Protein AF-A0A5E3WHR0-F1 (afdb_monomer)

Nearest PDB structures (foldseek):
  2hpv-assembly2_D  TM=4.476E-01  e=4.812E+00  Enterococcus faecalis
  6pzi-assembly1_G  TM=5.901E-01  e=7.542E+00  Cricetus cricetus

Solvent-accessible surface area (backbone atoms only — not comparable to full-atom values): 36529 Å² total; per-residue (Å²): 134,81,81,73,82,83,78,76,67,92,51,93,49,82,83,57,50,65,75,88,36,68,67,55,50,52,48,53,54,53,50,53,54,51,50,53,57,60,71,65,51,71,87,45,75,65,51,48,54,49,49,54,47,55,52,52,50,52,53,51,51,52,51,51,49,52,50,51,53,50,39,48,47,51,56,72,74,35,77,76,48,73,52,53,69,68,60,51,48,54,52,49,55,56,42,41,74,75,33,58,55,32,45,64,52,41,62,67,55,46,52,52,53,52,50,38,23,72,72,59,76,36,53,66,65,70,40,76,84,40,45,75,77,70,45,70,46,38,59,35,46,63,52,52,46,71,70,32,71,64,49,25,52,53,57,67,69,37,28,61,67,31,13,62,48,26,39,44,40,48,91,47,31,68,62,25,41,60,46,13,52,96,79,47,57,25,24,42,33,44,77,45,42,80,34,44,76,75,76,55,59,60,60,62,66,48,60,53,63,84,81,65,77,70,91,54,93,81,64,80,82,75,68,65,79,47,61,50,64,34,33,28,30,42,39,37,41,38,60,59,65,84,84,54,87,64,73,87,69,62,80,70,46,80,74,60,65,81,53,57,22,61,40,19,31,36,43,36,39,36,38,56,66,77,92,63,94,66,74,56,47,58,76,60,52,78,71,61,67,56,42,40,17,57,47,23,27,34,41,38,25,30,43,51,86,74,62,65,43,40,76,44,26,30,35,43,35,39,33,26,75,55,87,80,82,55,47,48,59,50,52,46,63,60,52,50,51,57,47,59,60,29,22,77,44,24,29,35,41,37,36,30,43,41,66,38,79,61,48,75,79,48,80,90,82,70,67,42,58,20,77,46,32,44,34,40,34,40,28,30,86,34,46,61,58,48,54,76,37,46,46,54,40,38,81,31,25,38,36,42,28,35,68,56,84,50,78,68,48,52,58,49,47,47,52,45,49,52,56,52,47,78,47,32,67,55,52,89,47,40,19,21,40,35,41,32,54,43,86,46,101,72,17,40,28,46,30,44,32,33,27,66,49,30,64,60,37,49,48,55,65,72,63,50,82,85,62,90,73,86,69,55,61,71,74,79,49,82,54,48,36,34,40,32,42,30,27,44,74,86,52,69,70,92,45,67,54,58,56,52,59,49,41,55,81,75,45,69,37,59,54,25,35,26,39,33,42,38,47,63,40,86,78,58,53,55,62,48,46,29,57,59,55,66,56,29,60,47,32,32,33,45,35,30,36,39,78,68,48,90,86,49,94,81,54,66,39,37,84,72,52,83,67,89,86,68,72,89,82,66,84,69,60,57,30,50,31,37,34,40,31,38,63,73,71,61,90,81,64,46,73,41,57,50,47,47,48,50,35,54,17,49,49,66,44,47,50,96,74,46,76,59,96,83,48,79,54,76,65,64,58,37,58,26,37,37,40,36,38,55,46,76,57,60,73,75,52,55,69,71,27,52,70,43,52,52,59,37,46,75,68,29,87,37,70,47,81,44,70,38,116

Mean predicted aligned error: 9.45 Å

pLDDT: mean 83.33, std 12.89, range [37.44, 98.31]

Sequence (661 aa):
MDAMDIDTHPYHTLSDVPRPNPWITLAESRITALDKLVASRFRSTSDRHRFVRDFQDEQRVLELVLLDLRSRHNAFCSDISAVPDDVLAIIFEYIARADVPRAPIDREGRDTLLARAKEGIDRELQFPEWKPVLEGGSLGWIGLSHVCRRWRQVLLGQPRLWGECVGILPLGLEEMLRRAGGFQPITLHKVCSTIHRRHTDLWETVLRSPTLPSPTPGSNQMHPLLDASRVRAIHIAELRQDEDPLPFAFPWPEGLVPFDFPALEILDVMARGAKEDIQPFEAWSRGLRSVHAPQLHTVKFVNYFIPWRSSCLVNLSIRSVSLEHTSIYMSSSLFLETLRQARHTLKTLELECCLPIDLSDAPDDEIIDFTRLRELKVSSHALHSFLTRVTFPRSTRLSLELPGFNVTILRGFSTLFRMASERIDGVSSLNALVLRDSPSMRGTTLSIDLYDSAQSIISSTLNAGATHTHTDPFASSTPRLTLGIRFPAYQYPEQPERVFHGLREYLDFARFPALSLRLCADEWTGDARRAAVAMFPRLSLLHVVNPLVSTHAAAEFPYILPVDGQQEDEERKALDTLWLVQRDAKLGTSYHSWCDALARQLRRAMPVEVRVSGTRFAPQAPKRMRVDYLPVVPSMARSKAVGIVRGIEEVVPSVEWSVAA

Secondary structure (DSSP, 8-state):
-----TT--S-SSGGGS-TT-HHHHHHHHHHHHHHHHHHT---SHHHHHHHHHHHHHHHHHHHHHHHHHHHHHHHHH-GGGTS-HHHHHHHHHHHHHHS--B----HHHHHHHHHHHHTTTTGGGGSGGGHHHHSPPB-GGGGGGGT-HHHHHHHHT-HHHHHTTBTTSGGGHHHHHHHHTTTS-EEEEEEE-TTSS----HHHHHH--TTS--S-TTS-----S--GGGEEEEEEEE---TTS-S----S--GGGTT-B-TT--EEEEEEPPP-S----HHHHHTT-PPEE-TT--EEEEES----EE-S---EEEEE---SSS------HHHHHHHHHHHTTT-SEEEEES-S-S-GGGS-TT--EE-TT--EEEEE-TTHHHHHHHEE--TT-EEEEEEES--HHHHHHHHHHHHHHHHHSTTGGG--EEEEEEEEETTEEEEEEEEES-HHHHHHHHHH-TT------TTTSSPPSEEEEEEEPTT---S-HHHHHHHHHTT--GGG-SEEEEE--TTTS-HHHHHHHHHT-TT--EEEEES-S-TT-TT---TTTSPPTT--TTS-PPPPSEEEEEE----TT--HHHHHHHHHHHHHHHS-S-EEETTEEE-----SEEEEEE-S---HHHHHHHHHHHHHHHTTSS-EEEEE--

Foldseek 3Di:
DDPDPPPCPQDPDPVSPDPVPVVNVVVVVVVVVLVVLVVVPDPDPVSVVVSVVVVVVVVVVVVVVVQVVQQVCLCPVDPVNVDDLVVLLVVLVVQCVVWPFAAAFQPVQLVVQVVCCVVVNQVVCVPPVNVRVSDGGDRGSVVQLVNHVSSVVSVLQDLQSLQARAANHQVCNLVSLVSVPDDAAHAAEEEAEPGRPDHPPSCCLQQVDLPPPDPDPPPDSDDRSDDLQRHAHYAYEADYAPVPPPPPPPPPPLSVPPDANANHAYYAYAYRAHDDPDPQCVVVVVSADAHEYQNHQYYHYENDDHHHAYQAHAEDAHEYDDPPPDANRDDLVSVVVSCLRCQARYAYAHAHARDDQPVVPPPPPAARENARYAEHAHEYPCVLSVLVRYAYALNHAYAYEYEEDDPVVLVVLLSVCVSNCVRHPQVVQFAAWEWAWDQDSQAIKTKIFTARPPVQLVCCVVVVPPDPPPDNSVNVDDGRYIYIYGYGNVCQPPPPVSSVVSVVVPDQLCRHLYYEYHYDQARDDLVNQLSVLVSNQNHQEYHYEQQDHPPPLPDARSNQADDPPDDPPDDRDQHQEYEYEYDDPPPDCAPQNVLQSVLVNLCRRQPPWDDDPNDTDRRRAHQEYEYAYEPAHDPVSVVNNVVSVVSNCVRHVYYHYHYHD

Structure (mmCIF, N/CA/C/O backbone):
data_AF-A0A5E3WHR0-F1
#
_entry.id   AF-A0A5E3WHR0-F1
#
loop_
_atom_site.group_PDB
_atom_site.id
_atom_site.type_symbol
_atom_site.label_atom_id
_atom_site.label_alt_id
_atom_site.label_comp_id
_atom_site.label_asym_id
_atom_site.label_entity_id
_atom_site.label_seq_id
_atom_site.pdbx_PDB_ins_code
_atom_site.Cartn_x
_atom_site.Cartn_y
_atom_site.Cartn_z
_atom_site.occupancy
_atom_site.B_iso_or_equiv
_atom_site.auth_seq_id
_atom_site.auth_comp_id
_atom_site.auth_asym_id
_atom_site.auth_atom_id
_atom_site.pdbx_PDB_model_num
ATOM 1 N N . MET A 1 1 ? -25.988 -11.517 -18.972 1.00 37.44 1 MET A N 1
ATOM 2 C CA . MET A 1 1 ? -26.528 -11.263 -17.624 1.00 37.44 1 MET A CA 1
ATOM 3 C C . MET A 1 1 ? -27.464 -10.092 -17.777 1.00 37.44 1 MET A C 1
ATOM 5 O O . MET A 1 1 ? -26.996 -8.964 -17.863 1.00 37.44 1 MET A O 1
ATOM 9 N N . ASP A 1 2 ? -28.745 -10.393 -17.964 1.00 38.97 2 ASP A N 1
ATOM 10 C CA . ASP A 1 2 ? -29.787 -9.382 -18.090 1.00 38.97 2 ASP A CA 1
ATOM 11 C C . ASP A 1 2 ? -29.903 -8.643 -16.760 1.00 38.97 2 ASP A C 1
ATOM 13 O O . ASP A 1 2 ? -30.017 -9.267 -15.703 1.00 38.97 2 ASP A O 1
ATOM 17 N N . ALA A 1 3 ? -29.810 -7.317 -16.808 1.00 39.91 3 ALA A N 1
ATOM 18 C CA . ALA A 1 3 ? -30.150 -6.469 -15.682 1.00 39.91 3 ALA A CA 1
ATOM 19 C C . ALA A 1 3 ? -31.631 -6.708 -15.367 1.00 39.91 3 ALA A C 1
ATOM 21 O O . ALA A 1 3 ? -32.503 -6.229 -16.089 1.00 39.91 3 ALA A O 1
ATOM 22 N N . MET A 1 4 ? -31.915 -7.505 -14.332 1.00 43.03 4 MET A N 1
ATOM 23 C CA . MET A 1 4 ? -33.253 -7.553 -13.756 1.00 43.03 4 MET A CA 1
ATOM 24 C C . MET A 1 4 ? -33.603 -6.129 -13.332 1.00 43.03 4 MET A C 1
ATOM 26 O O . MET A 1 4 ? -32.890 -5.510 -12.543 1.00 43.03 4 MET A O 1
ATOM 30 N N . ASP A 1 5 ? -34.685 -5.626 -13.909 1.00 48.06 5 ASP A N 1
ATOM 31 C CA . ASP A 1 5 ? -35.319 -4.354 -13.599 1.00 48.06 5 ASP A CA 1
ATOM 32 C C . ASP A 1 5 ? -35.904 -4.462 -12.175 1.00 48.06 5 ASP A C 1
ATOM 34 O O . ASP A 1 5 ? -37.048 -4.861 -11.973 1.00 48.06 5 ASP A O 1
ATOM 38 N N . ILE A 1 6 ? -35.055 -4.276 -11.156 1.00 51.56 6 ILE A N 1
ATOM 39 C CA . ILE A 1 6 ? -35.377 -4.546 -9.740 1.00 51.56 6 ILE A CA 1
ATOM 40 C C . ILE A 1 6 ? -36.262 -3.446 -9.117 1.00 51.56 6 ILE A C 1
ATOM 42 O O . ILE A 1 6 ? -36.803 -3.647 -8.033 1.00 51.56 6 ILE A O 1
ATOM 46 N N . ASP A 1 7 ? -36.512 -2.328 -9.804 1.00 49.78 7 ASP A N 1
ATOM 47 C CA . ASP A 1 7 ? -37.089 -1.125 -9.182 1.00 49.78 7 ASP A CA 1
ATOM 48 C C . ASP A 1 7 ? -38.494 -0.715 -9.664 1.00 49.78 7 ASP A C 1
ATOM 50 O O . ASP A 1 7 ? -38.894 0.442 -9.529 1.00 49.78 7 ASP A O 1
ATOM 54 N N . THR A 1 8 ? -39.327 -1.640 -10.149 1.00 59.19 8 THR A N 1
ATOM 55 C CA . THR A 1 8 ? -40.761 -1.333 -10.318 1.00 59.19 8 THR A CA 1
ATOM 56 C C . THR A 1 8 ? -41.524 -1.606 -9.024 1.00 59.19 8 THR A C 1
ATOM 58 O O . THR A 1 8 ? -42.232 -2.610 -8.896 1.00 59.19 8 THR A O 1
ATOM 61 N N . HIS A 1 9 ? -41.403 -0.714 -8.037 1.00 74.44 9 HIS A N 1
ATOM 62 C CA . HIS A 1 9 ? -42.396 -0.675 -6.965 1.00 74.44 9 HIS A CA 1
ATOM 63 C C . HIS A 1 9 ? -43.763 -0.330 -7.585 1.00 74.44 9 HIS A C 1
ATOM 65 O O . HIS A 1 9 ? -43.875 0.690 -8.260 1.00 74.44 9 HIS A O 1
ATOM 71 N N . PRO A 1 10 ? -44.816 -1.140 -7.367 1.00 82.81 10 PRO A N 1
ATOM 72 C CA . PRO A 1 10 ? -46.104 -0.969 -8.047 1.00 82.81 10 PRO A CA 1
ATOM 73 C C . PRO A 1 10 ? -46.873 0.298 -7.631 1.00 82.81 10 PRO A C 1
ATOM 75 O O . PRO A 1 10 ? -47.932 0.573 -8.190 1.00 82.81 10 PRO A O 1
ATOM 78 N N . TYR A 1 11 ? -46.365 1.057 -6.652 1.00 86.94 11 TYR A N 1
ATOM 79 C CA . TYR A 1 11 ? -47.013 2.235 -6.079 1.00 86.94 11 TYR A CA 1
ATOM 80 C C . TYR A 1 11 ? -46.001 3.386 -5.970 1.00 86.94 11 TYR A C 1
ATOM 82 O O . TYR A 1 11 ? -45.000 3.253 -5.266 1.00 86.94 11 TYR A O 1
ATOM 90 N N . HIS A 1 12 ? -46.263 4.519 -6.630 1.00 82.31 12 HIS A N 1
ATOM 91 C CA . HIS A 1 12 ? -45.416 5.721 -6.567 1.00 82.31 12 HIS A CA 1
ATOM 92 C C . HIS A 1 12 ? -45.942 6.755 -5.561 1.00 82.31 12 HIS A C 1
ATOM 94 O O . HIS A 1 12 ? -45.188 7.572 -5.034 1.00 82.31 12 HIS A O 1
ATOM 100 N N . THR A 1 13 ? -47.239 6.713 -5.275 1.00 86.88 13 THR A N 1
ATOM 101 C CA . THR A 1 13 ? -47.961 7.621 -4.389 1.00 86.88 13 THR A CA 1
ATOM 102 C C . THR A 1 13 ? -48.939 6.843 -3.511 1.00 86.88 13 THR A C 1
ATOM 104 O O . THR A 1 13 ? -49.337 5.724 -3.834 1.00 86.88 13 THR A O 1
ATOM 107 N N . LEU A 1 14 ? -49.376 7.443 -2.396 1.00 81.12 14 LEU A N 1
ATOM 108 C CA . LEU A 1 14 ? -50.383 6.820 -1.527 1.00 81.12 14 LEU A CA 1
ATOM 109 C C . LEU A 1 14 ? -51.707 6.550 -2.275 1.00 81.12 14 LEU A C 1
ATOM 111 O O . LEU A 1 14 ? -52.429 5.624 -1.918 1.00 81.12 14 LEU A O 1
ATOM 115 N N . SER A 1 15 ? -52.007 7.333 -3.320 1.00 86.38 15 SER A N 1
ATOM 116 C CA . SER A 1 15 ? -53.181 7.159 -4.184 1.00 86.38 15 SER A CA 1
ATOM 117 C C . SER A 1 15 ? -53.105 5.948 -5.109 1.00 86.38 15 SER A C 1
ATOM 119 O O . SER A 1 15 ? -54.152 5.487 -5.562 1.00 86.38 15 SER A O 1
ATOM 121 N N . ASP A 1 16 ? -51.908 5.419 -5.361 1.00 88.62 16 ASP A N 1
ATOM 122 C CA . ASP A 1 16 ? -51.727 4.230 -6.198 1.00 88.62 16 ASP A CA 1
ATOM 123 C C . ASP A 1 16 ? -52.022 2.940 -5.419 1.00 88.62 16 ASP A C 1
ATOM 125 O O . ASP A 1 16 ? -52.272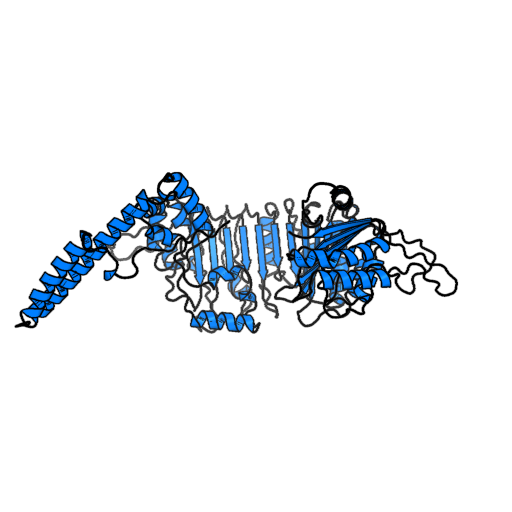 1.891 -6.014 1.00 88.62 16 ASP A O 1
ATOM 129 N N . VAL A 1 17 ? -52.018 3.001 -4.081 1.00 88.88 17 VAL A N 1
ATOM 130 C CA . VAL A 1 17 ? -52.318 1.851 -3.223 1.00 88.88 17 VAL A CA 1
ATOM 131 C C . VAL A 1 17 ? -53.819 1.532 -3.313 1.00 88.88 17 VAL A C 1
ATOM 133 O O . VAL A 1 17 ? -54.646 2.401 -3.024 1.00 88.88 17 VAL A O 1
ATOM 136 N N . PRO A 1 18 ? -54.218 0.291 -3.658 1.00 90.75 18 PRO A N 1
ATOM 137 C CA . PRO A 1 18 ? -55.623 -0.084 -3.736 1.00 90.75 18 PRO A CA 1
ATOM 138 C C . PRO A 1 18 ? -56.360 0.220 -2.427 1.00 90.75 18 PRO A C 1
ATOM 140 O O . PRO A 1 18 ? -55.956 -0.231 -1.357 1.00 90.75 18 PRO A O 1
ATOM 143 N N . ARG A 1 19 ? -57.492 0.927 -2.518 1.00 86.19 19 ARG A N 1
ATOM 144 C CA . ARG A 1 19 ? -58.334 1.318 -1.370 1.00 86.19 19 ARG A CA 1
ATOM 145 C C . ARG A 1 19 ? -58.785 0.185 -0.432 1.00 86.19 19 ARG A C 1
ATOM 147 O O . ARG A 1 19 ? -58.939 0.483 0.749 1.00 86.19 19 ARG A O 1
ATOM 154 N N . PRO A 1 20 ? -58.961 -1.089 -0.851 1.00 89.12 20 PRO A N 1
ATOM 155 C CA . PRO A 1 20 ? -59.210 -2.167 0.112 1.00 89.12 20 PRO A CA 1
ATOM 156 C C . PRO A 1 20 ? -57.997 -2.506 1.002 1.00 89.12 20 PRO A C 1
ATOM 158 O O . PRO A 1 20 ? -58.071 -3.446 1.791 1.00 89.12 20 PRO A O 1
ATOM 161 N N . ASN A 1 21 ? -56.875 -1.784 0.898 1.00 90.31 21 ASN A N 1
ATOM 162 C CA . ASN A 1 21 ? -55.733 -1.976 1.778 1.00 90.31 21 ASN A CA 1
ATOM 163 C C . ASN A 1 21 ? -56.080 -1.547 3.222 1.00 90.31 21 ASN A C 1
ATOM 165 O O . ASN A 1 21 ? -56.388 -0.375 3.458 1.00 90.31 21 ASN A O 1
ATOM 169 N N . PRO A 1 22 ? -55.964 -2.453 4.211 1.00 92.12 22 PRO A N 1
ATOM 170 C CA . PRO A 1 22 ? -56.358 -2.177 5.592 1.00 92.12 22 PRO A CA 1
ATOM 171 C C . PRO A 1 22 ? -55.565 -1.028 6.234 1.00 92.12 22 PRO A C 1
ATOM 173 O O . PRO A 1 22 ? -56.097 -0.331 7.097 1.00 92.12 22 PRO A O 1
ATOM 176 N N . TRP A 1 23 ? -54.322 -0.784 5.802 1.00 88.56 23 TRP A N 1
ATOM 177 C CA . TRP A 1 23 ? -53.515 0.341 6.282 1.00 88.56 23 TRP A CA 1
ATOM 178 C C . TRP A 1 23 ? -54.017 1.682 5.756 1.00 88.56 23 TRP A C 1
ATOM 180 O O . TRP A 1 23 ? -54.011 2.655 6.506 1.00 88.56 23 TRP A O 1
ATOM 190 N N . ILE A 1 24 ? -54.491 1.730 4.507 1.00 90.25 24 ILE A N 1
ATOM 191 C CA . ILE A 1 24 ? -55.102 2.937 3.935 1.00 90.25 24 ILE A CA 1
ATOM 192 C C . ILE A 1 24 ? -56.408 3.241 4.663 1.00 90.25 24 ILE A C 1
ATOM 194 O O . ILE A 1 24 ? -56.590 4.359 5.130 1.00 90.25 24 ILE A O 1
ATOM 198 N N . THR A 1 25 ? -57.265 2.237 4.867 1.00 92.31 25 THR A N 1
ATOM 199 C CA . THR A 1 25 ? -58.515 2.407 5.622 1.00 92.31 25 THR A CA 1
ATOM 200 C C . THR A 1 25 ? -58.260 2.897 7.053 1.00 92.31 25 THR A C 1
ATOM 202 O O . THR A 1 25 ? -58.936 3.808 7.535 1.00 92.31 25 THR A O 1
ATOM 205 N N . LEU A 1 26 ? -57.258 2.334 7.741 1.00 92.69 26 LEU A N 1
ATOM 206 C CA . LEU A 1 26 ? -56.872 2.775 9.082 1.00 92.69 26 LEU A CA 1
ATOM 207 C C . LEU A 1 26 ? -56.341 4.217 9.074 1.00 92.69 26 LEU A C 1
ATOM 209 O O . LEU A 1 26 ? -56.769 5.020 9.905 1.00 92.69 26 LEU A O 1
ATOM 213 N N . ALA A 1 27 ? -55.455 4.560 8.137 1.00 89.56 27 ALA A N 1
ATOM 214 C CA . ALA A 1 27 ? -54.896 5.904 8.009 1.00 89.56 27 ALA A CA 1
ATOM 215 C C . ALA A 1 27 ? -55.984 6.946 7.711 1.00 89.56 27 ALA A C 1
ATOM 217 O O . ALA A 1 27 ? -56.059 7.960 8.400 1.00 89.56 27 ALA A O 1
ATOM 218 N N . GLU A 1 28 ? -56.883 6.669 6.763 1.00 90.88 28 GLU A N 1
ATOM 219 C CA . GLU A 1 28 ? -58.030 7.527 6.442 1.00 90.88 28 GLU A CA 1
ATOM 220 C C . GLU A 1 28 ? -58.928 7.746 7.672 1.00 90.88 28 GLU A C 1
ATOM 222 O O . GLU A 1 28 ? -59.356 8.873 7.934 1.00 90.88 28 GLU A O 1
ATOM 227 N N . SER A 1 29 ? -59.162 6.706 8.485 1.00 93.56 29 SER A N 1
ATOM 228 C CA . SER A 1 29 ? -59.951 6.826 9.720 1.00 93.56 29 SER A CA 1
ATOM 229 C C . SER A 1 29 ? -59.299 7.748 10.760 1.00 93.56 29 SER A C 1
ATOM 231 O O . SER A 1 29 ? -59.985 8.559 11.388 1.00 93.56 29 SER A O 1
ATOM 233 N N . ARG A 1 30 ? -57.969 7.670 10.909 1.00 91.88 30 ARG A N 1
ATOM 234 C CA . ARG A 1 30 ? -57.182 8.486 11.847 1.00 91.88 30 ARG A CA 1
ATOM 235 C C . ARG A 1 30 ? -57.081 9.935 11.382 1.00 91.88 30 ARG A C 1
ATOM 237 O O . ARG A 1 30 ? -57.330 10.838 12.176 1.00 91.88 30 ARG A O 1
ATOM 244 N N . ILE A 1 31 ? -56.818 10.156 10.094 1.00 90.19 31 ILE A N 1
ATOM 245 C CA . ILE A 1 31 ? -56.806 11.491 9.479 1.00 90.19 31 ILE A CA 1
ATOM 246 C C . ILE A 1 31 ? -58.178 12.150 9.636 1.00 90.19 31 ILE A C 1
ATOM 248 O O . ILE A 1 31 ? -58.261 13.267 10.127 1.00 90.19 31 ILE A O 1
ATOM 252 N N . THR A 1 32 ? -59.267 11.425 9.363 1.00 93.44 32 THR A N 1
ATOM 253 C CA . THR A 1 32 ? -60.632 11.945 9.550 1.00 93.44 32 THR A CA 1
ATOM 254 C C . THR A 1 32 ? -60.911 12.341 11.007 1.00 93.44 32 THR A C 1
ATOM 256 O O . THR A 1 32 ? -61.621 13.315 11.267 1.00 93.44 32 THR A O 1
ATOM 259 N N . ALA A 1 33 ? -60.381 11.597 11.984 1.00 91.38 33 ALA A N 1
ATOM 260 C CA . ALA A 1 33 ? -60.507 11.951 13.398 1.00 91.38 33 ALA A CA 1
ATOM 261 C C . ALA A 1 33 ? -59.736 13.240 13.737 1.00 91.38 33 ALA A C 1
ATOM 263 O O . ALA A 1 33 ? -60.270 14.102 14.437 1.00 91.38 33 ALA A O 1
ATOM 264 N N . LEU A 1 34 ? -58.527 13.403 13.194 1.00 88.75 34 LEU A N 1
ATOM 265 C CA . LEU A 1 34 ? -57.721 14.617 13.340 1.00 88.75 34 LEU A CA 1
ATOM 266 C C . LEU A 1 34 ? -58.378 15.821 12.645 1.00 88.75 34 LEU A C 1
ATOM 268 O O . LEU A 1 34 ? -58.463 16.892 13.241 1.00 88.75 34 LEU A O 1
ATOM 272 N N . ASP A 1 35 ? -58.942 15.645 11.452 1.00 90.00 35 ASP A N 1
ATOM 273 C CA . ASP A 1 35 ? -59.648 16.700 10.717 1.00 90.00 35 ASP A CA 1
ATOM 274 C C . ASP A 1 35 ? -60.880 17.200 11.475 1.00 90.00 35 ASP A C 1
ATOM 276 O O . ASP A 1 35 ? -61.142 18.402 11.518 1.00 90.00 35 ASP A O 1
ATOM 280 N N . LYS A 1 36 ? -61.613 16.304 12.149 1.00 90.56 36 LYS A N 1
ATOM 281 C CA . LYS A 1 36 ? -62.722 16.692 13.037 1.00 90.56 36 LYS A CA 1
ATOM 282 C C . LYS A 1 36 ? -62.242 17.558 14.204 1.00 90.56 36 LYS A C 1
ATOM 284 O O . LYS A 1 36 ? -62.945 18.496 14.586 1.00 90.56 36 LYS A O 1
ATOM 289 N N . LEU A 1 37 ? -61.051 17.287 14.747 1.00 85.00 37 LEU A N 1
ATOM 290 C CA . LEU A 1 37 ? -60.442 18.120 15.788 1.00 85.00 37 LEU A CA 1
ATOM 291 C C . LEU A 1 37 ? -60.043 19.496 15.236 1.00 85.00 37 LEU A C 1
ATOM 293 O O . LEU A 1 37 ? -60.347 20.505 15.872 1.00 85.00 37 LEU A O 1
ATOM 297 N N . VAL A 1 38 ? -59.465 19.568 14.032 1.00 87.75 38 VAL A N 1
ATOM 298 C CA . VAL A 1 38 ? -59.131 20.846 13.369 1.00 87.75 38 VAL A CA 1
ATOM 299 C C . VAL A 1 38 ? -60.390 21.665 13.069 1.00 87.75 38 VAL A C 1
ATOM 301 O O . VAL A 1 38 ? -60.446 22.864 13.357 1.00 87.75 38 VAL A O 1
ATOM 304 N N . ALA A 1 39 ? -61.428 21.018 12.535 1.00 86.62 39 ALA A N 1
ATOM 305 C CA . ALA A 1 39 ? -62.691 21.652 12.166 1.00 86.62 39 ALA A CA 1
ATOM 306 C C . ALA A 1 39 ? -63.449 22.222 13.374 1.00 86.62 39 ALA A C 1
ATOM 308 O O . ALA A 1 39 ? -64.212 23.177 13.223 1.00 86.62 39 ALA A O 1
ATOM 309 N N . SER A 1 40 ? -63.204 21.701 14.582 1.00 85.75 40 SER A N 1
ATOM 310 C CA . SER A 1 40 ? -63.857 22.167 15.811 1.00 85.75 40 SER A CA 1
ATOM 311 C C . SER A 1 40 ? -63.487 23.599 16.246 1.00 85.75 40 SER A C 1
ATOM 313 O O . SER A 1 40 ? -64.067 24.088 17.216 1.00 85.75 40 SER A O 1
ATOM 315 N N . ARG A 1 41 ? -62.619 24.297 15.484 1.00 77.25 41 ARG A N 1
ATOM 316 C CA . ARG A 1 41 ? -62.018 25.621 15.750 1.00 77.25 41 ARG A CA 1
ATOM 317 C C . ARG A 1 41 ? -61.390 25.676 17.142 1.00 77.25 41 ARG A C 1
ATOM 319 O O . ARG A 1 41 ? -62.092 25.765 18.143 1.00 77.25 41 ARG A O 1
ATOM 326 N N . PHE A 1 42 ? -60.057 25.702 17.198 1.00 86.31 42 PHE A N 1
ATOM 327 C CA . PHE A 1 42 ? -59.305 25.854 18.447 1.00 86.31 42 PHE A CA 1
ATOM 328 C C . PHE A 1 42 ? -59.844 27.040 19.262 1.00 86.31 42 PHE A C 1
ATOM 330 O O . PHE A 1 42 ? -59.673 28.196 18.874 1.00 86.31 42 PHE A O 1
ATOM 337 N N . ARG A 1 43 ? -60.533 26.750 20.373 1.00 87.50 43 ARG A N 1
ATOM 338 C CA . ARG A 1 43 ? -61.126 27.776 21.245 1.00 87.50 43 ARG A CA 1
ATOM 339 C C . ARG A 1 43 ? -60.074 28.397 22.159 1.00 87.50 43 ARG A C 1
ATOM 341 O O . ARG A 1 43 ? -60.268 29.503 22.651 1.00 87.50 43 ARG A O 1
ATOM 348 N N . SER A 1 44 ? -58.959 27.695 22.362 1.00 90.25 44 SER A N 1
ATOM 349 C CA . SER A 1 44 ? -57.835 28.124 23.186 1.00 90.25 44 SER A CA 1
ATOM 350 C C . SER A 1 44 ? -56.479 27.728 22.586 1.00 90.25 44 SER A C 1
ATOM 352 O O . SER A 1 44 ? -56.365 26.810 21.770 1.00 90.25 44 SER A O 1
ATOM 354 N N . THR A 1 45 ? -55.410 28.395 23.034 1.00 88.44 45 THR A N 1
ATOM 355 C CA . THR A 1 45 ? -54.020 27.991 22.761 1.00 88.44 45 THR A CA 1
ATOM 356 C C . THR A 1 45 ? -53.715 26.590 23.293 1.00 88.44 45 THR A C 1
ATOM 358 O O . THR A 1 45 ? -52.935 25.868 22.671 1.00 88.44 45 THR A O 1
ATOM 361 N N . SER A 1 46 ? -54.345 26.172 24.392 1.00 89.56 46 SER A N 1
ATOM 362 C CA . SER A 1 46 ? -54.205 24.826 24.960 1.00 89.56 46 SER A CA 1
ATOM 363 C C . SER A 1 46 ? -54.725 23.738 24.015 1.00 89.56 46 SER A C 1
ATOM 365 O O . SER A 1 46 ? -54.055 22.720 23.842 1.00 89.56 46 SER A O 1
ATOM 367 N N . ASP A 1 47 ? -55.850 23.976 23.331 1.00 87.06 47 ASP A N 1
ATOM 368 C CA . ASP A 1 47 ? -56.411 23.030 22.352 1.00 87.06 47 ASP A CA 1
ATOM 369 C C . ASP A 1 47 ? -55.467 22.828 21.160 1.00 87.06 47 ASP A C 1
ATOM 371 O O . ASP A 1 47 ? -55.289 21.709 20.680 1.00 87.06 47 ASP A O 1
ATOM 375 N N . ARG A 1 48 ? -54.796 23.902 20.721 1.00 86.25 48 ARG A N 1
ATOM 376 C CA . ARG A 1 48 ? -53.792 23.836 19.651 1.00 86.25 48 ARG A CA 1
ATOM 377 C C . ARG A 1 48 ? -52.558 23.032 20.066 1.00 86.25 48 ARG A C 1
ATOM 379 O O . ARG A 1 48 ? -52.083 22.222 19.278 1.00 86.25 48 ARG A O 1
ATOM 386 N N . HIS A 1 49 ? -52.041 23.228 21.282 1.00 88.06 49 HIS A N 1
ATOM 387 C CA . HIS A 1 49 ? -50.896 22.450 21.778 1.00 88.06 49 HIS A CA 1
ATOM 388 C C . HIS A 1 49 ? -51.236 20.967 21.929 1.00 88.06 49 HIS A C 1
ATOM 390 O O . HIS A 1 49 ? -50.411 20.117 21.600 1.00 88.06 49 HIS A O 1
ATOM 396 N N . ARG A 1 50 ? -52.451 20.654 22.397 1.00 87.75 50 ARG A N 1
ATOM 397 C CA . ARG A 1 50 ? -52.941 19.277 22.472 1.00 87.75 50 ARG A CA 1
ATOM 398 C C . ARG A 1 50 ? -53.024 18.643 21.087 1.00 87.75 50 ARG A C 1
ATOM 400 O O . ARG A 1 50 ? -52.481 17.568 20.903 1.00 87.75 50 ARG A O 1
ATOM 407 N N . PHE A 1 51 ? -53.603 19.336 20.109 1.00 88.44 51 PHE A N 1
ATOM 408 C CA . PHE A 1 51 ? -53.671 18.844 18.734 1.00 88.44 51 PHE A CA 1
ATOM 409 C C . PHE A 1 51 ? -52.287 18.591 18.116 1.00 88.44 51 PHE A C 1
ATOM 411 O O . PHE A 1 51 ? -52.074 17.548 17.507 1.00 88.44 51 PHE A O 1
ATOM 418 N N . VAL A 1 52 ? -51.330 19.514 18.295 1.00 88.81 52 VAL A N 1
ATOM 419 C CA . VAL A 1 52 ? -49.948 19.322 17.814 1.00 88.81 52 VAL A CA 1
ATOM 420 C C . VAL A 1 52 ? -49.315 18.086 18.451 1.00 88.81 52 VAL A C 1
ATOM 422 O O . VAL A 1 52 ? -48.662 17.320 17.751 1.00 88.81 52 VAL A O 1
ATOM 425 N N . ARG A 1 53 ? -49.534 17.872 19.753 1.00 90.94 53 ARG A N 1
ATOM 426 C CA . ARG A 1 53 ? -49.058 16.678 20.457 1.00 90.94 53 ARG A CA 1
ATOM 427 C C . ARG A 1 53 ? -49.714 15.407 19.920 1.00 90.94 53 ARG A C 1
ATOM 429 O O . ARG A 1 53 ? -48.992 14.490 19.565 1.00 90.94 53 ARG A O 1
ATOM 436 N N . ASP A 1 54 ? -51.039 15.381 19.794 1.00 87.81 54 ASP A N 1
ATOM 437 C CA . ASP A 1 54 ? -51.779 14.217 19.291 1.00 87.81 54 ASP A CA 1
ATOM 438 C C . ASP A 1 54 ? -51.314 13.847 17.864 1.00 87.81 54 ASP A C 1
ATOM 440 O O . ASP A 1 54 ? -51.137 12.674 17.542 1.00 87.81 54 ASP A O 1
ATOM 444 N N . PHE A 1 55 ? -51.029 14.845 17.018 1.00 90.38 55 PHE A N 1
ATOM 445 C CA . PHE A 1 55 ? -50.463 14.628 15.683 1.00 90.38 55 PHE A CA 1
ATOM 446 C C . PHE A 1 55 ? -49.026 14.079 15.730 1.00 90.38 55 PHE A C 1
ATOM 448 O O . PHE A 1 55 ? -48.694 13.156 14.986 1.00 90.38 55 PHE A O 1
ATOM 455 N N . GLN A 1 56 ? -48.171 14.621 16.605 1.00 90.75 56 GLN A N 1
ATOM 456 C CA . GLN A 1 56 ? -46.807 14.119 16.823 1.00 90.75 56 GLN A CA 1
ATOM 457 C C . GLN A 1 56 ? -46.806 12.680 17.356 1.00 90.75 56 GLN A C 1
ATOM 459 O O . GLN A 1 56 ? -45.975 11.875 16.935 1.00 90.75 56 GLN A O 1
ATOM 464 N N . ASP A 1 57 ? -47.752 12.343 18.232 1.00 91.62 57 ASP A N 1
ATOM 465 C CA . ASP A 1 57 ? -47.916 11.002 18.785 1.00 91.62 57 ASP A CA 1
ATOM 466 C C . ASP A 1 57 ? -48.351 10.004 17.697 1.00 91.62 57 ASP A C 1
ATOM 468 O O . ASP A 1 57 ? -47.739 8.944 17.565 1.00 91.62 57 ASP A O 1
ATOM 472 N N . GLU A 1 58 ? -49.334 10.347 16.855 1.00 91.06 58 GLU A N 1
ATOM 473 C CA . GLU A 1 58 ? -49.751 9.502 15.720 1.00 91.06 58 GLU A CA 1
ATOM 474 C C . GLU A 1 58 ? -48.620 9.317 14.696 1.00 91.06 58 GLU A C 1
ATOM 476 O O . GLU A 1 58 ? -48.351 8.193 14.260 1.00 91.06 58 GLU A O 1
ATOM 481 N N . GLN A 1 59 ? -47.888 10.389 14.362 1.00 92.75 59 GLN A N 1
ATOM 482 C CA . GLN A 1 59 ? -46.693 10.296 13.519 1.00 92.75 59 GLN A CA 1
ATOM 483 C C . GLN A 1 59 ? -45.678 9.321 14.129 1.00 92.75 59 GLN A C 1
ATOM 485 O O . GLN A 1 59 ? -45.152 8.448 13.434 1.00 92.75 59 GLN A O 1
ATOM 490 N N . ARG A 1 60 ? -45.432 9.424 15.439 1.00 91.75 60 ARG A N 1
ATOM 491 C CA . ARG A 1 60 ? -44.489 8.555 16.139 1.00 91.75 60 ARG A CA 1
ATOM 492 C C . ARG A 1 60 ? -44.933 7.092 16.139 1.00 91.75 60 ARG A C 1
ATOM 494 O O . ARG A 1 60 ? -44.095 6.208 15.968 1.00 91.75 60 ARG A O 1
ATOM 501 N N . VAL A 1 61 ? -46.225 6.817 16.310 1.00 91.75 61 VAL A N 1
ATOM 502 C CA . VAL A 1 61 ? -46.779 5.454 16.240 1.00 91.75 61 VAL A CA 1
ATOM 503 C C . VAL A 1 61 ? -46.593 4.865 14.841 1.00 91.75 61 VAL A C 1
ATOM 505 O O . VAL A 1 61 ? -46.122 3.732 14.723 1.00 91.75 61 VAL A O 1
ATOM 508 N N . LEU A 1 62 ? -46.886 5.626 13.782 1.00 90.69 62 LEU A N 1
ATOM 509 C CA . LEU A 1 62 ? -46.684 5.178 12.400 1.00 90.69 62 LEU A CA 1
ATOM 510 C C . LEU A 1 62 ? -45.209 4.882 12.098 1.00 90.69 62 LEU A C 1
ATOM 512 O O . LEU A 1 62 ? -44.907 3.861 11.479 1.00 90.69 62 LEU A O 1
ATOM 516 N N . GLU A 1 63 ? -44.283 5.715 12.581 1.00 87.94 63 GLU A N 1
ATOM 517 C CA . GLU A 1 63 ? -42.843 5.449 12.486 1.00 87.94 63 GLU A CA 1
ATOM 518 C C . GLU A 1 63 ? -42.463 4.122 13.157 1.00 87.94 63 GLU A C 1
ATOM 520 O O . GLU A 1 63 ? -41.721 3.329 12.578 1.00 87.94 63 GLU A O 1
ATOM 525 N N . LEU A 1 64 ? -42.981 3.848 14.359 1.00 87.81 64 LEU A N 1
ATOM 526 C CA . LEU A 1 64 ? -42.704 2.606 15.088 1.00 87.81 64 LEU A CA 1
ATOM 527 C C . LEU A 1 64 ? -43.261 1.372 14.369 1.00 87.81 64 LEU A C 1
ATOM 529 O O . LEU A 1 64 ? -42.571 0.356 14.282 1.00 87.81 64 LEU A O 1
ATOM 533 N N . VAL A 1 65 ? -44.471 1.460 13.811 1.00 88.94 65 VAL A N 1
ATOM 534 C CA . VAL A 1 65 ? -45.068 0.383 13.006 1.00 88.94 65 VAL A CA 1
ATOM 535 C C . VAL A 1 65 ? -44.245 0.127 11.744 1.00 88.94 65 VAL A C 1
ATOM 537 O O . VAL A 1 65 ? -43.940 -1.023 11.429 1.00 88.94 65 VAL A O 1
ATOM 540 N N . LEU A 1 66 ? -43.835 1.184 11.038 1.00 88.06 66 LEU A N 1
ATOM 541 C CA . LEU A 1 66 ? -43.000 1.065 9.844 1.00 88.06 66 LEU A CA 1
ATOM 542 C C . LEU A 1 66 ? -41.644 0.426 10.170 1.00 88.06 66 LEU A C 1
ATOM 544 O O . LEU A 1 66 ? -41.153 -0.409 9.410 1.00 88.06 66 LEU A O 1
ATOM 548 N N . LEU A 1 67 ? -41.044 0.794 11.303 1.00 81.25 67 LEU A N 1
ATOM 549 C CA . LEU A 1 67 ? -39.809 0.185 11.792 1.00 81.25 67 LEU A CA 1
ATOM 550 C C . LEU A 1 67 ? -39.992 -1.307 12.108 1.00 81.25 67 LEU A C 1
ATOM 552 O O . LEU A 1 67 ? -39.118 -2.096 11.744 1.00 81.25 67 LEU A O 1
ATOM 556 N N . ASP A 1 68 ? -41.110 -1.717 12.716 1.00 85.25 68 ASP A N 1
ATOM 557 C CA . ASP A 1 68 ? -41.403 -3.137 12.974 1.00 85.25 68 ASP A CA 1
ATOM 558 C C . ASP A 1 68 ? -41.590 -3.924 11.670 1.00 85.25 68 ASP A C 1
ATOM 560 O O . ASP A 1 68 ? -40.988 -4.984 11.493 1.00 85.25 68 ASP A O 1
ATOM 564 N N . LEU A 1 69 ? -42.343 -3.378 10.709 1.00 85.62 69 LEU A N 1
ATOM 565 C CA . LEU A 1 69 ? -42.537 -4.000 9.396 1.00 85.62 69 LEU A CA 1
ATOM 566 C C . LEU A 1 69 ? -41.215 -4.164 8.643 1.00 85.62 69 LEU A C 1
ATOM 568 O O . LEU A 1 69 ? -40.942 -5.247 8.130 1.00 85.62 69 LEU A O 1
ATOM 572 N N . ARG A 1 70 ? -40.359 -3.134 8.627 1.00 83.25 70 ARG A N 1
ATOM 573 C CA . ARG A 1 70 ? -39.009 -3.217 8.041 1.00 83.25 70 ARG A CA 1
ATOM 574 C C . ARG A 1 70 ? -38.144 -4.245 8.759 1.00 83.25 70 ARG A C 1
ATOM 576 O O . ARG A 1 70 ? -37.454 -5.021 8.107 1.00 83.25 70 ARG A O 1
ATOM 583 N N . SER A 1 71 ? -38.204 -4.287 10.089 1.00 78.19 71 SER A N 1
ATOM 584 C CA . SER A 1 71 ? -37.473 -5.271 10.890 1.00 78.19 71 SER A CA 1
ATOM 585 C C . SER A 1 71 ? -37.888 -6.702 10.537 1.00 78.19 71 SER A C 1
ATOM 587 O O . SER A 1 71 ? -37.023 -7.556 10.346 1.00 78.19 71 SER A O 1
ATOM 589 N N . ARG A 1 72 ? -39.194 -6.967 10.399 1.00 82.31 72 ARG A N 1
ATOM 590 C CA . ARG A 1 72 ? -39.715 -8.275 9.974 1.00 82.31 72 ARG A CA 1
ATOM 591 C C . ARG A 1 72 ? -39.353 -8.585 8.529 1.00 82.31 72 ARG A C 1
ATOM 593 O O . ARG A 1 72 ? -38.849 -9.667 8.267 1.00 82.31 72 ARG A O 1
ATOM 600 N N . HIS A 1 73 ? -39.551 -7.645 7.609 1.00 83.50 73 HIS A N 1
ATOM 601 C CA . HIS A 1 73 ? -39.174 -7.818 6.207 1.00 83.50 73 HIS A CA 1
ATOM 602 C C . HIS A 1 73 ? -37.701 -8.207 6.081 1.00 83.50 73 HIS A C 1
ATOM 604 O O . HIS A 1 73 ? -37.376 -9.204 5.448 1.00 83.50 73 HIS A O 1
ATOM 610 N N . ASN A 1 74 ? -36.813 -7.478 6.759 1.00 75.81 74 ASN A N 1
ATOM 611 C CA . ASN A 1 74 ? -35.393 -7.793 6.754 1.00 75.81 74 ASN A CA 1
ATOM 612 C C . ASN A 1 74 ? -35.133 -9.181 7.339 1.00 75.81 74 ASN A C 1
ATOM 614 O O . ASN A 1 74 ? -34.304 -9.891 6.792 1.00 75.81 74 ASN A O 1
ATOM 618 N N . ALA A 1 75 ? -35.847 -9.597 8.389 1.00 73.25 75 ALA A N 1
ATOM 619 C CA . ALA A 1 75 ? -35.704 -10.927 8.979 1.00 73.25 75 ALA A CA 1
ATOM 620 C C . ALA A 1 75 ? -36.197 -12.076 8.075 1.00 73.25 75 ALA A C 1
ATOM 622 O O . ALA A 1 75 ? -35.626 -13.159 8.148 1.00 73.25 75 ALA A O 1
ATOM 623 N N . PHE A 1 76 ? -37.226 -11.861 7.247 1.00 79.00 76 PHE A N 1
ATOM 624 C CA . PHE A 1 76 ? -37.888 -12.935 6.489 1.00 79.00 76 PHE A CA 1
ATOM 625 C C . PHE A 1 76 ? -37.553 -12.974 4.997 1.00 79.00 76 PHE A C 1
ATOM 627 O O . PHE A 1 76 ? -37.496 -14.056 4.424 1.00 79.00 76 PHE A O 1
ATOM 634 N N . CYS A 1 77 ? -37.366 -11.822 4.357 1.00 72.38 77 CYS A N 1
ATOM 635 C CA . CYS A 1 77 ? -37.308 -11.731 2.896 1.00 72.38 77 CYS A CA 1
ATOM 636 C C . CYS A 1 77 ? -35.884 -11.689 2.338 1.00 72.38 77 CYS A C 1
ATOM 638 O O . CYS A 1 77 ? -35.707 -11.678 1.126 1.00 72.38 77 CYS A O 1
ATOM 640 N N . SER A 1 78 ? -34.869 -11.610 3.198 1.00 76.19 78 SER A N 1
ATOM 641 C CA . SER A 1 78 ? -33.485 -11.511 2.756 1.00 76.19 78 SER A CA 1
ATOM 642 C C . SER A 1 78 ? -32.760 -12.833 2.967 1.00 76.19 78 SER A C 1
ATOM 644 O O . SER A 1 78 ? -32.704 -13.316 4.096 1.00 76.19 78 SER A O 1
ATOM 646 N N . ASP A 1 79 ? -32.149 -13.384 1.917 1.00 82.56 79 ASP A N 1
ATOM 647 C CA . ASP A 1 79 ? -31.322 -14.598 2.012 1.00 82.56 79 ASP A CA 1
ATOM 648 C C . ASP A 1 79 ? -30.209 -14.443 3.059 1.00 82.56 79 ASP A C 1
ATOM 650 O O . ASP A 1 79 ? -29.868 -15.386 3.774 1.00 82.56 79 ASP A O 1
ATOM 654 N N . ILE A 1 80 ? -29.700 -13.217 3.239 1.00 83.12 80 ILE A N 1
ATOM 655 C CA . ILE A 1 80 ? -28.685 -12.928 4.256 1.00 83.12 80 ILE A CA 1
ATOM 656 C C . ILE A 1 80 ? -29.228 -13.023 5.692 1.00 83.12 80 ILE A C 1
ATOM 658 O O . ILE A 1 80 ? -28.460 -13.193 6.634 1.00 83.12 80 ILE A O 1
ATOM 662 N N . SER A 1 81 ? -30.547 -12.981 5.881 1.00 80.31 81 SER A N 1
ATOM 663 C CA . SER A 1 81 ? -31.187 -13.222 7.177 1.00 80.31 81 SER A CA 1
ATOM 664 C C . SER A 1 81 ? -31.424 -14.699 7.473 1.00 80.31 81 SER A C 1
ATOM 666 O O . SER A 1 81 ? -31.716 -15.030 8.618 1.00 80.31 81 SER A O 1
ATOM 668 N N . ALA A 1 82 ? -31.234 -15.605 6.514 1.00 86.56 82 ALA A N 1
ATOM 669 C CA . ALA A 1 82 ? -31.174 -17.041 6.797 1.00 86.56 82 ALA A CA 1
ATOM 670 C C . ALA A 1 82 ? -29.788 -17.478 7.307 1.00 86.56 82 ALA A C 1
ATOM 672 O O . ALA A 1 82 ? -29.646 -18.553 7.888 1.00 86.56 82 ALA A O 1
ATOM 673 N N . VAL A 1 83 ? -28.766 -16.637 7.120 1.00 92.50 83 VAL A N 1
ATOM 674 C CA . VAL A 1 83 ? -27.382 -16.930 7.505 1.00 92.50 83 VAL A CA 1
ATOM 675 C C . VAL A 1 83 ? -27.271 -17.046 9.032 1.00 92.50 83 VAL A C 1
ATOM 677 O O . VAL A 1 83 ? -27.773 -16.160 9.725 1.00 92.50 83 VAL A O 1
ATOM 680 N N . PRO A 1 84 ? -26.633 -18.096 9.581 1.00 95.00 84 PRO A N 1
ATOM 681 C CA . PRO A 1 84 ? -26.370 -18.234 11.016 1.00 95.00 84 PRO A CA 1
ATOM 682 C C . PRO A 1 84 ? -25.547 -17.079 11.618 1.00 95.00 84 PRO A C 1
ATOM 684 O O . PRO A 1 84 ? -24.803 -16.397 10.914 1.00 95.00 84 PRO A O 1
ATOM 687 N N . ASP A 1 85 ? -25.685 -16.839 12.926 1.00 95.69 85 ASP A N 1
ATOM 688 C CA . ASP A 1 85 ? -25.054 -15.689 13.602 1.00 95.69 85 ASP A CA 1
ATOM 689 C C . ASP A 1 85 ? -23.516 -15.722 13.555 1.00 95.69 85 ASP A C 1
ATOM 691 O O . ASP A 1 85 ? -22.884 -14.673 13.462 1.00 95.69 85 ASP A O 1
ATOM 695 N N . ASP A 1 86 ? -22.909 -16.907 13.578 1.00 97.06 86 ASP A N 1
ATOM 696 C CA . ASP A 1 86 ? -21.466 -17.128 13.449 1.00 97.06 86 ASP A CA 1
ATOM 697 C C . ASP A 1 86 ? -20.955 -16.799 12.040 1.00 97.06 86 ASP A C 1
ATOM 699 O O . ASP A 1 86 ? -19.933 -16.129 11.884 1.00 97.06 86 ASP A O 1
ATOM 703 N N . VAL A 1 87 ? -21.700 -17.182 11.003 1.00 96.88 87 VAL A N 1
ATOM 704 C CA . VAL A 1 87 ? -21.363 -16.823 9.619 1.00 96.88 87 VAL A CA 1
ATOM 705 C C . VAL A 1 87 ? -21.550 -15.319 9.393 1.00 96.88 87 VAL A C 1
ATOM 707 O O . VAL A 1 87 ? -20.682 -14.679 8.797 1.00 96.88 87 VAL A O 1
ATOM 710 N N . LEU A 1 88 ? -22.622 -14.721 9.928 1.00 95.69 88 LEU A N 1
ATOM 711 C CA . LEU A 1 88 ? -22.794 -13.262 9.941 1.00 95.69 88 LEU A CA 1
ATOM 712 C C . LEU A 1 88 ? -21.638 -12.571 10.667 1.00 95.69 88 LEU A C 1
ATOM 714 O O . LEU A 1 88 ? -21.157 -11.541 10.201 1.00 95.69 88 LEU A O 1
ATOM 718 N N . ALA A 1 89 ? -21.159 -13.140 11.774 1.00 97.38 89 ALA A N 1
ATOM 719 C CA . ALA A 1 89 ? -20.034 -12.587 12.506 1.00 97.38 89 ALA A CA 1
ATOM 720 C C . ALA A 1 89 ? -18.752 -12.560 11.669 1.00 97.38 89 ALA A C 1
ATOM 722 O O . ALA A 1 89 ? -18.089 -11.527 11.612 1.00 97.38 89 ALA A O 1
ATOM 723 N N . ILE A 1 90 ? -18.454 -13.642 10.947 1.00 97.38 90 ILE A N 1
ATOM 724 C CA . ILE A 1 90 ? -17.319 -13.702 10.016 1.00 97.38 90 ILE A CA 1
ATOM 725 C C . ILE A 1 90 ? -17.471 -12.648 8.911 1.00 97.38 90 ILE A C 1
ATOM 727 O O . ILE A 1 90 ? -16.520 -11.921 8.622 1.00 97.38 90 ILE A O 1
ATOM 731 N N . ILE A 1 91 ? -18.665 -12.517 8.321 1.00 96.44 91 ILE A N 1
ATOM 732 C CA . ILE A 1 91 ? -18.952 -11.487 7.308 1.00 96.44 91 ILE A CA 1
ATOM 733 C C . ILE A 1 91 ? -18.684 -10.090 7.879 1.00 96.44 91 ILE A C 1
ATOM 735 O O . ILE A 1 91 ? -18.016 -9.280 7.236 1.00 96.44 91 ILE A O 1
ATOM 739 N N . PHE A 1 92 ? -19.148 -9.811 9.098 1.00 96.88 92 PHE A N 1
ATOM 740 C CA . PHE A 1 92 ? -18.907 -8.534 9.761 1.00 96.88 92 PHE A CA 1
ATOM 741 C C . PHE A 1 92 ? -17.429 -8.286 10.047 1.00 96.88 92 PHE A C 1
ATOM 743 O O . PHE A 1 92 ? -16.988 -7.157 9.860 1.00 96.88 92 PHE A O 1
ATOM 750 N N . GLU A 1 93 ? -16.641 -9.302 10.407 1.00 96.81 93 GLU A N 1
ATOM 751 C CA . GLU A 1 93 ? -15.187 -9.146 10.518 1.00 96.81 93 GLU A CA 1
ATOM 752 C C . GLU A 1 93 ? -14.541 -8.759 9.179 1.00 96.81 93 GLU A C 1
ATOM 754 O O . GLU A 1 93 ? -13.656 -7.902 9.146 1.00 96.81 93 GLU A O 1
ATOM 759 N N . TYR A 1 94 ? -14.963 -9.364 8.063 1.00 97.31 94 TYR A N 1
ATOM 760 C CA . TYR A 1 94 ? -14.454 -8.990 6.739 1.00 97.31 94 TYR A CA 1
ATOM 761 C C . TYR A 1 94 ? -14.845 -7.560 6.362 1.00 97.31 94 TYR A C 1
ATOM 763 O O . TYR A 1 94 ? -13.991 -6.799 5.904 1.00 97.31 94 TYR A O 1
ATOM 771 N N . ILE A 1 95 ? -16.101 -7.169 6.598 1.00 97.06 95 ILE A N 1
ATOM 772 C CA . ILE A 1 95 ? -16.562 -5.805 6.315 1.00 97.06 95 ILE A CA 1
ATOM 773 C C . ILE A 1 95 ? -15.860 -4.799 7.229 1.00 97.06 95 ILE A C 1
ATOM 775 O O . ILE A 1 95 ? -15.450 -3.750 6.751 1.00 97.06 95 ILE A O 1
ATOM 779 N N . ALA A 1 96 ? -15.641 -5.115 8.506 1.00 96.44 96 ALA A N 1
ATOM 780 C CA . ALA A 1 96 ? -14.963 -4.217 9.435 1.00 96.44 96 ALA A CA 1
ATOM 781 C C . ALA A 1 96 ? -13.522 -3.893 9.015 1.00 96.44 96 ALA A C 1
ATOM 783 O O . ALA A 1 96 ? -13.057 -2.783 9.264 1.00 96.44 96 ALA A O 1
ATOM 784 N N . ARG A 1 97 ? -12.837 -4.823 8.332 1.00 94.88 97 ARG A N 1
ATOM 785 C CA . ARG A 1 97 ? -11.511 -4.589 7.730 1.00 94.88 97 ARG A CA 1
ATOM 786 C C . ARG A 1 97 ? -11.578 -3.772 6.439 1.00 94.88 97 ARG A C 1
ATOM 788 O O . ARG A 1 97 ? -10.635 -3.047 6.139 1.00 94.88 97 ARG A O 1
ATOM 795 N N . ALA A 1 98 ? -12.657 -3.912 5.670 1.00 95.19 98 ALA A N 1
ATOM 796 C CA . ALA A 1 98 ? -12.832 -3.230 4.389 1.00 95.19 98 ALA A CA 1
ATOM 797 C C . ALA A 1 98 ? -13.405 -1.806 4.527 1.00 95.19 98 ALA A C 1
ATOM 799 O O . ALA A 1 98 ? -13.057 -0.933 3.737 1.00 95.19 98 ALA A O 1
ATOM 800 N N . ASP A 1 99 ? -14.264 -1.567 5.520 1.00 96.19 99 ASP A N 1
ATOM 801 C CA . ASP A 1 99 ? -14.992 -0.313 5.737 1.00 96.19 99 ASP A CA 1
ATOM 802 C C . ASP A 1 99 ? -14.888 0.134 7.204 1.00 96.19 99 ASP A C 1
ATOM 804 O O . ASP A 1 99 ? -15.815 0.026 8.016 1.00 96.19 99 ASP A O 1
ATOM 808 N N . VAL A 1 100 ? -13.693 0.604 7.558 1.00 95.38 100 VAL A N 1
ATOM 809 C CA . VAL A 1 100 ? -13.369 1.135 8.886 1.00 95.38 100 VAL A CA 1
ATOM 810 C C . VAL A 1 100 ? -14.124 2.460 9.118 1.00 95.38 100 VAL A C 1
ATOM 812 O O . VAL A 1 100 ? -14.232 3.265 8.187 1.00 95.38 100 VAL A O 1
ATOM 815 N N . PRO A 1 101 ? -14.639 2.738 10.337 1.00 96.38 101 PRO A N 1
ATOM 816 C CA . PRO A 1 101 ? -15.249 4.027 10.648 1.00 96.38 101 PRO A CA 1
ATOM 817 C C . PRO A 1 101 ? -14.264 5.184 10.417 1.00 96.38 101 PRO A C 1
ATOM 819 O O . PRO A 1 101 ? -13.051 5.010 10.469 1.00 96.38 101 PRO A O 1
ATOM 822 N N . ARG A 1 102 ? -14.779 6.388 10.179 1.00 94.19 102 ARG A N 1
ATOM 823 C CA . ARG A 1 102 ? -13.996 7.615 9.998 1.00 94.19 102 ARG A CA 1
ATOM 824 C C . ARG A 1 102 ? -14.681 8.767 10.715 1.00 94.19 102 ARG A C 1
ATOM 826 O O . ARG A 1 102 ? -15.884 8.982 10.545 1.00 94.19 102 ARG A O 1
ATOM 833 N N . ALA A 1 103 ? -13.925 9.515 11.510 1.00 92.50 103 ALA A N 1
ATOM 834 C CA . ALA A 1 103 ? -14.454 10.689 12.189 1.00 92.50 103 ALA A CA 1
ATOM 835 C C . ALA A 1 103 ? -14.926 11.756 11.177 1.00 92.50 103 ALA A C 1
ATOM 837 O O . ALA A 1 103 ? -14.380 11.859 10.079 1.00 92.50 103 ALA A O 1
ATOM 838 N N . PRO A 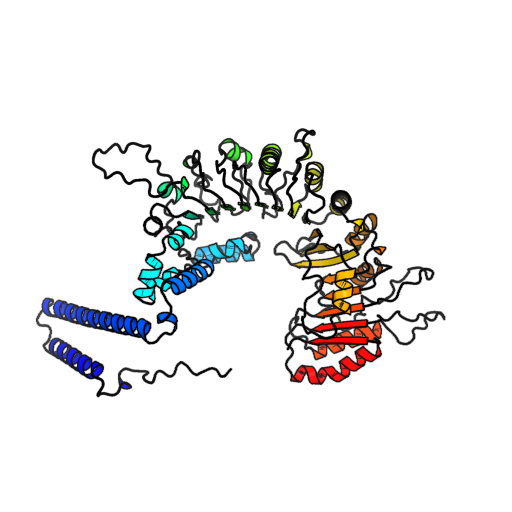1 104 ? -15.950 12.561 11.513 1.00 92.12 104 PRO A N 1
ATOM 839 C CA . PRO A 1 104 ? -16.344 13.698 10.691 1.00 92.12 104 PRO A CA 1
ATOM 840 C C . PRO A 1 104 ? -15.182 14.672 10.486 1.00 92.12 104 PRO A C 1
ATOM 842 O O . PRO A 1 104 ? -14.499 15.047 11.439 1.00 92.12 104 PRO A O 1
ATOM 845 N N . ILE A 1 105 ? -15.020 15.115 9.242 1.00 92.06 105 ILE A N 1
ATOM 846 C CA . ILE A 1 105 ? -13.985 16.059 8.826 1.00 92.06 105 ILE A CA 1
ATOM 847 C C . ILE A 1 105 ? -14.635 17.381 8.423 1.00 92.06 105 ILE A C 1
ATOM 849 O O . ILE A 1 105 ? -15.664 17.400 7.740 1.00 92.06 105 ILE A O 1
ATOM 853 N N . ASP A 1 106 ? -14.011 18.482 8.824 1.00 92.69 106 ASP A N 1
ATOM 854 C CA . ASP A 1 106 ? -14.281 19.812 8.306 1.00 92.69 106 ASP A CA 1
ATOM 855 C C . ASP A 1 106 ? -13.923 19.876 6.816 1.00 92.69 106 ASP A C 1
ATOM 857 O O . ASP A 1 106 ? -12.757 19.790 6.426 1.00 92.69 106 ASP A O 1
ATOM 861 N N . ARG A 1 107 ? -14.955 19.960 5.968 1.00 93.19 107 ARG A N 1
ATOM 862 C CA . ARG A 1 107 ? -14.799 19.859 4.510 1.00 93.19 107 ARG A CA 1
ATOM 863 C C . ARG A 1 107 ? -13.930 20.980 3.948 1.00 93.19 107 ARG A C 1
ATOM 865 O O . ARG A 1 107 ? -13.097 20.704 3.097 1.00 93.19 107 ARG A O 1
ATOM 872 N N . GLU A 1 108 ? -14.089 22.200 4.452 1.00 92.81 108 GLU A N 1
ATOM 873 C CA . GLU A 1 108 ? -13.337 23.371 3.995 1.00 92.81 108 GLU A CA 1
ATOM 874 C C . GLU A 1 108 ? -11.846 23.251 4.331 1.00 92.81 108 GLU A C 1
ATOM 876 O O . GLU A 1 108 ? -10.998 23.367 3.440 1.00 92.81 108 GLU A O 1
ATOM 881 N N . GLY A 1 109 ? -11.515 22.907 5.582 1.00 91.12 109 GLY A N 1
ATOM 882 C CA . GLY A 1 109 ? -10.137 22.638 5.985 1.00 91.12 109 GLY A CA 1
ATOM 883 C C . GLY A 1 109 ? -9.499 21.502 5.179 1.00 91.12 109 GLY A C 1
ATOM 884 O O . GLY A 1 109 ? -8.353 21.614 4.740 1.00 91.12 109 GLY A O 1
ATOM 885 N N . ARG A 1 110 ? -10.246 20.425 4.905 1.00 92.56 110 ARG A N 1
ATOM 886 C CA . ARG A 1 110 ? -9.770 19.326 4.050 1.00 92.56 110 ARG A CA 1
ATOM 887 C C . ARG A 1 110 ? -9.505 19.787 2.622 1.00 92.56 110 ARG A C 1
ATOM 889 O O . ARG A 1 110 ? -8.456 19.471 2.070 1.00 92.56 110 ARG A O 1
ATOM 896 N N . ASP A 1 111 ? -10.450 20.490 2.012 1.00 92.38 111 ASP A N 1
ATOM 897 C CA . ASP A 1 111 ? -10.337 20.913 0.618 1.00 92.38 111 ASP A CA 1
ATOM 898 C C . ASP A 1 111 ? -9.163 21.894 0.448 1.00 92.38 111 ASP A C 1
ATOM 900 O O . ASP A 1 111 ? -8.422 21.800 -0.530 1.00 92.38 111 ASP A O 1
ATOM 904 N N . THR A 1 112 ? -8.903 22.724 1.463 1.00 91.38 112 THR A N 1
ATOM 905 C CA . THR A 1 112 ? -7.712 23.583 1.551 1.00 91.38 112 THR A CA 1
ATOM 906 C C . THR A 1 112 ? -6.416 22.769 1.607 1.00 91.38 112 THR A C 1
ATOM 908 O O . THR A 1 112 ? -5.482 23.037 0.851 1.00 91.38 112 THR A O 1
ATOM 911 N N . LEU A 1 113 ? -6.347 21.735 2.454 1.00 89.19 113 LEU A N 1
ATOM 912 C CA . LEU A 1 113 ? -5.185 20.838 2.519 1.00 89.19 113 LEU A CA 1
ATOM 913 C C . LEU A 1 113 ? -4.948 20.102 1.192 1.00 89.19 113 LEU A C 1
ATOM 915 O O . LEU A 1 113 ? -3.811 19.996 0.736 1.00 89.19 113 LEU A O 1
ATOM 919 N N . LEU A 1 114 ? -6.012 19.624 0.543 1.00 90.25 114 LEU A N 1
ATOM 920 C CA . LEU A 1 114 ? -5.918 18.945 -0.751 1.00 90.25 114 LEU A CA 1
ATOM 921 C C . LEU A 1 114 ? -5.501 19.896 -1.879 1.00 90.25 114 LEU A C 1
ATOM 923 O O . LEU A 1 114 ? -4.765 19.478 -2.773 1.00 90.25 114 LEU A O 1
ATOM 927 N N . ALA A 1 115 ? -5.943 21.156 -1.852 1.00 90.19 115 ALA A N 1
ATOM 928 C CA . ALA A 1 115 ? -5.495 22.178 -2.795 1.00 90.19 115 ALA A CA 1
ATOM 929 C C . ALA A 1 115 ? -3.981 22.416 -2.666 1.00 90.19 115 ALA A C 1
ATOM 931 O O . ALA A 1 115 ? -3.259 22.277 -3.652 1.00 90.19 115 ALA A O 1
ATOM 932 N N . ARG A 1 116 ? -3.477 22.603 -1.439 1.00 87.12 116 ARG A N 1
ATOM 933 C CA . ARG A 1 116 ? -2.034 22.739 -1.162 1.00 87.12 116 ARG A CA 1
ATOM 934 C C . ARG A 1 116 ? -1.241 21.502 -1.583 1.00 87.12 116 ARG A C 1
ATOM 936 O O . ARG A 1 116 ? -0.151 21.610 -2.144 1.00 87.12 116 ARG A O 1
ATOM 943 N N . ALA A 1 117 ? -1.785 20.307 -1.356 1.00 86.62 117 ALA A N 1
ATOM 944 C CA . ALA A 1 117 ? -1.161 19.072 -1.817 1.00 86.62 117 ALA A CA 1
ATOM 945 C C . ALA A 1 117 ? -1.022 19.050 -3.346 1.00 86.62 117 ALA A C 1
ATOM 947 O O . ALA A 1 117 ? 0.038 18.686 -3.850 1.00 86.62 117 ALA A O 1
ATOM 948 N N . LYS A 1 118 ? -2.055 19.463 -4.094 1.00 86.50 118 LYS A N 1
ATOM 949 C CA . LYS A 1 118 ? -2.029 19.545 -5.568 1.00 86.50 118 LYS A CA 1
ATOM 950 C C . LYS A 1 118 ? -1.050 20.592 -6.092 1.00 86.50 118 LYS A C 1
ATOM 952 O O . LYS A 1 118 ? -0.406 20.349 -7.105 1.00 86.50 118 LYS A O 1
ATOM 957 N N . GLU A 1 119 ? -0.899 21.704 -5.384 1.00 85.69 119 GLU A N 1
ATOM 958 C CA . GLU A 1 119 ? 0.102 22.741 -5.676 1.00 85.69 119 GLU A CA 1
ATOM 959 C C . GLU A 1 119 ? 1.540 22.275 -5.387 1.00 85.69 119 GLU A C 1
ATOM 961 O O . GLU A 1 119 ? 2.503 22.987 -5.656 1.00 85.69 119 GLU A O 1
ATOM 966 N N . GLY A 1 120 ? 1.711 21.064 -4.848 1.00 79.94 120 GLY A N 1
ATOM 967 C CA . GLY A 1 120 ? 3.013 20.499 -4.526 1.00 79.94 120 GLY A CA 1
ATOM 968 C C . GLY A 1 120 ? 3.621 21.059 -3.242 1.00 79.94 120 GLY A C 1
ATOM 969 O O . GLY A 1 120 ? 4.775 20.749 -2.958 1.00 79.94 120 GLY A O 1
ATOM 970 N N . ILE A 1 121 ? 2.849 21.831 -2.474 1.00 79.06 121 ILE A N 1
ATOM 971 C CA . ILE A 1 121 ? 3.231 22.394 -1.178 1.00 79.06 121 ILE A CA 1
ATOM 972 C C . ILE A 1 121 ? 3.233 21.298 -0.101 1.00 79.06 121 ILE A C 1
ATOM 974 O O . ILE A 1 121 ? 4.106 21.275 0.760 1.00 79.06 121 ILE A O 1
ATOM 978 N N . ASP A 1 122 ? 2.265 20.379 -0.170 1.00 78.94 122 ASP A N 1
ATOM 979 C CA . ASP A 1 122 ? 2.082 19.273 0.780 1.00 78.94 122 ASP A CA 1
ATOM 980 C C . ASP A 1 122 ? 2.039 17.929 0.047 1.00 78.94 122 ASP A C 1
ATOM 982 O O . ASP A 1 122 ? 1.080 17.163 0.161 1.00 78.94 122 ASP A O 1
ATOM 986 N N . ARG A 1 123 ? 3.067 17.642 -0.762 1.00 76.50 123 ARG A N 1
ATOM 987 C CA . ARG A 1 123 ? 3.128 16.410 -1.580 1.00 76.50 123 ARG A CA 1
ATOM 988 C C . ARG A 1 123 ? 2.967 15.143 -0.756 1.00 76.50 123 ARG A C 1
ATOM 990 O O . ARG A 1 123 ? 2.527 14.122 -1.273 1.00 76.50 123 ARG A O 1
ATOM 997 N N . GLU A 1 124 ? 3.307 15.206 0.525 1.00 80.56 124 GLU A N 1
ATOM 998 C CA . GLU A 1 124 ? 3.142 14.075 1.417 1.00 80.56 124 GLU A CA 1
ATOM 999 C C . GLU A 1 124 ? 1.688 13.636 1.589 1.00 80.56 124 GLU A C 1
ATOM 1001 O O . GLU A 1 124 ? 1.418 12.448 1.691 1.00 80.56 124 GLU A O 1
ATOM 1006 N N . LEU A 1 125 ? 0.721 14.547 1.504 1.00 84.19 125 LEU A N 1
ATOM 1007 C CA . LEU A 1 125 ? -0.698 14.200 1.619 1.00 84.19 125 LEU A CA 1
ATOM 1008 C C . LEU A 1 125 ? -1.207 13.368 0.439 1.00 84.19 125 LEU A C 1
ATOM 1010 O O . LEU A 1 125 ? -2.314 12.837 0.483 1.00 84.19 125 LEU A O 1
ATOM 1014 N N . GLN A 1 126 ? -0.408 13.252 -0.619 1.00 82.50 126 GLN A N 1
ATOM 1015 C CA . GLN A 1 126 ? -0.729 12.419 -1.761 1.00 82.50 126 GLN A CA 1
ATOM 1016 C C . GLN A 1 126 ? -0.359 10.939 -1.507 1.00 82.50 126 GLN A C 1
ATOM 1018 O O . GLN A 1 126 ? -0.839 10.063 -2.227 1.00 82.50 126 GLN A O 1
ATOM 1023 N N . PHE A 1 127 ? 0.460 10.622 -0.490 1.00 83.12 127 PHE A N 1
ATOM 1024 C CA . PHE A 1 127 ? 0.805 9.229 -0.179 1.00 83.12 127 PHE A CA 1
ATOM 1025 C C . PHE A 1 127 ? -0.454 8.417 0.189 1.00 83.12 127 PHE A C 1
ATOM 1027 O O . PHE A 1 127 ? -1.295 8.910 0.949 1.00 83.12 127 PHE A O 1
ATOM 1034 N N . PRO A 1 128 ? -0.606 7.178 -0.329 1.00 85.56 128 PRO A N 1
ATOM 1035 C CA . PRO A 1 128 ? -1.772 6.327 -0.066 1.00 85.56 128 PRO A CA 1
ATOM 1036 C C . PRO A 1 128 ? -2.105 6.155 1.418 1.00 85.56 128 PRO A C 1
ATOM 1038 O O . PRO A 1 128 ? -3.267 5.992 1.776 1.00 85.56 128 PRO A O 1
ATOM 1041 N N . GLU A 1 129 ? -1.095 6.220 2.277 1.00 85.44 129 GLU A N 1
ATOM 1042 C CA . GLU A 1 129 ? -1.194 6.081 3.722 1.00 85.44 129 GLU A CA 1
ATOM 1043 C C . GLU A 1 129 ? -1.985 7.231 4.379 1.00 85.44 129 GLU A C 1
ATOM 1045 O O . GLU A 1 129 ? -2.626 7.015 5.403 1.00 85.44 129 GLU A O 1
ATOM 1050 N N . TRP A 1 130 ? -2.029 8.427 3.774 1.00 88.75 130 TRP A N 1
ATOM 1051 C CA . TRP A 1 130 ? -2.846 9.549 4.267 1.00 88.75 130 TRP A CA 1
ATOM 1052 C C . TRP A 1 130 ? -4.293 9.507 3.789 1.00 88.75 130 TRP A C 1
ATOM 1054 O O . TRP A 1 130 ? -5.149 10.186 4.361 1.00 88.75 130 TRP A O 1
ATOM 1064 N N . LYS A 1 131 ? -4.595 8.708 2.760 1.00 90.25 131 LYS A N 1
ATOM 1065 C CA . LYS A 1 131 ? -5.939 8.624 2.179 1.00 90.25 131 LYS A CA 1
ATOM 1066 C C . LYS A 1 131 ? -7.022 8.345 3.236 1.00 90.25 131 LYS A C 1
ATOM 1068 O O . LYS A 1 131 ? -7.988 9.105 3.256 1.00 90.25 131 LYS A O 1
ATOM 1073 N N . PRO A 1 132 ? -6.869 7.379 4.167 1.00 89.44 132 PRO A N 1
ATOM 1074 C CA . PRO A 1 132 ? -7.883 7.121 5.193 1.00 89.44 132 PRO A CA 1
ATOM 1075 C C . PRO A 1 132 ? -8.136 8.312 6.126 1.00 89.44 132 PRO A C 1
ATOM 1077 O O . PRO A 1 132 ? -9.241 8.464 6.637 1.00 89.44 132 PRO A O 1
ATOM 1080 N N . VAL A 1 133 ? -7.123 9.159 6.339 1.00 89.62 133 VAL A N 1
ATOM 1081 C CA . VAL A 1 133 ? -7.187 10.325 7.233 1.00 89.62 133 VAL A CA 1
ATOM 1082 C C . VAL A 1 133 ? -7.861 11.523 6.557 1.00 89.62 133 VAL A C 1
ATOM 1084 O O . VAL A 1 133 ? -8.447 12.368 7.229 1.00 89.62 133 VAL A O 1
ATOM 1087 N N . LEU A 1 134 ? -7.780 11.607 5.227 1.00 91.31 134 LEU A N 1
ATOM 1088 C CA . LEU A 1 134 ? -8.347 12.697 4.426 1.00 91.31 134 LEU A CA 1
ATOM 1089 C C . LEU A 1 134 ? -9.749 12.370 3.884 1.00 91.31 134 LEU A C 1
ATOM 1091 O O . LEU A 1 134 ? -10.463 13.261 3.418 1.00 91.31 134 LEU A O 1
ATOM 1095 N N . GLU A 1 135 ? -10.167 11.107 3.922 1.00 90.75 135 GLU A N 1
ATOM 1096 C CA . GLU A 1 135 ? -11.507 10.692 3.517 1.00 90.75 135 GLU A CA 1
ATOM 1097 C C . GLU A 1 135 ? -12.587 11.220 4.468 1.00 90.75 135 GLU A C 1
ATOM 1099 O O . GLU A 1 135 ? -12.424 11.248 5.681 1.00 90.75 135 GLU A O 1
ATOM 1104 N N . GLY A 1 136 ? -13.734 11.623 3.913 1.00 88.81 136 GLY A N 1
ATOM 1105 C CA . GLY A 1 136 ? -14.841 12.147 4.714 1.00 88.81 136 GLY A CA 1
ATOM 1106 C C . GLY A 1 136 ? -15.350 11.154 5.768 1.00 88.81 136 GLY A C 1
ATOM 1107 O O . GLY A 1 136 ? -15.230 9.933 5.615 1.00 88.81 136 GLY A O 1
ATOM 1108 N N . GLY A 1 137 ? -15.970 11.704 6.817 1.00 91.81 137 GLY A N 1
ATOM 1109 C CA . GLY A 1 137 ? -16.520 10.915 7.916 1.00 91.81 137 GLY A CA 1
ATOM 1110 C C . GLY A 1 137 ? -17.511 9.851 7.449 1.00 91.81 137 GLY A C 1
ATOM 1111 O O . GLY A 1 137 ? -18.352 10.097 6.582 1.00 91.81 137 GLY A O 1
ATOM 1112 N N . SER A 1 138 ? -17.406 8.670 8.046 1.00 95.06 138 SER A N 1
ATOM 1113 C CA . SER A 1 138 ? -18.220 7.494 7.756 1.00 95.06 138 SER A CA 1
ATOM 1114 C C . SER A 1 138 ? -18.428 6.703 9.041 1.00 95.06 138 SER A C 1
ATOM 1116 O O . SER A 1 138 ? -17.521 6.581 9.858 1.00 95.06 138 SER A O 1
ATOM 1118 N N . LEU A 1 139 ? -19.608 6.115 9.225 1.00 95.12 139 LEU A N 1
ATOM 1119 C CA . LEU A 1 139 ? -19.798 5.137 10.301 1.00 95.12 139 LEU A CA 1
ATOM 1120 C C . LEU A 1 139 ? -19.120 3.795 9.983 1.00 95.12 139 LEU A C 1
ATOM 1122 O O . LEU A 1 139 ? -18.941 2.981 10.887 1.00 95.12 139 LEU A O 1
ATOM 1126 N N . GLY A 1 140 ? -18.743 3.566 8.724 1.00 96.56 140 GLY A N 1
ATOM 1127 C CA . GLY A 1 140 ? -18.194 2.300 8.256 1.00 96.56 140 GLY A CA 1
ATOM 1128 C C . GLY A 1 140 ? -19.118 1.127 8.590 1.00 96.56 140 GLY A C 1
ATOM 1129 O O . GLY A 1 140 ? -20.350 1.251 8.589 1.00 96.56 140 GLY A O 1
ATOM 1130 N N . TRP A 1 141 ? -18.521 0.020 9.030 1.00 97.25 141 TRP A N 1
ATOM 1131 C CA . TRP A 1 141 ? -19.236 -1.172 9.491 1.00 97.25 141 TRP A CA 1
ATOM 1132 C C . TRP A 1 141 ? -20.234 -0.916 10.634 1.00 97.25 141 TRP A C 1
ATOM 1134 O O . TRP A 1 141 ? -21.186 -1.682 10.785 1.00 97.25 141 TRP A O 1
ATOM 1144 N N . ILE A 1 142 ? -20.104 0.165 11.421 1.00 97.12 142 ILE A N 1
ATOM 1145 C CA . ILE A 1 142 ? -21.077 0.492 12.484 1.00 97.12 142 ILE A CA 1
ATOM 1146 C C . ILE A 1 142 ? -22.464 0.754 11.878 1.00 97.12 142 ILE A C 1
ATOM 1148 O O . ILE A 1 142 ? -23.482 0.453 12.511 1.00 97.12 142 ILE A O 1
ATOM 1152 N N . GLY A 1 143 ? -22.522 1.226 10.627 1.00 96.50 143 GLY A N 1
ATOM 1153 C CA . GLY A 1 143 ? -23.764 1.374 9.869 1.00 96.50 143 GLY A CA 1
ATOM 1154 C C . GLY A 1 143 ? -24.551 0.065 9.732 1.00 96.50 143 GLY A C 1
ATOM 1155 O O . GLY A 1 143 ? -25.781 0.094 9.749 1.00 96.50 143 GLY A O 1
ATOM 1156 N N . LEU A 1 144 ? -23.882 -1.095 9.722 1.00 94.69 144 LEU A N 1
ATOM 1157 C CA . LEU A 1 144 ? -24.538 -2.410 9.669 1.00 94.69 144 LEU A CA 1
ATOM 1158 C C . LEU A 1 144 ? -25.411 -2.677 10.902 1.00 94.69 144 LEU A C 1
ATOM 1160 O O . LEU A 1 144 ? -26.408 -3.395 10.822 1.00 94.69 144 LEU A O 1
ATOM 1164 N N . SER A 1 145 ? -25.111 -2.038 12.036 1.00 94.25 145 SER A N 1
ATOM 1165 C CA . SER A 1 145 ? -25.946 -2.135 13.236 1.00 94.25 145 SER A CA 1
ATOM 1166 C C . SER A 1 145 ? -27.318 -1.467 13.070 1.00 94.25 145 SER A C 1
ATOM 1168 O O . SER A 1 145 ? -28.174 -1.595 13.944 1.00 94.25 145 SER A O 1
ATOM 1170 N N . HIS A 1 146 ? -27.550 -0.735 11.976 1.00 90.56 146 HIS A N 1
ATOM 1171 C CA . HIS A 1 146 ? -28.814 -0.055 11.690 1.00 90.56 146 HIS A CA 1
ATOM 1172 C C . HIS A 1 146 ? -29.728 -0.855 10.748 1.00 90.56 146 HIS A C 1
ATOM 1174 O O . HIS A 1 146 ? -30.869 -0.451 10.547 1.00 90.56 146 HIS A O 1
ATOM 1180 N N . VAL A 1 147 ? -29.268 -1.992 10.208 1.00 88.19 147 VAL A N 1
ATOM 1181 C CA . VAL A 1 147 ? -30.032 -2.801 9.240 1.00 88.19 147 VAL A CA 1
ATOM 1182 C C . VAL A 1 147 ? -31.224 -3.501 9.897 1.00 88.19 147 VAL A C 1
ATOM 1184 O O . VAL A 1 147 ? -32.365 -3.356 9.456 1.00 88.19 147 VAL A O 1
ATOM 1187 N N . CYS A 1 148 ? -30.985 -4.265 10.964 1.00 87.62 148 CYS A N 1
ATOM 1188 C CA . CYS A 1 148 ? -32.038 -4.906 11.749 1.00 87.62 148 CYS A CA 1
ATOM 1189 C C . CYS A 1 148 ? -31.569 -5.189 13.186 1.00 87.62 148 CYS A C 1
ATOM 1191 O O . CYS A 1 148 ? -30.380 -5.109 13.508 1.00 87.62 148 CYS A O 1
ATOM 1193 N N . ARG A 1 149 ? -32.509 -5.544 14.074 1.00 88.88 149 ARG A N 1
ATOM 1194 C CA . ARG A 1 149 ? -32.210 -5.840 15.487 1.00 88.88 149 ARG A CA 1
ATOM 1195 C C . ARG A 1 149 ? -31.227 -7.002 15.653 1.00 88.88 149 ARG A C 1
ATOM 1197 O O . ARG A 1 149 ? -30.351 -6.913 16.507 1.00 88.88 149 ARG A O 1
ATOM 1204 N N . ARG A 1 150 ? -31.358 -8.054 14.839 1.00 91.06 150 ARG A N 1
ATOM 1205 C CA . ARG A 1 150 ? -30.490 -9.238 14.893 1.00 91.06 150 ARG A CA 1
ATOM 1206 C C . ARG A 1 150 ? -29.042 -8.889 14.550 1.00 91.06 150 ARG A C 1
ATOM 1208 O O . ARG A 1 150 ? -28.150 -9.190 15.330 1.00 91.06 150 ARG A O 1
ATOM 1215 N N . TRP A 1 151 ? -28.816 -8.171 13.450 1.00 93.31 151 TRP A N 1
ATOM 1216 C CA . TRP A 1 151 ? -27.475 -7.728 13.049 1.00 93.31 151 TRP A CA 1
ATOM 1217 C C . TRP A 1 151 ? -26.829 -6.855 14.114 1.00 93.31 151 TRP A C 1
ATOM 1219 O O . TRP A 1 151 ? -25.672 -7.060 14.470 1.00 93.31 151 TRP A O 1
ATOM 1229 N N . ARG A 1 152 ? -27.607 -5.931 14.692 1.00 95.50 152 ARG A N 1
ATOM 1230 C CA . ARG A 1 152 ? -27.157 -5.149 15.841 1.00 95.50 152 ARG A CA 1
ATOM 1231 C C . ARG A 1 152 ? -26.736 -6.060 16.992 1.00 95.50 152 ARG A C 1
ATOM 1233 O O . ARG A 1 152 ? -25.643 -5.877 17.500 1.00 95.50 152 ARG A O 1
ATOM 1240 N N . GLN A 1 153 ? -27.553 -7.028 17.401 1.00 96.19 153 GLN A N 1
ATOM 1241 C CA . GLN A 1 153 ? -27.206 -7.939 18.499 1.00 96.19 153 GLN A CA 1
ATOM 1242 C C . GLN A 1 153 ? -25.907 -8.707 18.230 1.00 96.19 153 GLN A C 1
ATOM 1244 O O . GLN A 1 153 ? -25.042 -8.731 19.103 1.00 96.19 153 GLN A O 1
ATOM 1249 N N . VAL A 1 154 ? -25.734 -9.244 17.020 1.00 96.44 154 VAL A N 1
ATOM 1250 C CA . VAL A 1 154 ? -24.515 -9.962 16.618 1.00 96.44 154 VAL A CA 1
ATOM 1251 C C . VAL A 1 154 ? -23.287 -9.040 16.639 1.00 96.44 154 VAL A C 1
ATOM 1253 O O . VAL A 1 154 ? -22.275 -9.397 17.232 1.00 96.44 154 VAL A O 1
ATOM 1256 N N . LEU A 1 155 ? -23.372 -7.829 16.074 1.00 96.56 155 LEU A N 1
ATOM 1257 C CA . LEU A 1 155 ? -22.272 -6.845 16.064 1.00 96.56 155 LEU A CA 1
ATOM 1258 C C . LEU A 1 155 ? -21.915 -6.327 17.462 1.00 96.56 155 LEU A C 1
ATOM 1260 O O . LEU A 1 155 ? -20.744 -6.142 17.795 1.00 96.56 155 LEU A O 1
ATOM 1264 N N . LEU A 1 156 ? -22.925 -6.060 18.292 1.00 96.56 156 LEU A N 1
ATOM 1265 C CA . LEU A 1 156 ? -22.725 -5.637 19.679 1.00 96.56 156 LEU A CA 1
ATOM 1266 C C . LEU A 1 156 ? -22.112 -6.755 20.528 1.00 96.56 156 LEU A C 1
ATOM 1268 O O . LEU A 1 156 ? -21.388 -6.459 21.473 1.00 96.56 156 LEU A O 1
ATOM 1272 N N . GLY A 1 157 ? -22.378 -8.014 20.177 1.00 97.00 157 GLY A N 1
ATOM 1273 C CA . GLY A 1 157 ? -21.810 -9.203 20.807 1.00 97.00 157 GLY A CA 1
ATOM 1274 C C . GLY A 1 157 ? -20.376 -9.534 20.384 1.00 97.00 157 GLY A C 1
ATOM 1275 O O . GLY A 1 157 ? -19.865 -10.563 20.815 1.00 97.00 157 GLY A O 1
ATOM 1276 N N . GLN A 1 158 ? -19.716 -8.696 19.574 1.00 97.81 158 GLN A N 1
ATOM 1277 C CA . GLN A 1 158 ? -18.338 -8.911 19.116 1.00 97.81 158 GLN A CA 1
ATOM 1278 C C . GLN A 1 158 ? -17.359 -7.873 19.684 1.00 97.81 158 GLN A C 1
ATOM 1280 O O . GLN A 1 158 ? -17.007 -6.914 18.991 1.00 97.81 158 GLN A O 1
ATOM 1285 N N . PRO A 1 159 ? -16.844 -8.067 20.915 1.00 97.44 159 PRO A N 1
ATOM 1286 C CA . PRO A 1 159 ? -15.890 -7.151 21.544 1.00 97.44 159 PRO A CA 1
ATOM 1287 C C . PRO A 1 159 ? -14.656 -6.849 20.690 1.00 97.44 159 PRO A C 1
ATOM 1289 O O . PRO A 1 159 ? -14.144 -5.731 20.706 1.00 97.44 159 PRO A O 1
ATOM 1292 N N . ARG A 1 160 ? -14.200 -7.831 19.902 1.00 97.38 160 ARG A N 1
ATOM 1293 C CA . ARG A 1 160 ? -13.062 -7.693 18.989 1.00 97.38 160 ARG A CA 1
ATOM 1294 C C . ARG A 1 160 ? -13.206 -6.523 18.021 1.00 97.38 160 ARG A C 1
ATOM 1296 O O . ARG A 1 160 ? -12.262 -5.750 17.900 1.00 97.38 160 ARG A O 1
ATOM 1303 N N . LEU A 1 161 ? -14.369 -6.369 17.386 1.00 97.56 161 LEU A N 1
ATOM 1304 C CA . LEU A 1 161 ? -14.595 -5.294 16.414 1.00 97.56 161 LEU A CA 1
ATOM 1305 C C . LEU A 1 161 ? -14.435 -3.912 17.055 1.00 97.56 161 LEU A C 1
ATOM 1307 O O . LEU A 1 161 ? -13.837 -3.017 16.468 1.00 97.56 161 LEU A O 1
ATOM 1311 N N . TRP A 1 162 ? -14.924 -3.759 18.287 1.00 97.38 162 TRP A N 1
ATOM 1312 C CA . TRP A 1 162 ? -14.824 -2.516 19.053 1.00 97.38 162 TRP A CA 1
ATOM 1313 C C . TRP A 1 162 ? -13.396 -2.244 19.534 1.00 97.38 162 TRP A C 1
ATOM 1315 O O . TRP A 1 162 ? -12.963 -1.094 19.536 1.00 97.38 162 TRP A O 1
ATOM 1325 N N . GLY A 1 163 ? -12.655 -3.294 19.904 1.00 96.62 163 GLY A N 1
ATOM 1326 C CA . GLY A 1 163 ? -11.252 -3.203 20.309 1.00 96.62 163 GLY A CA 1
ATOM 1327 C C . GLY A 1 163 ? -10.308 -2.803 19.171 1.00 96.62 163 GLY A C 1
ATOM 1328 O O . GLY A 1 163 ? -9.321 -2.121 19.421 1.00 96.62 163 GLY A O 1
ATOM 1329 N N . GLU A 1 164 ? -10.609 -3.172 17.923 1.00 97.12 164 GLU A N 1
ATOM 1330 C CA . GLU A 1 164 ? -9.757 -2.887 16.754 1.00 97.12 164 GLU A CA 1
ATOM 1331 C C . GLU A 1 164 ? -9.872 -1.436 16.228 1.00 97.12 164 GLU A C 1
ATOM 1333 O O . GLU A 1 164 ? -9.028 -0.997 15.444 1.00 97.12 164 GLU A O 1
ATOM 1338 N N . CYS A 1 165 ? -10.875 -0.668 16.675 1.00 95.69 165 CYS A N 1
ATOM 1339 C CA . CYS A 1 165 ? -11.153 0.693 16.196 1.00 95.69 165 CYS A CA 1
ATOM 1340 C C . CYS A 1 165 ? -11.156 1.770 17.297 1.00 95.69 165 CYS A C 1
ATOM 1342 O O . CYS A 1 165 ? -11.744 2.840 17.111 1.00 95.69 165 CYS A O 1
ATOM 1344 N N . VAL A 1 166 ? -10.541 1.511 18.454 1.00 95.31 166 VAL A N 1
ATOM 1345 C CA . VAL A 1 166 ? -10.544 2.448 19.590 1.00 95.31 166 VAL A CA 1
ATOM 1346 C C . VAL A 1 166 ? -9.842 3.751 19.202 1.00 95.31 166 VAL A C 1
ATOM 1348 O O . VAL A 1 166 ? -8.711 3.746 18.729 1.00 95.31 166 VAL A O 1
ATOM 1351 N N . GLY A 1 167 ? -10.516 4.885 19.405 1.00 93.19 167 GLY A N 1
ATOM 1352 C CA . GLY A 1 167 ? -9.980 6.220 19.107 1.00 93.19 167 GLY A CA 1
ATOM 1353 C C . GLY A 1 167 ? -10.277 6.752 17.701 1.00 93.19 167 GLY A C 1
ATOM 1354 O O . GLY A 1 167 ? -10.205 7.962 17.491 1.00 93.19 167 GLY A O 1
ATOM 1355 N N . ILE A 1 168 ? -10.734 5.899 16.774 1.00 93.88 168 ILE A N 1
ATOM 1356 C CA . ILE A 1 168 ? -11.146 6.315 15.420 1.00 93.88 168 ILE A CA 1
ATOM 1357 C C . ILE A 1 168 ? -12.311 7.311 15.460 1.00 93.88 168 ILE A C 1
ATOM 1359 O O . ILE A 1 168 ? -12.362 8.247 14.666 1.00 93.88 168 ILE A O 1
ATOM 1363 N N . LEU A 1 169 ? -13.253 7.114 16.388 1.00 93.50 169 LEU A N 1
ATOM 1364 C CA . LEU A 1 169 ? -14.347 8.043 16.666 1.00 93.50 169 LEU A CA 1
ATOM 1365 C C . LEU A 1 169 ? -14.136 8.643 18.067 1.00 93.50 169 LEU A C 1
ATOM 1367 O O . LEU A 1 169 ? -14.590 8.046 19.044 1.00 93.50 169 LEU A O 1
ATOM 1371 N N . PRO A 1 170 ? -13.478 9.812 18.204 1.00 89.50 170 PRO A N 1
ATOM 1372 C CA . PRO A 1 170 ? -13.068 10.350 19.508 1.00 89.50 170 PRO A CA 1
ATOM 1373 C C . PRO A 1 170 ? -14.209 10.537 20.517 1.00 89.50 170 PRO A C 1
ATOM 1375 O O . PRO A 1 170 ? -14.019 10.340 21.715 1.00 89.50 170 PRO A O 1
ATOM 1378 N N . LEU A 1 171 ? -15.411 10.877 20.041 1.00 89.69 171 LEU A N 1
ATOM 1379 C CA . LEU A 1 171 ? -16.604 11.029 20.886 1.00 89.69 171 LEU A CA 1
ATOM 1380 C C . LEU A 1 171 ? -17.214 9.688 21.329 1.00 89.69 171 LEU A C 1
ATOM 1382 O O . LEU A 1 171 ? -17.997 9.653 22.269 1.00 89.69 171 LEU A O 1
ATOM 1386 N N . GLY A 1 172 ? -16.880 8.591 20.645 1.00 91.31 172 GLY A N 1
ATOM 1387 C CA . GLY A 1 172 ? -17.329 7.235 20.961 1.00 91.31 172 GLY A CA 1
ATOM 1388 C C . GLY A 1 172 ? -16.308 6.415 21.750 1.00 91.31 172 GLY A C 1
ATOM 1389 O O . GLY A 1 172 ? -16.527 5.220 21.928 1.00 91.31 172 GLY A O 1
ATOM 1390 N N . LEU A 1 173 ? -15.201 7.024 22.196 1.00 91.81 173 LEU A N 1
ATOM 1391 C CA . LEU A 1 173 ? -14.066 6.332 22.815 1.00 91.81 173 LEU A CA 1
ATOM 1392 C C . LEU A 1 173 ? -14.484 5.455 24.006 1.00 91.81 173 LEU A C 1
ATOM 1394 O O . LEU A 1 173 ? -14.163 4.269 24.037 1.00 91.81 173 LEU A O 1
ATOM 1398 N N . GLU A 1 174 ? -15.233 6.020 24.954 1.00 91.25 174 GLU A N 1
ATOM 1399 C CA . GLU A 1 174 ? -15.694 5.300 26.146 1.00 91.25 174 GLU A CA 1
ATOM 1400 C C . GLU A 1 174 ? -16.600 4.115 25.782 1.00 91.25 174 GLU A C 1
ATOM 1402 O O . GLU A 1 174 ? -16.414 3.008 26.283 1.00 91.25 174 GLU A O 1
ATOM 1407 N N . GLU A 1 175 ? -17.532 4.311 24.848 1.00 93.75 175 GLU A N 1
ATOM 1408 C CA . GLU A 1 175 ? -18.441 3.253 24.404 1.00 93.75 175 GLU A CA 1
ATOM 1409 C C . GLU A 1 175 ? -17.700 2.135 23.653 1.00 93.75 175 GLU A C 1
ATOM 1411 O O . GLU A 1 175 ? -18.027 0.959 23.825 1.00 93.75 175 GLU A O 1
ATOM 1416 N N . MET A 1 176 ? -16.679 2.471 22.856 1.00 95.25 176 MET A N 1
ATOM 1417 C CA . MET A 1 176 ? -15.813 1.490 22.193 1.00 95.25 176 MET A CA 1
ATOM 1418 C C . MET A 1 176 ? -15.027 0.663 23.212 1.00 95.25 176 MET A C 1
ATOM 1420 O O . MET A 1 176 ? -15.039 -0.564 23.128 1.00 95.25 176 MET A O 1
ATOM 1424 N N . LEU A 1 177 ? -14.408 1.307 24.206 1.00 93.81 177 LEU A N 1
ATOM 1425 C CA . LEU A 1 177 ? -13.687 0.621 25.284 1.00 93.81 177 LEU A CA 1
ATOM 1426 C C . LEU A 1 177 ? -14.620 -0.282 26.097 1.00 93.81 177 LEU A C 1
ATOM 1428 O O . LEU A 1 177 ? -14.315 -1.454 26.323 1.00 93.81 177 LEU A O 1
ATOM 1432 N N . ARG A 1 178 ? -15.801 0.225 26.462 1.00 94.06 178 ARG A N 1
ATOM 1433 C CA . ARG A 1 178 ? -16.823 -0.535 27.189 1.00 94.06 178 ARG A CA 1
ATOM 1434 C C . ARG A 1 178 ? -17.261 -1.777 26.414 1.00 94.06 178 ARG A C 1
ATOM 1436 O O . ARG A 1 178 ? -17.398 -2.846 27.006 1.00 94.06 178 ARG A O 1
ATOM 1443 N N . ARG A 1 179 ? -17.469 -1.661 25.098 1.00 95.62 179 ARG A N 1
ATOM 1444 C CA . ARG A 1 179 ? -17.866 -2.787 24.232 1.00 95.62 179 ARG A CA 1
ATOM 1445 C C . ARG A 1 179 ? -16.727 -3.753 23.930 1.00 95.62 179 ARG A C 1
ATOM 1447 O O . ARG A 1 179 ? -16.988 -4.942 23.790 1.00 95.62 179 ARG A O 1
ATOM 1454 N N . ALA A 1 180 ? -15.484 -3.278 23.893 1.00 96.25 180 ALA A N 1
ATOM 1455 C CA . ALA A 1 180 ? -14.303 -4.135 23.817 1.00 96.25 180 ALA A CA 1
ATOM 1456 C C . ALA A 1 180 ? -14.129 -5.005 25.079 1.00 96.25 180 ALA A C 1
ATOM 1458 O O . ALA A 1 180 ? -13.407 -6.003 25.059 1.00 96.25 180 ALA A O 1
ATOM 1459 N N . GLY A 1 181 ? -14.803 -4.661 26.180 1.00 94.50 181 GLY A N 1
ATOM 1460 C CA . GLY A 1 181 ? -14.748 -5.403 27.434 1.00 94.50 181 GLY A CA 1
ATOM 1461 C C . GLY A 1 181 ? -13.390 -5.276 28.123 1.00 94.50 181 GLY A C 1
ATOM 1462 O O . GLY A 1 181 ? -12.605 -4.383 27.811 1.00 94.50 181 GLY A O 1
ATOM 1463 N N . GLY A 1 182 ? -13.115 -6.166 29.081 1.00 92.69 182 GLY A N 1
ATOM 1464 C CA . GLY A 1 182 ? -11.898 -6.135 29.907 1.00 92.69 182 GLY A CA 1
ATOM 1465 C C . GLY A 1 182 ? -10.712 -6.950 29.380 1.00 92.69 182 GLY A C 1
ATOM 1466 O O . GLY A 1 182 ? -9.605 -6.762 29.863 1.00 92.69 182 GLY A O 1
ATOM 1467 N N . PHE A 1 183 ? -10.921 -7.837 28.403 1.00 93.75 183 PHE A N 1
ATOM 1468 C CA . PHE A 1 183 ? -9.928 -8.861 28.029 1.00 93.75 183 PHE A CA 1
ATOM 1469 C C . PHE A 1 183 ? -9.435 -8.764 26.584 1.00 93.75 183 PHE A C 1
ATOM 1471 O O . PHE A 1 183 ? -8.398 -9.324 26.243 1.00 93.75 183 PHE A O 1
ATOM 1478 N N . GLN A 1 184 ? -10.173 -8.071 25.719 1.00 96.19 184 GLN A N 1
ATOM 1479 C CA . GLN A 1 184 ? -9.851 -8.030 24.298 1.00 96.19 184 GLN A CA 1
ATOM 1480 C C . GLN A 1 184 ? -8.610 -7.159 24.037 1.00 96.19 184 GLN A C 1
ATOM 1482 O O . GLN A 1 184 ? -8.547 -6.059 24.602 1.00 96.19 184 GLN A O 1
ATOM 1487 N N . PRO A 1 185 ? -7.670 -7.586 23.167 1.00 97.25 185 PRO A N 1
ATOM 1488 C CA . PRO A 1 185 ? -6.611 -6.724 22.655 1.00 97.25 185 PRO A CA 1
ATOM 1489 C C . PRO A 1 185 ? -7.166 -5.475 21.965 1.00 97.25 185 PRO A C 1
ATOM 1491 O O . PRO A 1 185 ? -8.156 -5.548 21.235 1.00 97.25 185 PRO A O 1
ATOM 1494 N N . ILE A 1 186 ? -6.516 -4.339 22.188 1.00 96.88 186 ILE A N 1
ATOM 1495 C CA . ILE A 1 186 ? -6.955 -3.023 21.727 1.00 96.88 186 ILE A CA 1
ATOM 1496 C C . ILE A 1 186 ? -5.970 -2.462 20.707 1.00 96.88 186 ILE A C 1
ATOM 1498 O O . ILE A 1 186 ? -4.755 -2.493 20.901 1.00 96.88 186 ILE A O 1
ATOM 1502 N N . THR A 1 187 ? -6.517 -1.922 19.626 1.00 96.94 187 THR A N 1
ATOM 1503 C CA . THR A 1 187 ? -5.805 -1.117 18.642 1.00 96.94 187 THR A CA 1
ATOM 1504 C C . THR A 1 187 ? -6.221 0.337 18.832 1.00 96.94 187 THR A C 1
ATOM 1506 O O . THR A 1 187 ? -7.391 0.680 18.658 1.00 96.94 187 THR A O 1
ATOM 1509 N N . LEU A 1 188 ? -5.263 1.183 19.203 1.00 94.88 188 LEU A N 1
ATOM 1510 C CA . LEU A 1 188 ? -5.455 2.615 19.383 1.00 94.88 188 LEU A CA 1
ATOM 1511 C C . LEU A 1 188 ? -5.195 3.352 18.076 1.00 94.88 188 LEU A C 1
ATOM 1513 O O . LEU A 1 188 ? -4.158 3.163 17.446 1.00 94.88 188 LEU A O 1
ATOM 1517 N N . HIS A 1 189 ? -6.113 4.238 17.716 1.00 94.19 189 HIS A N 1
ATOM 1518 C CA . HIS A 1 189 ? -5.990 5.144 16.584 1.00 94.19 189 HIS A CA 1
ATOM 1519 C C . HIS A 1 189 ? -6.081 6.579 17.078 1.00 94.19 189 HIS A C 1
ATOM 1521 O O . HIS A 1 189 ? -7.042 6.948 17.756 1.00 94.19 189 HIS A O 1
ATOM 1527 N N . LYS A 1 190 ? -5.109 7.409 16.716 1.00 91.62 190 LYS A N 1
ATOM 1528 C CA . LYS A 1 190 ? -5.131 8.841 17.004 1.00 91.62 190 LYS A CA 1
ATOM 1529 C C . LYS A 1 190 ? -4.824 9.621 15.740 1.00 91.62 190 LYS A C 1
ATOM 1531 O O . LYS A 1 190 ? -3.709 9.606 15.237 1.00 91.62 190 LYS A O 1
ATOM 1536 N N . VAL A 1 191 ? -5.823 10.351 15.264 1.00 90.88 191 VAL A N 1
ATOM 1537 C CA . VAL A 1 191 ? -5.627 11.378 14.245 1.00 90.88 191 VAL A CA 1
ATOM 1538 C C . VAL A 1 191 ? -5.529 12.722 14.953 1.00 90.88 191 VAL A C 1
ATOM 1540 O O . VAL A 1 191 ? -6.464 13.134 15.638 1.00 90.88 191 VAL A O 1
ATOM 1543 N N . CYS A 1 192 ? -4.405 13.405 14.801 1.00 87.12 192 CYS A N 1
ATOM 1544 C CA . CYS A 1 192 ? -4.213 14.780 15.232 1.00 87.12 192 CYS A CA 1
ATOM 1545 C C . CYS A 1 192 ? -4.324 15.668 13.994 1.00 87.12 192 CYS A C 1
ATOM 1547 O O . CYS A 1 192 ? -3.562 15.522 13.049 1.00 87.12 192 CYS A O 1
ATOM 1549 N N . SER A 1 193 ? -5.320 16.548 13.934 1.00 87.62 193 SER A N 1
ATOM 1550 C CA . SER A 1 193 ? -5.517 17.409 12.765 1.00 87.62 193 SER A CA 1
ATOM 1551 C C . SER A 1 193 ? -6.434 18.577 13.089 1.00 87.62 193 SER A C 1
ATOM 1553 O O . SER A 1 193 ? -7.378 18.416 13.865 1.00 87.62 193 SER A O 1
ATOM 1555 N N . THR A 1 194 ? -6.213 19.717 12.437 1.00 85.19 194 THR A N 1
ATOM 1556 C CA . THR A 1 194 ? -7.079 20.903 12.526 1.00 85.19 194 THR A CA 1
ATOM 1557 C C . THR A 1 194 ? -8.451 20.683 11.882 1.00 85.19 194 THR A C 1
ATOM 1559 O O . THR A 1 194 ? -9.425 21.311 12.286 1.00 85.19 194 THR A O 1
ATOM 1562 N N . ILE A 1 195 ? -8.572 19.742 10.936 1.00 87.81 195 ILE A N 1
ATOM 1563 C CA . ILE A 1 195 ? -9.836 19.464 10.228 1.00 87.81 195 ILE A CA 1
ATOM 1564 C C . ILE A 1 195 ? -10.789 18.565 11.027 1.00 87.81 195 ILE A C 1
ATOM 1566 O O . ILE A 1 195 ? -11.960 18.430 10.683 1.00 87.81 195 ILE A O 1
ATOM 1570 N N . HIS A 1 196 ? -10.315 17.925 12.094 1.00 84.69 196 HIS A N 1
ATOM 1571 C CA . HIS A 1 196 ? -11.141 17.068 12.940 1.00 84.69 196 HIS A CA 1
ATOM 1572 C C . HIS A 1 196 ? -11.658 17.893 14.125 1.00 84.69 196 HIS A C 1
ATOM 1574 O O . HIS A 1 196 ? -10.900 18.266 15.020 1.00 84.69 196 HIS A O 1
ATOM 1580 N N . ARG A 1 197 ? -12.957 18.221 14.123 1.00 71.12 197 ARG A N 1
ATOM 1581 C CA . ARG A 1 197 ? -13.574 19.053 15.171 1.00 71.12 197 ARG A CA 1
ATOM 1582 C C . ARG A 1 197 ? -13.646 18.277 16.491 1.00 71.12 197 ARG A C 1
ATOM 1584 O O . ARG A 1 197 ? -14.200 17.184 16.517 1.00 71.12 197 ARG A O 1
ATOM 1591 N N . ARG A 1 198 ? -13.194 18.903 17.588 1.00 67.12 198 ARG A N 1
ATOM 1592 C CA . ARG A 1 198 ? -13.233 18.385 18.974 1.00 67.12 198 ARG A CA 1
ATOM 1593 C C . ARG A 1 198 ? -12.442 17.088 19.161 1.00 67.12 198 ARG A C 1
ATOM 1595 O O . ARG A 1 198 ? -12.988 15.988 19.131 1.00 67.12 198 ARG A O 1
ATOM 1602 N N . HIS A 1 199 ? -11.155 17.238 19.444 1.00 64.31 199 HIS A N 1
ATOM 1603 C CA . HIS A 1 199 ? -10.348 16.129 19.932 1.00 64.31 199 HIS A CA 1
ATOM 1604 C C . HIS A 1 199 ? -10.648 15.909 21.408 1.00 64.31 199 HIS A C 1
ATOM 1606 O O . HIS A 1 199 ? -10.272 16.726 22.242 1.00 64.31 199 HIS A O 1
ATOM 1612 N N . THR A 1 200 ? -11.294 14.792 21.738 1.00 63.84 200 THR A N 1
ATOM 1613 C CA . THR A 1 200 ? -11.047 14.187 23.046 1.00 63.84 200 THR A CA 1
ATOM 1614 C C . THR A 1 200 ? -9.550 13.902 23.090 1.00 63.84 200 THR A C 1
ATOM 1616 O O . THR A 1 200 ? -9.009 13.299 22.148 1.00 63.84 200 THR A O 1
ATOM 1619 N N . ASP A 1 201 ? -8.860 14.373 24.126 1.00 74.62 201 ASP A N 1
ATOM 1620 C CA . ASP A 1 201 ? -7.485 13.958 24.336 1.00 74.62 201 ASP A CA 1
ATOM 1621 C C . ASP A 1 201 ? -7.514 12.470 24.710 1.00 74.62 201 ASP A C 1
ATOM 1623 O O . ASP A 1 201 ? -7.830 12.066 25.833 1.00 74.62 201 ASP A O 1
ATOM 1627 N N . LEU A 1 202 ? -7.302 11.644 23.681 1.00 78.19 202 LEU A N 1
ATOM 1628 C CA . LEU A 1 202 ? -7.258 10.195 23.786 1.00 78.19 202 LEU A CA 1
ATOM 1629 C C . LEU A 1 202 ? -6.229 9.804 24.835 1.00 78.19 202 LEU A C 1
ATOM 1631 O O . LEU A 1 202 ? -6.501 8.917 25.632 1.00 78.19 202 LEU A O 1
ATOM 1635 N N . TRP A 1 203 ? -5.097 10.501 24.877 1.00 78.00 203 TRP A N 1
ATOM 1636 C CA . TRP A 1 203 ? -4.027 10.220 25.811 1.00 78.00 203 TRP A CA 1
ATOM 1637 C C . TRP A 1 203 ? -4.403 10.623 27.223 1.00 78.00 203 TRP A C 1
ATOM 1639 O O . TRP A 1 203 ? -4.200 9.824 28.124 1.00 78.00 203 TRP A O 1
ATOM 1649 N N . GLU A 1 204 ? -5.046 11.768 27.447 1.00 74.75 204 GLU A N 1
ATOM 1650 C CA . GLU A 1 204 ? -5.578 12.058 28.786 1.00 74.75 204 GLU A CA 1
ATOM 1651 C C . GLU A 1 204 ? -6.613 11.021 29.231 1.00 74.75 204 GLU A C 1
ATOM 1653 O O . GLU A 1 204 ? -6.641 10.628 30.393 1.00 74.75 204 GLU A O 1
ATOM 1658 N N . THR A 1 205 ? -7.481 10.569 28.328 1.00 72.56 205 THR A N 1
ATOM 1659 C CA . THR A 1 205 ? -8.548 9.621 28.683 1.00 72.56 205 THR A CA 1
ATOM 1660 C C . THR A 1 205 ? -7.989 8.226 28.963 1.00 72.56 205 THR A C 1
ATOM 1662 O O . THR A 1 205 ? -8.456 7.531 29.862 1.00 72.56 205 THR A O 1
ATOM 1665 N N . VAL A 1 206 ? -6.974 7.822 28.201 1.00 70.56 206 VAL A N 1
ATOM 1666 C CA . VAL A 1 206 ? -6.330 6.507 28.275 1.00 70.56 206 VAL A CA 1
ATOM 1667 C C . VAL A 1 206 ? -5.281 6.440 29.385 1.00 70.56 206 VAL A C 1
ATOM 1669 O O . VAL A 1 206 ? -5.162 5.419 30.053 1.00 70.56 206 VAL A O 1
ATOM 1672 N N . LEU A 1 207 ? -4.520 7.515 29.581 1.00 65.88 207 LEU A N 1
ATOM 1673 C CA . LEU A 1 207 ? -3.309 7.547 30.404 1.00 65.88 207 LEU A CA 1
ATOM 1674 C C . LEU A 1 207 ? -3.474 8.331 31.698 1.00 65.88 207 LEU A C 1
ATOM 1676 O O . LEU A 1 207 ? -2.474 8.577 32.374 1.00 65.88 207 LEU A O 1
ATOM 1680 N N . ARG A 1 208 ? -4.694 8.744 32.067 1.00 65.81 208 ARG A N 1
ATOM 1681 C CA . ARG A 1 208 ? -4.964 9.212 33.431 1.00 65.81 208 ARG A CA 1
ATOM 1682 C C . ARG A 1 208 ? -4.555 8.104 34.394 1.00 65.81 208 ARG A C 1
ATOM 1684 O O . ARG A 1 208 ? -5.287 7.145 34.624 1.00 65.81 208 ARG A O 1
ATOM 1691 N N . SER A 1 209 ? -3.337 8.241 34.909 1.00 51.44 209 SER A N 1
ATOM 1692 C CA . SER A 1 209 ? -2.756 7.298 35.840 1.00 51.44 209 SER A CA 1
ATOM 1693 C C . SER A 1 209 ? -3.644 7.255 37.083 1.00 51.44 209 SER A C 1
ATOM 1695 O O . SER A 1 209 ? -3.935 8.314 37.649 1.00 51.44 209 SER A O 1
ATOM 1697 N N . PRO A 1 210 ? -4.043 6.066 37.565 1.00 55.50 210 PRO A N 1
ATOM 1698 C CA . PRO A 1 210 ? -4.785 5.934 38.817 1.00 55.50 210 PRO A CA 1
ATOM 1699 C C . PRO A 1 210 ? -3.984 6.407 40.047 1.00 55.50 210 PRO A C 1
ATOM 1701 O O . PRO A 1 210 ? -4.507 6.412 41.157 1.00 55.50 210 PRO A O 1
ATOM 1704 N N . THR A 1 211 ? -2.715 6.799 39.881 1.00 54.69 211 THR A N 1
ATOM 1705 C CA . THR A 1 211 ? -1.793 7.126 40.977 1.00 54.69 211 THR A CA 1
ATOM 1706 C C . THR A 1 211 ? -1.962 8.515 41.580 1.00 54.69 211 THR A C 1
ATOM 1708 O O . THR A 1 211 ? -1.309 8.793 42.581 1.00 54.69 211 THR A O 1
ATOM 1711 N N . LEU A 1 212 ? -2.795 9.396 41.021 1.00 55.28 212 LEU A N 1
ATOM 1712 C CA . LEU A 1 212 ? -3.145 10.642 41.703 1.00 55.28 212 LEU A CA 1
ATOM 1713 C C . LEU A 1 212 ? -4.377 10.379 42.580 1.00 55.28 212 LEU A C 1
ATOM 1715 O O . LEU A 1 212 ? -5.481 10.287 42.040 1.00 55.28 212 LEU A O 1
ATOM 1719 N N . PRO A 1 213 ? -4.224 10.224 43.913 1.00 56.41 213 PRO A N 1
ATOM 1720 C CA . PRO A 1 213 ? -5.367 10.094 44.803 1.00 56.41 213 PRO A CA 1
ATOM 1721 C C . PRO A 1 213 ? -6.251 11.326 44.622 1.00 56.41 213 PRO A C 1
ATOM 1723 O O . PRO A 1 213 ? -5.843 12.444 44.935 1.00 56.41 213 PRO A O 1
ATOM 1726 N N . SER A 1 214 ? -7.454 11.124 44.079 1.00 53.47 214 SER A N 1
ATOM 1727 C CA . SER A 1 214 ? -8.457 12.183 44.009 1.00 53.47 214 SER A CA 1
ATOM 1728 C C . SER A 1 214 ? -8.672 12.710 45.432 1.00 53.47 214 SER A C 1
ATOM 1730 O O . SER A 1 214 ? -9.033 11.926 46.314 1.00 53.47 214 SER A O 1
ATOM 1732 N N . PRO A 1 215 ? -8.465 14.011 45.697 1.00 59.12 215 PRO A N 1
ATOM 1733 C CA . PRO A 1 215 ? -8.577 14.574 47.042 1.00 59.12 215 PRO A CA 1
ATOM 1734 C C . PRO A 1 215 ? -10.025 14.627 47.559 1.00 59.12 215 PRO A C 1
ATOM 1736 O O . PRO A 1 215 ? -10.266 15.137 48.649 1.00 59.12 215 PRO A O 1
ATOM 1739 N N . THR A 1 216 ? -11.000 14.106 46.804 1.00 69.44 216 THR A N 1
ATOM 1740 C CA . THR A 1 216 ? -12.403 14.026 47.222 1.00 69.44 216 THR A CA 1
ATOM 1741 C C . THR A 1 216 ? -12.773 12.597 47.635 1.00 69.44 216 THR A C 1
ATOM 1743 O O . THR A 1 216 ? -13.118 11.776 46.775 1.00 69.44 216 THR A O 1
ATOM 1746 N N . PRO A 1 217 ? -12.731 12.275 48.945 1.00 62.00 217 PRO A N 1
ATOM 1747 C CA . PRO A 1 217 ? -13.288 11.030 49.462 1.00 62.00 217 PRO A CA 1
ATOM 1748 C C . PRO A 1 217 ? -14.798 11.014 49.182 1.00 62.00 217 PRO A C 1
ATOM 1750 O O . PRO A 1 217 ? -15.555 11.777 49.773 1.00 62.00 217 PRO A O 1
ATOM 1753 N N . GLY A 1 218 ? -15.222 10.187 48.222 1.00 71.00 218 GLY A N 1
ATOM 1754 C CA . GLY A 1 218 ? -16.622 10.049 47.799 1.00 71.00 218 GLY A CA 1
ATOM 1755 C C . GLY A 1 218 ? -16.859 10.135 46.288 1.00 71.00 218 GLY A C 1
ATOM 1756 O O . GLY A 1 218 ? -17.945 9.782 45.834 1.00 71.00 218 GLY A O 1
ATOM 1757 N N . SER A 1 219 ? -15.868 10.549 45.488 1.00 61.31 219 SER A N 1
ATOM 1758 C CA . SER A 1 219 ? -15.957 10.386 44.031 1.00 61.31 219 SER A CA 1
ATOM 1759 C C . SER A 1 219 ? -15.766 8.906 43.679 1.00 61.31 219 SER A C 1
ATOM 1761 O O . SER A 1 219 ? -14.744 8.314 44.023 1.00 61.31 219 SER A O 1
ATOM 1763 N N . ASN A 1 220 ? -16.776 8.285 43.056 1.00 59.31 220 ASN A N 1
ATOM 1764 C CA . ASN A 1 220 ? -16.701 6.909 42.554 1.00 59.31 220 ASN A CA 1
ATOM 1765 C C . ASN A 1 220 ? -15.398 6.741 41.761 1.00 59.31 220 ASN A C 1
ATOM 1767 O O . ASN A 1 220 ? -15.234 7.384 40.725 1.00 59.31 220 ASN A O 1
ATOM 1771 N N . GLN A 1 221 ? -14.476 5.914 42.267 1.00 56.84 221 GLN A N 1
ATOM 1772 C CA . GLN A 1 221 ? -13.208 5.617 41.606 1.00 56.84 221 GLN A CA 1
ATOM 1773 C C . GLN A 1 221 ? -13.505 5.065 40.209 1.00 56.84 221 GLN A C 1
ATOM 1775 O O . GLN A 1 221 ? -13.901 3.911 40.050 1.00 56.84 221 GLN A O 1
ATOM 1780 N N . MET A 1 222 ? -13.346 5.906 39.187 1.00 57.84 222 MET A N 1
ATOM 1781 C CA . MET A 1 222 ? -13.322 5.452 37.806 1.00 57.84 222 MET A CA 1
ATOM 1782 C C . MET A 1 222 ? -12.040 4.641 37.647 1.00 57.84 222 MET A C 1
ATOM 1784 O O . MET A 1 222 ? -10.943 5.198 37.638 1.00 57.84 222 MET A O 1
ATOM 1788 N N . HIS A 1 223 ? -12.174 3.318 37.582 1.00 62.88 223 HIS A N 1
ATOM 1789 C CA . HIS A 1 223 ? -11.078 2.459 37.158 1.00 62.88 223 HIS A CA 1
ATOM 1790 C C . HIS A 1 223 ? -10.560 2.947 35.795 1.00 62.88 223 HIS A C 1
ATOM 1792 O O . HIS A 1 223 ? -11.376 3.363 34.964 1.00 62.88 223 HIS A O 1
ATOM 1798 N N . PRO A 1 224 ? -9.236 2.911 35.551 1.00 68.00 224 PRO A N 1
ATOM 1799 C CA . PRO A 1 224 ? -8.690 3.253 34.247 1.00 68.00 224 PRO A CA 1
ATOM 1800 C C . PRO A 1 224 ? -9.396 2.406 33.186 1.00 68.00 224 PRO A C 1
ATOM 1802 O O . PRO A 1 224 ? -9.405 1.178 33.255 1.00 68.00 224 PRO A O 1
ATOM 1805 N N . LEU A 1 225 ? -10.049 3.079 32.235 1.00 74.00 225 LEU A N 1
ATOM 1806 C CA . LEU A 1 225 ? -10.853 2.423 31.199 1.00 74.00 225 LEU A CA 1
ATOM 1807 C C . LEU A 1 225 ? -9.988 1.590 30.243 1.00 74.00 225 LEU A C 1
ATOM 1809 O O . LEU A 1 225 ? -10.509 0.705 29.561 1.00 74.00 225 LEU A O 1
ATOM 1813 N N . LEU A 1 226 ? -8.680 1.864 30.195 1.00 83.94 226 LEU A N 1
ATOM 1814 C CA . LEU A 1 226 ? -7.719 1.130 29.390 1.00 83.94 226 LEU A CA 1
ATOM 1815 C C . LEU A 1 226 ? -6.558 0.606 30.238 1.00 83.94 226 LEU A C 1
ATOM 1817 O O . LEU A 1 226 ? -5.896 1.357 30.944 1.00 83.94 226 LEU A O 1
ATOM 1821 N N . ASP A 1 227 ? -6.282 -0.686 30.091 1.00 88.69 227 ASP A N 1
ATOM 1822 C CA . ASP A 1 227 ? -5.057 -1.318 30.569 1.00 88.69 227 ASP A CA 1
ATOM 1823 C C . ASP A 1 227 ? -4.033 -1.348 29.422 1.00 88.69 227 ASP A C 1
ATOM 1825 O O . ASP A 1 227 ? -4.304 -1.913 28.357 1.00 88.69 227 ASP A O 1
ATOM 1829 N N . ALA A 1 228 ? -2.858 -0.744 29.634 1.00 89.44 228 ALA A N 1
ATOM 1830 C CA . ALA A 1 228 ? -1.758 -0.730 28.667 1.00 89.44 228 ALA A CA 1
ATOM 1831 C C . ALA A 1 228 ? -1.318 -2.148 28.260 1.00 89.44 228 ALA A C 1
ATOM 1833 O O . ALA A 1 228 ? -0.867 -2.351 27.131 1.00 89.44 228 ALA A O 1
ATOM 1834 N N . SER A 1 229 ? -1.530 -3.148 29.125 1.00 93.06 229 SER A N 1
ATOM 1835 C CA . SER A 1 229 ? -1.246 -4.554 28.832 1.00 93.06 229 SER A CA 1
ATOM 1836 C C . SER A 1 229 ? -2.109 -5.146 27.718 1.00 93.06 229 SER A C 1
ATOM 1838 O O . SER A 1 229 ? -1.775 -6.191 27.171 1.00 93.06 229 SER A O 1
ATOM 1840 N N . ARG A 1 230 ? -3.203 -4.475 27.347 1.00 94.75 230 ARG A N 1
ATOM 1841 C CA . ARG A 1 230 ? -4.100 -4.894 26.264 1.00 94.75 230 ARG A CA 1
ATOM 1842 C C . ARG A 1 230 ? -3.808 -4.192 24.950 1.00 94.75 230 ARG A C 1
ATOM 1844 O O . ARG A 1 230 ? -4.352 -4.598 23.925 1.00 94.75 230 ARG A O 1
ATOM 1851 N N . VAL A 1 231 ? -3.020 -3.118 24.961 1.00 95.62 231 VAL A N 1
ATOM 1852 C CA . VAL A 1 231 ? -2.745 -2.331 23.758 1.00 95.62 231 VAL A CA 1
ATOM 1853 C C . VAL A 1 231 ? -1.803 -3.126 22.866 1.00 95.62 231 VAL A C 1
ATOM 1855 O O . VAL A 1 231 ? -0.619 -3.262 23.154 1.00 95.62 231 VAL A O 1
ATOM 1858 N N . ARG A 1 232 ? -2.359 -3.653 21.777 1.00 97.38 232 ARG A N 1
ATOM 1859 C CA . ARG A 1 232 ? -1.663 -4.475 20.787 1.00 97.38 232 ARG A CA 1
ATOM 1860 C C . ARG A 1 232 ? -1.112 -3.648 19.638 1.00 97.38 232 ARG A C 1
ATOM 1862 O O . ARG A 1 232 ? -0.074 -3.977 19.081 1.00 97.38 232 ARG A O 1
ATOM 1869 N N . ALA A 1 233 ? -1.796 -2.580 19.253 1.00 97.38 233 ALA A N 1
ATOM 1870 C CA . ALA A 1 233 ? -1.360 -1.749 18.141 1.00 97.38 233 ALA A CA 1
ATOM 1871 C C . ALA A 1 233 ? -1.663 -0.276 18.406 1.00 97.38 233 ALA A C 1
ATOM 1873 O O . ALA A 1 233 ? -2.689 0.049 19.003 1.00 97.38 233 ALA A O 1
ATOM 1874 N N . ILE A 1 234 ? -0.770 0.603 17.961 1.00 95.31 234 ILE A N 1
ATOM 1875 C CA . ILE A 1 234 ? -0.914 2.056 18.041 1.00 95.31 234 ILE A CA 1
ATOM 1876 C C . ILE A 1 234 ? -0.687 2.628 16.643 1.00 95.31 234 ILE A C 1
ATOM 1878 O O . ILE A 1 234 ? 0.380 2.431 16.063 1.00 95.31 234 ILE A O 1
ATOM 1882 N N . HIS A 1 235 ? -1.684 3.347 16.132 1.00 95.00 235 HIS A N 1
ATOM 1883 C CA . HIS A 1 235 ? -1.640 4.079 14.871 1.00 95.00 235 HIS A CA 1
ATOM 1884 C C . HIS A 1 235 ? -1.852 5.566 15.142 1.00 95.00 235 HIS A C 1
ATOM 1886 O O . HIS A 1 235 ? -2.871 5.963 15.714 1.00 95.00 235 HIS A O 1
ATOM 1892 N N . ILE A 1 236 ? -0.896 6.397 14.744 1.00 92.38 236 ILE A N 1
ATOM 1893 C CA . ILE A 1 236 ? -0.935 7.843 14.960 1.00 92.38 236 ILE A CA 1
ATOM 1894 C C . ILE A 1 236 ? -0.715 8.546 13.627 1.00 92.38 236 ILE A C 1
ATOM 1896 O O . ILE A 1 236 ? 0.246 8.254 12.925 1.00 92.38 236 ILE A O 1
ATOM 1900 N N . ALA A 1 237 ? -1.593 9.490 13.301 1.00 92.38 237 ALA A N 1
ATOM 1901 C CA . ALA A 1 237 ? -1.490 10.336 12.120 1.00 92.38 237 ALA A CA 1
ATOM 1902 C C . ALA A 1 237 ? -1.586 11.812 12.531 1.00 92.38 237 ALA A C 1
ATOM 1904 O O . ALA A 1 237 ? -2.647 12.270 12.953 1.00 92.38 237 ALA A O 1
ATOM 1905 N N . GLU A 1 238 ? -0.489 12.555 12.416 1.00 89.19 238 GLU A N 1
ATOM 1906 C CA . GLU A 1 238 ? -0.391 13.975 12.760 1.00 89.19 238 GLU A CA 1
ATOM 1907 C C . GLU A 1 238 ? -0.381 14.845 11.501 1.00 89.19 238 GLU A C 1
ATOM 1909 O O . GLU A 1 238 ? 0.531 14.768 10.685 1.00 89.19 238 GLU A O 1
ATOM 1914 N N . LEU A 1 239 ? -1.399 15.689 11.363 1.00 88.31 239 LEU A N 1
ATOM 1915 C CA . LEU A 1 239 ? -1.654 16.577 10.229 1.00 88.31 239 LEU A CA 1
ATOM 1916 C C . LEU A 1 239 ? -1.625 18.068 10.595 1.00 88.31 239 LEU A C 1
ATOM 1918 O O . LEU A 1 239 ? -1.798 18.898 9.693 1.00 88.31 239 LEU A O 1
ATOM 1922 N N . ARG A 1 240 ? -1.503 18.430 11.882 1.00 84.12 240 ARG A N 1
ATOM 1923 C CA . ARG A 1 240 ? -1.499 19.841 12.302 1.00 84.12 240 ARG A CA 1
ATOM 1924 C C . ARG A 1 240 ? -0.328 20.596 11.663 1.00 84.12 240 ARG A C 1
ATOM 1926 O O . ARG A 1 240 ? 0.695 20.006 11.331 1.00 84.12 240 ARG A O 1
ATOM 1933 N N . GLN A 1 241 ? -0.537 21.890 11.433 1.00 71.25 241 GLN A N 1
ATOM 1934 C CA . GLN A 1 241 ? 0.497 22.812 10.961 1.00 71.25 241 GLN A CA 1
ATOM 1935 C C . GLN A 1 241 ? 1.080 23.584 12.137 1.00 71.25 241 GLN A C 1
ATOM 1937 O O . GLN A 1 241 ? 0.365 23.863 13.096 1.00 71.25 241 GLN A O 1
ATOM 1942 N N . ASP A 1 242 ? 2.340 23.983 11.990 1.00 60.00 242 ASP A N 1
ATOM 1943 C CA . ASP A 1 242 ? 3.116 24.762 12.962 1.00 60.00 242 ASP A CA 1
ATOM 1944 C C . ASP A 1 242 ? 2.577 26.187 13.202 1.00 60.00 242 ASP A C 1
ATOM 1946 O O . ASP A 1 242 ? 3.056 26.890 14.085 1.00 60.00 242 ASP A O 1
ATOM 1950 N N . GLU A 1 243 ? 1.572 26.631 12.436 1.00 62.00 243 GLU A N 1
ATOM 1951 C CA . GLU A 1 243 ? 0.982 27.970 12.578 1.00 62.00 243 GLU A CA 1
ATOM 1952 C C . GLU A 1 243 ? 0.129 28.142 13.844 1.00 62.00 243 GLU A C 1
ATOM 1954 O O . GLU A 1 243 ? -0.253 29.266 14.165 1.00 62.00 243 GLU A O 1
ATOM 1959 N N . ASP A 1 244 ? -0.167 27.065 14.580 1.00 58.62 244 ASP A N 1
ATOM 1960 C CA . ASP A 1 244 ? -0.771 27.185 15.905 1.00 58.62 244 ASP A CA 1
ATOM 1961 C C . ASP A 1 244 ? 0.361 27.501 16.907 1.00 58.62 244 ASP A C 1
ATOM 1963 O O . ASP A 1 244 ? 1.175 26.624 17.191 1.00 58.62 244 ASP A O 1
ATOM 1967 N N . PRO A 1 245 ? 0.458 28.728 17.463 1.00 50.59 245 PRO A N 1
ATOM 1968 C CA . PRO A 1 245 ? 1.581 29.168 18.303 1.00 50.59 245 PRO A CA 1
ATOM 1969 C C . PRO A 1 245 ? 1.651 28.455 19.664 1.00 50.59 245 PRO A C 1
ATOM 1971 O O . PRO A 1 245 ? 2.443 28.830 20.533 1.00 50.59 245 PRO A O 1
ATOM 1974 N N . LEU A 1 246 ? 0.807 27.445 19.885 1.00 54.19 246 LEU A N 1
ATOM 1975 C CA . LEU A 1 246 ? 0.954 26.547 21.012 1.00 54.19 246 LEU A CA 1
ATOM 1976 C C . LEU A 1 246 ? 2.258 25.765 20.817 1.00 54.19 246 LEU A C 1
ATOM 1978 O O . LEU A 1 246 ? 2.475 25.204 19.745 1.00 54.19 246 LEU A O 1
ATOM 1982 N N . PRO A 1 247 ? 3.142 25.742 21.829 1.00 49.16 247 PRO A N 1
ATOM 1983 C CA . PRO A 1 247 ? 4.451 25.127 21.702 1.00 49.16 247 PRO A CA 1
ATOM 1984 C C . PRO A 1 247 ? 4.308 23.711 21.148 1.00 49.16 247 PRO A C 1
ATOM 1986 O O . PRO A 1 247 ? 3.429 22.969 21.585 1.00 49.16 247 PRO A O 1
ATOM 1989 N N . PHE A 1 248 ? 5.197 23.393 20.205 1.00 48.06 248 PHE A N 1
ATOM 1990 C CA . PHE A 1 248 ? 5.455 22.159 19.450 1.00 48.06 248 PHE A CA 1
ATOM 1991 C C . PHE A 1 248 ? 5.504 20.841 20.253 1.00 48.06 248 PHE A C 1
ATOM 1993 O O . PHE A 1 248 ? 6.083 19.851 19.805 1.00 48.06 248 PHE A O 1
ATOM 2000 N N . ALA A 1 249 ? 4.904 20.777 21.438 1.00 52.47 249 ALA A N 1
ATOM 2001 C CA . ALA A 1 249 ? 4.535 19.552 22.107 1.00 52.47 249 ALA A CA 1
ATOM 2002 C C . ALA A 1 249 ? 3.510 18.819 21.232 1.00 52.47 249 ALA A C 1
ATOM 2004 O O . ALA A 1 249 ? 2.297 18.833 21.456 1.00 52.47 249 ALA A O 1
ATOM 2005 N N . PHE A 1 250 ? 4.016 18.134 20.207 1.00 55.44 250 PHE A N 1
ATOM 2006 C CA . PHE A 1 250 ? 3.418 16.893 19.770 1.00 55.44 250 PHE A CA 1
ATOM 2007 C C . PHE A 1 250 ? 3.029 16.144 21.052 1.00 55.44 250 PHE A C 1
ATOM 2009 O O . PHE A 1 250 ? 3.896 15.941 21.905 1.00 55.44 250 PHE A O 1
ATOM 2016 N N . PRO A 1 251 ? 1.753 15.784 21.254 1.00 53.25 251 PRO A N 1
ATOM 2017 C CA . PRO A 1 251 ? 1.292 15.118 22.453 1.00 53.25 251 PRO A CA 1
ATOM 2018 C C . PRO A 1 251 ? 1.683 13.647 22.326 1.00 53.25 251 PRO A C 1
ATOM 2020 O O . PRO A 1 251 ? 0.836 12.762 22.323 1.00 53.25 251 PRO A O 1
ATOM 2023 N N . TRP A 1 252 ? 2.979 13.379 22.180 1.00 59.31 252 TRP A N 1
ATOM 2024 C CA . TRP A 1 252 ? 3.584 12.335 22.965 1.00 59.31 252 TRP A CA 1
ATOM 2025 C C . TRP A 1 252 ? 3.603 12.992 24.331 1.00 59.31 252 TRP A C 1
ATOM 2027 O O . TRP A 1 252 ? 4.473 13.832 24.569 1.00 59.31 252 TRP A O 1
ATOM 2037 N N . PRO A 1 253 ? 2.559 12.795 25.157 1.00 54.50 253 PRO A N 1
ATOM 2038 C CA . PRO A 1 253 ? 2.516 13.472 26.430 1.00 54.50 253 PRO A CA 1
ATOM 2039 C C . PRO A 1 253 ? 3.833 13.124 27.107 1.00 54.50 253 PRO A C 1
ATOM 2041 O O . PRO A 1 253 ? 4.235 11.958 27.104 1.00 54.50 253 PRO A O 1
ATOM 2044 N N . GLU A 1 254 ? 4.494 14.093 27.721 1.00 55.88 254 GLU A N 1
ATOM 2045 C CA . GLU A 1 254 ? 5.587 13.790 28.647 1.00 55.88 254 GLU A CA 1
ATOM 2046 C C . GLU A 1 254 ? 5.128 12.736 29.690 1.00 55.88 254 GLU A C 1
ATOM 2048 O O . GLU A 1 254 ? 5.936 11.990 30.233 1.00 55.88 254 GLU A O 1
ATOM 2053 N N . GLY A 1 255 ? 3.805 12.586 29.878 1.00 55.34 255 GLY A N 1
ATOM 2054 C CA . GLY A 1 255 ? 3.144 11.515 30.618 1.00 55.34 255 GLY A CA 1
ATOM 2055 C C . GLY A 1 255 ? 3.101 10.111 29.986 1.00 55.34 255 GLY A C 1
ATOM 2056 O O . GLY A 1 255 ? 2.971 9.171 30.756 1.00 55.34 255 GLY A O 1
ATOM 2057 N N . LEU A 1 256 ? 3.259 9.891 28.666 1.00 58.41 256 LEU A N 1
ATOM 2058 C CA . LEU A 1 256 ? 3.358 8.528 28.078 1.00 58.41 256 LEU A CA 1
ATOM 2059 C C . LEU A 1 256 ? 4.622 7.776 28.535 1.00 58.41 256 LEU A C 1
ATOM 2061 O O . LEU A 1 256 ? 4.797 6.581 28.301 1.00 58.41 256 LEU A O 1
ATOM 2065 N N . VAL A 1 257 ? 5.523 8.501 29.171 1.00 56.34 257 VAL A N 1
ATOM 2066 C CA . VAL A 1 257 ? 6.854 8.077 29.532 1.00 56.34 257 VAL A CA 1
ATOM 2067 C C . VAL A 1 257 ? 6.867 7.866 31.050 1.00 56.34 257 VAL A C 1
ATOM 2069 O O . VAL A 1 257 ? 7.419 8.661 31.811 1.00 56.34 257 VAL A O 1
ATOM 2072 N N . PRO A 1 258 ? 6.177 6.807 31.512 1.00 58.62 258 PRO A N 1
ATOM 2073 C CA . PRO A 1 258 ? 6.842 5.507 31.561 1.00 58.62 258 PRO A CA 1
ATOM 2074 C C . PRO A 1 258 ? 5.888 4.329 31.277 1.00 58.62 258 PRO A C 1
ATOM 2076 O O . PRO A 1 258 ? 5.862 3.372 32.047 1.00 58.62 258 PRO A O 1
ATOM 2079 N N . PHE A 1 259 ? 5.055 4.391 30.237 1.00 70.94 259 PHE A N 1
ATOM 2080 C CA . PHE A 1 259 ? 4.148 3.275 29.972 1.00 70.94 259 PHE A CA 1
ATOM 2081 C C . PHE A 1 259 ? 4.883 2.112 29.304 1.00 70.94 259 PHE A C 1
ATOM 2083 O O . PHE A 1 259 ? 5.372 2.207 28.176 1.00 70.94 259 PHE A O 1
ATOM 2090 N N . ASP A 1 260 ? 4.927 0.998 30.028 1.00 88.88 260 ASP A N 1
ATOM 2091 C CA . ASP A 1 260 ? 5.220 -0.311 29.472 1.00 88.88 260 ASP A CA 1
ATOM 2092 C C . ASP A 1 260 ? 3.992 -0.780 28.688 1.00 88.88 260 ASP A C 1
ATOM 2094 O O . ASP A 1 260 ? 2.880 -0.844 29.220 1.00 88.88 260 ASP A O 1
ATOM 2098 N N . PHE A 1 261 ? 4.192 -1.143 27.426 1.00 93.62 261 PHE A N 1
ATOM 2099 C CA . PHE A 1 261 ? 3.159 -1.762 26.605 1.00 93.62 261 PHE A CA 1
ATOM 2100 C C . PHE A 1 261 ? 3.542 -3.220 26.332 1.00 93.62 261 PHE A C 1
ATOM 2102 O O . PHE A 1 261 ? 4.054 -3.544 25.256 1.00 93.62 261 PHE A O 1
ATOM 2109 N N . PRO A 1 262 ? 3.333 -4.131 27.302 1.00 95.88 262 PRO A N 1
ATOM 2110 C CA . PRO A 1 262 ? 3.847 -5.494 27.214 1.00 95.88 262 PRO A CA 1
ATOM 2111 C C . PRO A 1 262 ? 3.235 -6.304 26.065 1.00 95.88 262 PRO A C 1
ATOM 2113 O O . PRO A 1 262 ? 3.877 -7.242 25.604 1.00 95.88 262 PRO A O 1
ATOM 2116 N N . ALA A 1 263 ? 2.043 -5.937 25.580 1.00 96.69 263 ALA A N 1
ATOM 2117 C CA . ALA A 1 263 ? 1.378 -6.591 24.451 1.00 96.69 263 ALA A CA 1
ATOM 2118 C C . ALA A 1 263 ? 1.475 -5.823 23.123 1.00 96.69 263 ALA A C 1
ATOM 2120 O O . ALA A 1 263 ? 0.883 -6.264 22.142 1.00 96.69 263 ALA A O 1
ATOM 2121 N N . LEU A 1 264 ? 2.185 -4.689 23.067 1.00 97.38 264 LEU A N 1
ATOM 2122 C CA . LEU A 1 264 ? 2.267 -3.897 21.840 1.00 97.38 264 LEU A CA 1
ATOM 2123 C C . LEU A 1 264 ? 3.079 -4.644 20.785 1.00 97.38 264 LEU A C 1
ATOM 2125 O O . LEU A 1 264 ? 4.258 -4.914 20.975 1.00 97.38 264 LEU A O 1
ATOM 2129 N N . GLU A 1 265 ? 2.428 -4.932 19.667 1.00 98.12 265 GLU A N 1
ATOM 2130 C CA . GLU A 1 265 ? 2.917 -5.664 18.501 1.00 98.12 265 GLU A CA 1
ATOM 2131 C C . GLU A 1 265 ? 3.236 -4.725 17.325 1.00 98.12 265 GLU A C 1
ATOM 2133 O O . GLU A 1 265 ? 4.190 -4.963 16.574 1.00 98.12 265 GLU A O 1
ATOM 2138 N N . ILE A 1 266 ? 2.452 -3.646 17.168 1.00 97.94 266 ILE A N 1
ATOM 2139 C CA . ILE A 1 266 ? 2.531 -2.708 16.037 1.00 97.94 266 ILE A CA 1
ATOM 2140 C C . ILE A 1 266 ? 2.574 -1.260 16.535 1.00 97.94 266 ILE A C 1
ATOM 2142 O O . ILE A 1 266 ? 1.671 -0.815 17.241 1.00 97.94 266 ILE A O 1
ATOM 2146 N N . LEU A 1 267 ? 3.577 -0.504 16.096 1.00 96.19 267 LEU A N 1
ATOM 2147 C CA . LEU A 1 267 ? 3.671 0.942 16.284 1.00 96.19 267 LEU A CA 1
ATOM 2148 C C . LEU A 1 267 ? 3.800 1.619 14.917 1.00 96.19 267 LEU A C 1
ATOM 2150 O O . LEU A 1 267 ? 4.795 1.427 14.222 1.00 96.19 267 LEU A O 1
ATOM 2154 N N . ASP A 1 268 ? 2.792 2.392 14.529 1.00 96.00 268 ASP A N 1
ATOM 2155 C CA . ASP A 1 268 ? 2.717 3.082 13.242 1.00 96.00 268 ASP A CA 1
ATOM 2156 C C . ASP A 1 268 ? 2.466 4.572 13.481 1.00 96.00 268 ASP A C 1
ATOM 2158 O O . ASP A 1 268 ? 1.411 4.955 13.988 1.00 96.00 268 ASP A O 1
ATOM 2162 N N . VAL A 1 269 ? 3.456 5.414 13.192 1.00 93.00 269 VAL A N 1
ATOM 2163 C CA . VAL A 1 269 ? 3.378 6.856 13.442 1.00 93.00 269 VAL A CA 1
ATOM 2164 C C . VAL A 1 269 ? 3.731 7.616 12.183 1.00 93.00 269 VAL A C 1
ATOM 2166 O O . VAL A 1 269 ? 4.842 7.539 11.661 1.00 93.00 269 VAL A O 1
ATOM 2169 N N . MET A 1 270 ? 2.773 8.398 11.723 1.00 91.75 270 MET A N 1
ATOM 2170 C CA . MET A 1 270 ? 2.901 9.264 10.575 1.00 91.75 270 MET A CA 1
ATOM 2171 C C . MET A 1 270 ? 2.743 10.701 11.030 1.00 91.75 270 MET A C 1
ATOM 2173 O O . MET A 1 270 ? 1.748 11.056 11.658 1.00 91.75 270 MET A O 1
ATOM 2177 N N . ALA A 1 271 ? 3.712 11.532 10.689 1.00 89.06 271 ALA A N 1
ATOM 2178 C CA . ALA A 1 271 ? 3.639 12.960 10.891 1.00 89.06 271 ALA A CA 1
ATOM 2179 C C . ALA A 1 271 ? 3.758 13.679 9.556 1.00 89.06 271 ALA A C 1
ATOM 2181 O O . ALA A 1 271 ? 4.402 13.221 8.608 1.00 89.06 271 ALA A O 1
ATOM 2182 N N . ARG A 1 272 ? 3.108 14.826 9.493 1.00 85.88 272 ARG A N 1
ATOM 2183 C CA . ARG A 1 272 ? 3.334 15.826 8.473 1.00 85.88 272 ARG A CA 1
ATOM 2184 C C . ARG A 1 272 ? 4.755 16.382 8.620 1.00 85.88 272 ARG A C 1
ATOM 2186 O O . ARG A 1 272 ? 5.170 16.700 9.731 1.00 85.88 272 ARG A O 1
ATOM 2193 N N . GLY A 1 273 ? 5.508 16.463 7.529 1.00 77.75 273 GLY A N 1
ATOM 2194 C CA . GLY A 1 273 ? 6.833 17.069 7.518 1.00 77.75 273 GLY A CA 1
ATOM 2195 C C . GLY A 1 273 ? 6.734 18.574 7.753 1.00 77.75 273 GLY A C 1
ATOM 2196 O O . GLY A 1 273 ? 5.912 19.260 7.142 1.00 77.75 273 GLY A O 1
ATOM 2197 N N . ALA A 1 274 ? 7.571 19.090 8.643 1.00 69.94 274 ALA A N 1
ATOM 2198 C CA . ALA A 1 274 ? 7.662 20.521 8.871 1.00 69.94 274 ALA A CA 1
ATOM 2199 C C . ALA A 1 274 ? 8.402 21.226 7.734 1.00 69.94 274 ALA A C 1
ATOM 2201 O O . ALA A 1 274 ? 9.303 20.651 7.121 1.00 69.94 274 ALA A O 1
ATOM 2202 N N . LYS A 1 275 ? 7.999 22.464 7.440 1.00 68.19 275 LYS A N 1
ATOM 2203 C CA . LYS A 1 275 ? 8.501 23.220 6.280 1.00 68.19 275 LYS A CA 1
ATOM 2204 C C . LYS A 1 275 ? 9.694 24.112 6.570 1.00 68.19 275 LYS A C 1
ATOM 2206 O O . LYS A 1 275 ? 10.398 24.473 5.638 1.00 68.19 275 LYS A O 1
ATOM 2211 N N . GLU A 1 276 ? 9.903 24.481 7.823 1.00 64.12 276 GLU A N 1
ATOM 2212 C CA . GLU A 1 276 ? 10.886 25.488 8.216 1.00 64.12 276 GLU A CA 1
ATOM 2213 C C . GLU A 1 276 ? 11.670 24.990 9.425 1.00 64.12 276 GLU A C 1
ATOM 2215 O O . GLU A 1 276 ? 11.151 24.138 10.139 1.00 64.12 276 GLU A O 1
ATOM 2220 N N . ASP A 1 277 ? 12.900 25.500 9.590 1.00 55.25 277 ASP A N 1
ATOM 2221 C CA . ASP A 1 277 ? 13.917 25.290 10.641 1.00 55.25 277 ASP A CA 1
ATOM 2222 C C . ASP A 1 277 ? 13.403 24.800 12.012 1.00 55.25 277 ASP A C 1
ATOM 2224 O O . ASP A 1 277 ? 13.560 25.461 13.045 1.00 55.25 277 ASP A O 1
ATOM 2228 N N . ILE A 1 278 ? 12.810 23.607 12.066 1.00 54.59 278 ILE A N 1
ATOM 2229 C CA . ILE A 1 278 ? 12.477 22.983 13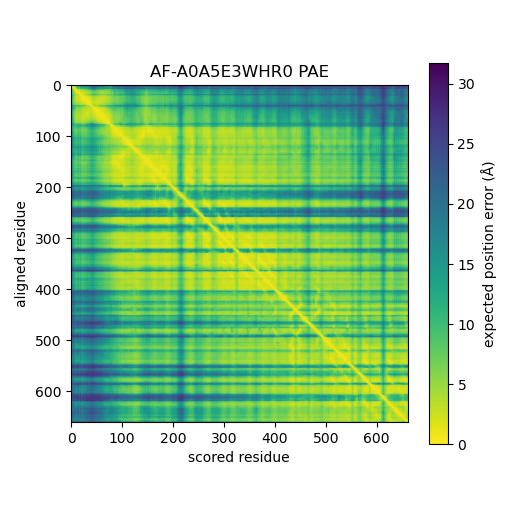.333 1.00 54.59 278 ILE A CA 1
ATOM 2230 C C . ILE A 1 278 ? 13.807 22.701 14.006 1.00 54.59 278 ILE A C 1
ATOM 2232 O O . ILE A 1 278 ? 14.677 22.026 13.448 1.00 54.59 278 ILE A O 1
ATOM 2236 N N . GLN A 1 279 ? 13.931 23.256 15.215 1.00 56.38 279 GLN A N 1
ATOM 2237 C CA . GLN A 1 279 ? 14.966 22.939 16.190 1.00 56.38 279 GLN A CA 1
ATOM 2238 C C . GLN A 1 279 ? 15.371 21.469 16.030 1.00 56.38 279 GLN A C 1
ATOM 2240 O O . GLN A 1 279 ? 14.481 20.614 16.057 1.00 56.38 279 GLN A O 1
ATOM 2245 N N . PRO A 1 280 ? 16.669 21.163 15.846 1.00 55.78 280 PRO A N 1
ATOM 2246 C CA . PRO A 1 280 ? 17.128 19.820 15.531 1.00 55.78 280 PRO A CA 1
ATOM 2247 C C . PRO A 1 280 ? 16.413 18.805 16.414 1.00 55.78 280 PRO A C 1
ATOM 2249 O O . PRO A 1 280 ? 16.339 19.002 17.629 1.00 55.78 280 PRO A O 1
ATOM 2252 N N . PHE A 1 281 ? 15.901 17.727 15.818 1.00 61.50 281 PHE A N 1
ATOM 2253 C CA . PHE A 1 281 ? 15.274 16.605 16.529 1.00 61.50 281 PHE A CA 1
ATOM 2254 C C . PHE A 1 281 ? 16.069 16.189 17.781 1.00 61.50 281 PHE A C 1
ATOM 2256 O O . PHE A 1 281 ? 15.486 15.726 18.754 1.00 61.50 281 PHE A O 1
ATOM 2263 N N . GLU A 1 282 ? 17.383 16.433 17.809 1.00 60.72 282 GLU A N 1
ATOM 2264 C CA . GLU A 1 282 ? 18.222 16.358 19.003 1.00 60.72 282 GLU A CA 1
ATOM 2265 C C . GLU A 1 282 ? 17.617 16.998 20.262 1.00 60.72 282 GLU A C 1
ATOM 2267 O O . GLU A 1 282 ? 17.586 16.343 21.303 1.00 60.72 282 GLU A O 1
ATOM 2272 N N . ALA A 1 283 ? 17.119 18.237 20.195 1.00 64.12 283 ALA A N 1
ATOM 2273 C CA . ALA A 1 283 ? 16.536 18.934 21.342 1.00 64.12 283 ALA A CA 1
ATOM 2274 C C . ALA A 1 283 ? 15.323 18.178 21.902 1.00 64.12 283 ALA A C 1
ATOM 2276 O O . ALA A 1 283 ? 15.162 18.072 23.117 1.00 64.12 283 ALA A O 1
ATOM 2277 N N . TRP A 1 284 ? 14.524 17.586 21.015 1.00 65.62 284 TRP A N 1
ATOM 2278 C CA . TRP A 1 284 ? 13.348 16.803 21.371 1.00 65.62 284 TRP A CA 1
ATOM 2279 C C . TRP A 1 284 ? 13.728 15.397 21.875 1.00 65.62 284 TRP A C 1
ATOM 2281 O O . TRP A 1 284 ? 13.227 14.924 22.893 1.00 65.62 284 TRP A O 1
ATOM 2291 N N . SER A 1 285 ? 14.716 14.761 21.242 1.00 65.56 285 SER A N 1
ATOM 2292 C CA . SER A 1 285 ? 15.190 13.413 21.576 1.00 65.56 285 SER A CA 1
ATOM 2293 C C . SER A 1 285 ? 15.828 13.300 22.963 1.00 65.56 285 SER A C 1
ATOM 2295 O O . SER A 1 285 ? 15.716 12.250 23.590 1.00 65.56 285 SER A O 1
ATOM 2297 N N . ARG A 1 286 ? 16.442 14.374 23.487 1.00 68.69 286 ARG A N 1
ATOM 2298 C CA . ARG A 1 286 ? 17.081 14.365 24.818 1.00 68.69 286 ARG A CA 1
ATOM 2299 C C . ARG A 1 286 ? 16.091 14.105 25.961 1.00 68.69 286 ARG A C 1
ATOM 2301 O O . ARG A 1 286 ? 16.522 13.679 27.029 1.00 68.69 286 ARG A O 1
ATOM 2308 N N . GLY A 1 287 ? 14.793 14.343 25.751 1.00 70.75 287 GLY A N 1
ATOM 2309 C CA . GLY A 1 287 ? 13.743 14.100 26.747 1.00 70.75 287 GLY A CA 1
ATOM 2310 C C . GLY A 1 287 ? 12.933 12.817 26.539 1.00 70.75 287 GLY A C 1
ATOM 2311 O O . GLY A 1 287 ? 12.292 12.340 27.478 1.00 70.75 287 GLY A O 1
ATOM 2312 N N . LEU A 1 288 ? 12.950 12.232 25.338 1.00 73.62 288 LEU A N 1
ATOM 2313 C CA . LEU A 1 288 ? 12.109 11.079 25.016 1.00 73.62 288 LEU A CA 1
ATOM 2314 C C . LEU A 1 288 ? 12.715 9.798 25.583 1.00 73.62 288 LEU A C 1
ATOM 2316 O O . LEU A 1 288 ? 13.748 9.321 25.112 1.00 73.62 288 LEU A O 1
ATOM 2320 N N . ARG A 1 289 ? 12.050 9.182 26.565 1.00 81.81 289 ARG A N 1
ATOM 2321 C CA . ARG A 1 289 ? 12.405 7.806 26.935 1.00 81.81 289 ARG A CA 1
ATOM 2322 C C . ARG A 1 289 ? 11.846 6.832 25.908 1.00 81.81 289 ARG A C 1
ATOM 2324 O O . ARG A 1 289 ? 10.796 7.059 25.311 1.00 81.81 289 ARG A O 1
ATOM 2331 N N . SER A 1 290 ? 12.540 5.712 25.761 1.00 88.50 290 SER A N 1
ATOM 2332 C CA . SER A 1 290 ? 12.123 4.645 24.864 1.00 88.50 290 SER A CA 1
ATOM 2333 C C . SER A 1 290 ? 10.830 3.974 25.329 1.00 88.50 290 SER A C 1
ATOM 2335 O O . SER A 1 290 ? 10.702 3.621 26.501 1.00 88.50 290 SER A O 1
ATOM 2337 N N . VAL A 1 291 ? 9.916 3.716 24.395 1.00 91.25 291 VAL A N 1
ATOM 2338 C CA . VAL A 1 291 ? 8.722 2.888 24.624 1.00 91.25 291 VAL A CA 1
ATOM 2339 C C . VAL A 1 291 ? 9.156 1.449 24.902 1.00 91.25 291 VAL A C 1
ATOM 2341 O O . VAL A 1 291 ? 9.764 0.819 24.036 1.00 91.25 291 VAL A O 1
ATOM 2344 N N . HIS A 1 292 ? 8.865 0.904 26.084 1.00 93.56 292 HIS A N 1
ATOM 2345 C CA . HIS A 1 292 ? 9.159 -0.498 26.382 1.00 93.56 292 HIS A CA 1
ATOM 2346 C C . HIS A 1 292 ? 8.022 -1.395 25.885 1.00 93.56 292 HIS A C 1
ATOM 2348 O O . HIS A 1 292 ? 6.910 -1.365 26.409 1.00 93.56 292 HIS A O 1
ATOM 2354 N N . ALA A 1 293 ? 8.303 -2.182 24.849 1.00 96.44 293 ALA A N 1
ATOM 2355 C CA . ALA A 1 293 ? 7.323 -3.028 24.183 1.00 96.44 293 ALA A CA 1
ATOM 2356 C C . ALA A 1 293 ? 7.987 -4.349 23.749 1.00 96.44 293 ALA A C 1
ATOM 2358 O O . ALA A 1 293 ? 8.438 -4.479 22.608 1.00 96.44 293 ALA A O 1
ATOM 2359 N N . PRO A 1 294 ? 8.108 -5.340 24.653 1.00 97.12 294 PRO A N 1
ATOM 2360 C CA . PRO A 1 294 ? 8.842 -6.581 24.391 1.00 97.12 294 PRO A CA 1
ATOM 2361 C C . PRO A 1 294 ? 8.278 -7.419 23.230 1.00 97.12 294 PRO A C 1
ATOM 2363 O O . PRO A 1 294 ? 9.038 -8.161 22.608 1.00 97.12 294 PRO A O 1
ATOM 2366 N N . GLN A 1 295 ? 6.982 -7.291 22.923 1.00 97.88 295 GLN A N 1
ATOM 2367 C CA . GLN A 1 295 ? 6.303 -8.007 21.830 1.00 97.88 295 GLN A CA 1
ATOM 2368 C C . GLN A 1 295 ? 6.278 -7.225 20.503 1.00 97.88 295 GLN A C 1
ATOM 2370 O O . GLN A 1 295 ? 5.728 -7.707 19.512 1.00 97.88 295 GLN A O 1
ATOM 2375 N N . LEU A 1 296 ? 6.891 -6.036 20.447 1.00 98.06 296 LEU A N 1
ATOM 2376 C CA . LEU A 1 296 ? 6.796 -5.148 19.289 1.00 98.06 296 LEU A CA 1
ATOM 2377 C C . LEU A 1 296 ? 7.560 -5.741 18.111 1.00 98.06 296 LEU A C 1
ATOM 2379 O O . LEU A 1 296 ? 8.792 -5.776 18.111 1.00 98.06 296 LEU A O 1
ATOM 2383 N N . HIS A 1 297 ? 6.828 -6.183 17.094 1.00 98.06 297 HIS A N 1
ATOM 2384 C CA . HIS A 1 297 ? 7.393 -6.819 15.911 1.00 98.06 297 HIS A CA 1
ATOM 2385 C C . HIS A 1 297 ? 7.306 -5.945 14.660 1.00 98.06 297 HIS A C 1
ATOM 2387 O O . HIS A 1 297 ? 7.923 -6.268 13.643 1.00 98.06 297 HIS A O 1
ATOM 2393 N N . THR A 1 298 ? 6.539 -4.855 14.670 1.00 98.00 298 THR A N 1
ATOM 2394 C CA . THR A 1 298 ? 6.416 -3.958 13.515 1.00 98.00 298 THR A CA 1
ATOM 2395 C C . THR A 1 298 ? 6.432 -2.501 13.939 1.00 98.00 298 THR A C 1
ATOM 2397 O O . THR A 1 298 ? 5.585 -2.067 14.711 1.00 98.00 298 THR A O 1
ATOM 2400 N N . VAL A 1 299 ? 7.390 -1.755 13.395 1.00 97.50 299 VAL A N 1
ATOM 2401 C CA . VAL A 1 299 ? 7.524 -0.309 13.570 1.00 97.50 299 VAL A CA 1
ATOM 2402 C C . VAL A 1 299 ? 7.495 0.350 12.201 1.00 97.50 299 VAL A C 1
ATOM 2404 O O . VAL A 1 299 ? 8.233 -0.052 11.297 1.00 97.50 299 VAL A O 1
ATOM 2407 N N . LYS A 1 300 ? 6.638 1.353 12.048 1.00 96.56 300 LYS A N 1
ATOM 2408 C CA . LYS A 1 300 ? 6.531 2.178 10.850 1.00 96.56 300 LYS A CA 1
ATOM 2409 C C . LYS A 1 300 ? 6.524 3.636 11.255 1.00 96.56 300 LYS A C 1
ATOM 2411 O O . LYS A 1 300 ? 5.687 4.049 12.049 1.00 96.56 300 LYS A O 1
ATOM 2416 N N . PHE A 1 301 ? 7.448 4.401 10.700 1.00 94.50 301 PHE A N 1
ATOM 2417 C CA . PHE A 1 301 ? 7.553 5.821 10.951 1.00 94.50 301 PHE A CA 1
ATOM 2418 C C . PHE A 1 301 ? 7.633 6.609 9.650 1.00 94.50 301 PHE A C 1
ATOM 2420 O O . PHE A 1 301 ? 8.440 6.289 8.777 1.00 94.50 301 PHE A O 1
ATOM 2427 N N . VAL A 1 302 ? 6.817 7.657 9.537 1.00 91.69 302 VAL A N 1
ATOM 2428 C CA . VAL A 1 302 ? 6.817 8.593 8.407 1.00 91.69 302 VAL A CA 1
ATOM 2429 C C . VAL A 1 302 ? 6.995 10.012 8.940 1.00 91.69 302 VAL A C 1
ATOM 2431 O O . VAL A 1 302 ? 6.161 10.483 9.706 1.00 91.69 302 VAL A O 1
ATOM 2434 N N . ASN A 1 303 ? 8.094 10.670 8.563 1.00 88.31 303 ASN A N 1
ATOM 2435 C CA . ASN A 1 303 ? 8.556 11.978 9.059 1.00 88.31 303 ASN A CA 1
ATOM 2436 C C . ASN A 1 303 ? 8.649 12.091 10.589 1.00 88.31 303 ASN A C 1
ATOM 2438 O O . ASN A 1 303 ? 8.591 13.186 11.143 1.00 88.31 303 ASN A O 1
ATOM 2442 N N . TYR A 1 304 ? 8.772 10.968 11.288 1.00 87.44 304 TYR A N 1
ATOM 2443 C CA . TYR A 1 304 ? 8.769 10.941 12.741 1.00 87.44 304 TYR A CA 1
ATOM 2444 C C . TYR A 1 304 ? 9.699 9.854 13.263 1.00 87.44 304 TYR A C 1
ATOM 2446 O O . TYR A 1 304 ? 10.107 8.968 12.514 1.00 87.44 304 TYR A O 1
ATOM 2454 N N . PHE A 1 305 ? 10.051 9.911 14.542 1.00 89.50 305 PHE A N 1
ATOM 2455 C CA . PHE A 1 305 ? 10.779 8.831 15.191 1.00 89.50 305 PHE A CA 1
ATOM 2456 C C . PHE A 1 305 ? 10.520 8.836 16.688 1.00 89.50 305 PHE A C 1
ATOM 2458 O O . PHE A 1 305 ? 10.538 9.883 17.332 1.00 89.50 305 PHE A O 1
ATOM 2465 N N . ILE A 1 306 ? 10.329 7.646 17.243 1.00 89.31 306 ILE A N 1
ATOM 2466 C CA . ILE A 1 306 ? 10.116 7.439 18.671 1.00 89.31 306 ILE A CA 1
ATOM 2467 C C . ILE A 1 306 ? 11.052 6.328 19.086 1.00 89.31 306 ILE A C 1
ATOM 2469 O O . ILE A 1 306 ? 10.911 5.242 18.537 1.00 89.31 306 ILE A O 1
ATOM 2473 N N . PRO A 1 307 ? 11.980 6.538 20.029 1.00 91.25 307 PRO A N 1
ATOM 2474 C CA . PRO A 1 307 ? 12.805 5.449 20.522 1.00 91.25 307 PRO A CA 1
ATOM 2475 C C . PRO A 1 307 ? 11.925 4.341 21.117 1.00 91.25 307 PRO A C 1
ATOM 2477 O O . PRO A 1 307 ? 10.970 4.608 21.847 1.00 91.25 307 PRO A O 1
ATOM 2480 N N . TRP A 1 308 ? 12.256 3.083 20.852 1.00 94.12 308 TRP A N 1
ATOM 2481 C CA . TRP A 1 308 ? 11.554 1.930 21.418 1.00 94.12 308 TRP A CA 1
ATOM 2482 C C . TRP A 1 308 ? 12.549 0.934 21.998 1.00 94.12 308 TRP A C 1
ATOM 2484 O O . TRP A 1 308 ? 13.749 1.013 21.752 1.00 94.12 308 TRP A O 1
ATOM 2494 N N . ARG A 1 309 ? 12.044 -0.021 22.779 1.00 94.94 309 ARG A N 1
ATOM 2495 C CA . ARG A 1 309 ? 12.788 -1.194 23.220 1.00 94.94 309 ARG A CA 1
ATOM 2496 C C . ARG A 1 309 ? 11.973 -2.448 22.971 1.00 94.94 309 ARG A C 1
ATOM 2498 O O . ARG A 1 309 ? 10.968 -2.673 23.640 1.00 94.94 309 ARG A O 1
ATOM 2505 N N . SER A 1 310 ? 12.454 -3.269 22.046 1.00 96.31 310 SER A N 1
ATOM 2506 C CA . SER A 1 310 ? 11.882 -4.569 21.707 1.00 96.31 310 SER A CA 1
ATOM 2507 C C . SER A 1 310 ? 12.985 -5.580 21.435 1.00 96.31 310 SER A C 1
ATOM 2509 O O . SER A 1 310 ? 14.017 -5.235 20.862 1.00 96.31 310 SER A O 1
ATOM 2511 N N . SER A 1 311 ? 12.756 -6.829 21.827 1.00 95.88 311 SER A N 1
ATOM 2512 C CA . SER A 1 311 ? 13.595 -7.971 21.458 1.00 95.88 311 SER A CA 1
ATOM 2513 C C . SER A 1 311 ? 13.038 -8.748 20.263 1.00 95.88 311 SER A C 1
ATOM 2515 O O . SER A 1 311 ? 13.718 -9.637 19.761 1.00 95.88 311 SER A O 1
ATOM 2517 N N . CYS A 1 312 ? 11.834 -8.417 19.782 1.00 97.69 312 CYS A N 1
ATOM 2518 C CA . CYS A 1 312 ? 11.093 -9.203 18.792 1.00 97.69 312 CYS A CA 1
ATOM 2519 C C . CYS A 1 312 ? 10.846 -8.462 17.467 1.00 97.69 312 CYS A C 1
ATOM 2521 O O . CYS A 1 312 ? 10.018 -8.905 16.675 1.00 97.69 312 CYS A O 1
ATOM 2523 N N . LEU A 1 313 ? 11.546 -7.351 17.201 1.00 98.19 313 LEU A N 1
ATOM 2524 C CA . LEU A 1 313 ? 11.294 -6.527 16.014 1.00 98.19 313 LEU A CA 1
ATOM 2525 C C . LEU A 1 313 ? 11.555 -7.288 14.701 1.00 98.19 313 LEU A C 1
ATOM 2527 O O . LEU A 1 313 ? 12.679 -7.688 14.419 1.00 98.19 313 LEU A O 1
ATOM 2531 N N . VAL A 1 314 ? 10.520 -7.460 13.875 1.00 98.31 314 VAL A N 1
ATOM 2532 C CA . VAL A 1 314 ? 10.593 -8.183 12.593 1.00 98.31 314 VAL A CA 1
ATOM 2533 C C . VAL A 1 314 ? 10.616 -7.227 11.403 1.00 98.31 314 VAL A C 1
ATOM 2535 O O . VAL A 1 314 ? 11.360 -7.462 10.450 1.00 98.31 314 VAL A O 1
ATOM 2538 N N . ASN A 1 315 ? 9.818 -6.160 11.452 1.00 98.31 315 ASN A N 1
ATOM 2539 C CA . ASN A 1 315 ? 9.673 -5.188 10.374 1.00 98.31 315 ASN A CA 1
ATOM 2540 C C . ASN A 1 315 ? 9.958 -3.782 10.904 1.00 98.31 315 ASN A C 1
ATOM 2542 O O . ASN A 1 315 ? 9.292 -3.336 11.841 1.00 98.31 315 ASN A O 1
ATOM 2546 N N . LEU A 1 316 ? 10.904 -3.085 10.281 1.00 97.88 316 LEU A N 1
ATOM 2547 C CA . LEU A 1 316 ? 11.199 -1.683 10.551 1.00 97.88 316 LEU A CA 1
ATOM 2548 C C . LEU A 1 316 ? 11.095 -0.891 9.249 1.00 97.88 316 LEU A C 1
ATOM 2550 O O . LEU A 1 316 ? 11.804 -1.197 8.295 1.00 97.88 316 LEU A O 1
ATOM 2554 N N . SER A 1 317 ? 10.232 0.121 9.221 1.00 97.06 317 SER A N 1
ATOM 2555 C CA . SER A 1 317 ? 10.135 1.090 8.129 1.00 97.06 317 SER A CA 1
ATOM 2556 C C . SER A 1 317 ? 10.286 2.497 8.697 1.00 97.06 317 SER A C 1
ATOM 2558 O O . SER A 1 317 ? 9.508 2.897 9.558 1.00 97.06 317 SER A O 1
ATOM 2560 N N . ILE A 1 318 ? 11.301 3.236 8.256 1.00 95.25 318 ILE A N 1
ATOM 2561 C CA . ILE A 1 318 ? 11.517 4.643 8.606 1.00 95.25 318 ILE A CA 1
ATOM 2562 C C . ILE A 1 318 ? 11.593 5.417 7.298 1.00 95.25 318 ILE A C 1
ATOM 2564 O O . ILE A 1 318 ? 12.427 5.134 6.439 1.00 95.25 318 ILE A O 1
ATOM 2568 N N . ARG A 1 319 ? 10.696 6.380 7.118 1.00 92.88 319 ARG A N 1
ATOM 2569 C CA . ARG A 1 319 ? 10.550 7.121 5.869 1.00 92.88 319 ARG A CA 1
ATOM 2570 C C . ARG A 1 319 ? 10.514 8.610 6.159 1.00 92.88 319 ARG A C 1
ATOM 2572 O O . ARG A 1 319 ? 9.731 9.065 6.978 1.00 92.88 319 ARG A O 1
ATOM 2579 N N . SER A 1 320 ? 11.330 9.372 5.453 1.00 89.44 320 SER A N 1
ATOM 2580 C CA . SER A 1 320 ? 11.246 10.819 5.357 1.00 89.44 320 SER A CA 1
ATOM 2581 C C . SER A 1 320 ? 10.712 11.184 3.980 1.00 89.44 320 SER A C 1
ATOM 2583 O O . SER A 1 320 ? 11.151 10.681 2.937 1.00 89.44 320 SER A O 1
ATOM 2585 N N . VAL A 1 321 ? 9.707 12.039 3.975 1.00 80.12 321 VAL A N 1
ATOM 2586 C CA . VAL A 1 321 ? 8.978 12.443 2.783 1.00 80.12 321 VAL A CA 1
ATOM 2587 C C . VAL A 1 321 ? 9.390 13.823 2.292 1.00 80.12 321 VAL A C 1
ATOM 2589 O O . VAL A 1 321 ? 9.201 14.116 1.109 1.00 80.12 321 VAL A O 1
ATOM 2592 N N . SER A 1 322 ? 10.017 14.630 3.146 1.00 73.38 322 SER A N 1
ATOM 2593 C CA . SER A 1 322 ? 10.458 15.966 2.766 1.00 73.38 322 SER A CA 1
ATOM 2594 C C . SER A 1 322 ? 11.513 15.931 1.658 1.00 73.38 322 SER A C 1
ATOM 2596 O O . SER A 1 322 ? 12.475 15.160 1.703 1.00 73.38 322 SER A O 1
ATOM 2598 N N . LEU A 1 323 ? 11.285 16.751 0.632 1.00 60.88 323 LEU A N 1
ATOM 2599 C CA . LEU A 1 323 ? 12.114 16.852 -0.570 1.00 60.88 323 LEU A CA 1
ATOM 2600 C C . LEU A 1 323 ? 13.221 17.905 -0.442 1.00 60.88 323 LEU A C 1
ATOM 2602 O O . LEU A 1 323 ? 14.161 17.880 -1.231 1.00 60.88 323 LEU A O 1
ATOM 2606 N N . GLU A 1 324 ? 13.118 18.810 0.531 1.00 63.41 324 GLU A N 1
ATOM 2607 C CA . GLU A 1 324 ? 13.881 20.062 0.554 1.00 63.41 324 GLU A CA 1
ATOM 2608 C C . GLU A 1 324 ? 14.644 20.226 1.875 1.00 63.41 324 GLU A C 1
ATOM 2610 O O . GLU A 1 324 ? 14.475 21.195 2.590 1.00 63.41 324 GLU A O 1
ATOM 2615 N N . HIS A 1 325 ? 15.545 19.289 2.183 1.00 57.94 325 HIS A N 1
ATOM 2616 C CA . HIS A 1 325 ? 16.547 19.390 3.266 1.00 57.94 325 HIS A CA 1
ATOM 2617 C C . HIS A 1 325 ? 16.133 18.980 4.687 1.00 57.94 325 HIS A C 1
ATOM 2619 O O . HIS A 1 325 ? 17.022 18.790 5.514 1.00 57.94 325 HIS A O 1
ATOM 2625 N N . THR A 1 326 ? 14.859 18.713 4.981 1.00 54.44 326 THR A N 1
ATOM 2626 C CA . THR A 1 326 ? 14.463 18.240 6.323 1.00 54.44 326 THR A CA 1
ATOM 2627 C C . THR A 1 326 ? 14.423 16.706 6.379 1.00 54.44 326 THR A C 1
ATOM 2629 O O . THR A 1 326 ? 13.359 16.079 6.412 1.00 54.44 326 THR A O 1
ATOM 2632 N N . SER A 1 327 ? 15.587 16.050 6.346 1.00 62.47 327 SER A N 1
ATOM 2633 C CA . SER A 1 327 ? 15.659 14.641 6.766 1.00 62.47 327 SER A CA 1
ATOM 2634 C C . SER A 1 327 ? 15.169 14.526 8.211 1.00 62.47 327 SER A C 1
ATOM 2636 O O . SER A 1 327 ? 15.408 15.440 8.996 1.00 62.47 327 SER A O 1
ATOM 2638 N N . ILE A 1 328 ? 14.537 13.410 8.592 1.00 65.38 328 ILE A N 1
ATOM 2639 C CA . ILE A 1 328 ? 14.377 13.074 10.016 1.00 65.38 328 ILE A CA 1
ATOM 2640 C C . ILE A 1 328 ? 15.777 13.168 10.636 1.00 65.38 328 ILE A C 1
ATOM 2642 O O . ILE A 1 328 ? 16.639 12.356 10.301 1.00 65.38 328 ILE A O 1
ATOM 2646 N N . TYR A 1 329 ? 16.024 14.185 11.466 1.00 73.31 329 TYR A N 1
ATOM 2647 C CA . TYR A 1 329 ? 17.343 14.464 12.040 1.00 73.31 329 TYR A CA 1
ATOM 2648 C C . TYR A 1 329 ? 17.656 13.468 13.159 1.00 73.31 329 TYR A C 1
ATOM 2650 O O . TYR A 1 329 ? 17.756 13.812 14.330 1.00 73.31 329 TYR A O 1
ATOM 2658 N N . MET A 1 330 ? 17.780 12.193 12.818 1.00 84.94 330 MET A N 1
ATOM 2659 C CA . MET A 1 330 ? 18.271 11.203 13.759 1.00 84.94 330 MET A CA 1
ATOM 2660 C C . MET A 1 330 ? 19.788 11.325 13.846 1.00 84.94 330 MET A C 1
ATOM 2662 O O . MET A 1 330 ? 20.467 11.312 12.819 1.00 84.94 330 MET A O 1
ATOM 2666 N N . SER A 1 331 ? 20.330 11.418 15.059 1.00 87.50 331 SER A N 1
ATOM 2667 C CA . SER A 1 331 ? 21.777 11.330 15.231 1.00 87.50 331 SER A CA 1
ATOM 2668 C C . SER A 1 331 ? 22.276 9.959 14.761 1.00 87.50 331 SER A C 1
ATOM 2670 O O . SER A 1 331 ? 21.595 8.940 14.927 1.00 87.50 331 SER A O 1
ATOM 2672 N N . SER A 1 332 ? 23.489 9.909 14.201 1.00 89.56 332 SER A N 1
ATOM 2673 C CA . SER A 1 332 ? 24.118 8.651 13.774 1.00 89.56 332 SER A CA 1
ATOM 2674 C C . SER A 1 332 ? 24.186 7.627 14.911 1.00 89.56 332 SER A C 1
ATOM 2676 O O . SER A 1 332 ? 23.991 6.434 14.681 1.00 89.56 332 SER A O 1
ATOM 2678 N N . SER A 1 333 ? 24.393 8.079 16.153 1.00 89.62 333 SER A N 1
ATOM 2679 C CA . SER A 1 333 ? 24.421 7.214 17.337 1.00 89.62 333 SER A CA 1
ATOM 2680 C C . SER A 1 333 ? 23.068 6.561 17.620 1.00 89.62 333 SER A C 1
ATOM 2682 O O . SER A 1 333 ? 23.010 5.335 17.710 1.00 89.62 333 SER A O 1
ATOM 2684 N N . LEU A 1 334 ? 21.988 7.348 17.691 1.00 89.50 334 LEU A N 1
ATOM 2685 C CA . LEU A 1 334 ? 20.636 6.846 17.955 1.00 89.50 334 LEU A CA 1
ATOM 2686 C C . LEU A 1 334 ? 20.165 5.906 16.840 1.00 89.50 334 LEU A C 1
ATOM 2688 O O . LEU A 1 334 ? 19.587 4.853 17.113 1.00 89.50 334 LEU A O 1
ATOM 2692 N N . PHE A 1 335 ? 20.460 6.251 15.586 1.00 93.00 335 PHE A N 1
ATOM 2693 C CA . PHE A 1 335 ? 20.136 5.417 14.432 1.00 93.00 335 PHE A CA 1
ATOM 2694 C C . PHE A 1 335 ? 20.826 4.052 14.501 1.00 93.00 335 PHE A C 1
ATOM 2696 O O . PHE A 1 335 ? 20.173 3.012 14.393 1.00 93.00 335 PHE A O 1
ATOM 2703 N N . LEU A 1 336 ? 22.140 4.034 14.735 1.00 93.31 336 LEU A N 1
ATOM 2704 C CA . LEU A 1 336 ? 22.892 2.785 14.824 1.00 93.31 336 LEU A CA 1
ATOM 2705 C C . LEU A 1 336 ? 22.509 1.972 16.067 1.00 93.31 336 LEU A C 1
ATOM 2707 O O . LEU A 1 336 ? 22.411 0.753 15.972 1.00 93.31 336 LEU A O 1
ATOM 2711 N N . GLU A 1 337 ? 22.255 2.604 17.216 1.00 93.06 337 GLU A N 1
ATOM 2712 C CA . GLU A 1 337 ? 21.740 1.927 18.419 1.00 93.06 337 GLU A CA 1
ATOM 2713 C C . GLU A 1 337 ? 20.405 1.223 18.143 1.00 93.06 337 GLU A C 1
ATOM 2715 O O . GLU A 1 337 ? 20.243 0.040 18.452 1.00 93.06 337 GLU A O 1
ATOM 2720 N N . THR A 1 338 ? 19.493 1.916 17.462 1.00 93.81 338 THR A N 1
ATOM 2721 C CA . THR A 1 338 ? 18.189 1.380 17.060 1.00 93.81 338 THR A CA 1
ATOM 2722 C C . THR A 1 338 ? 18.333 0.137 16.178 1.00 93.81 338 THR A C 1
ATOM 2724 O O . THR A 1 338 ? 17.676 -0.883 16.401 1.00 93.81 338 THR A O 1
ATOM 2727 N N . LEU A 1 339 ? 19.231 0.183 15.191 1.00 96.12 339 LEU A N 1
ATOM 2728 C CA . LEU A 1 339 ? 19.494 -0.959 14.315 1.00 96.12 339 LEU A CA 1
ATOM 2729 C C . LEU A 1 339 ? 20.188 -2.115 15.045 1.00 96.12 339 LEU A C 1
ATOM 2731 O O . LEU A 1 339 ? 19.821 -3.273 14.833 1.00 96.12 339 LEU A O 1
ATOM 2735 N N . ARG A 1 340 ? 21.150 -1.825 15.931 1.00 95.62 340 ARG A N 1
ATOM 2736 C CA . ARG A 1 340 ? 21.836 -2.838 16.753 1.00 95.62 340 ARG A CA 1
ATOM 2737 C C . ARG A 1 340 ? 20.850 -3.629 17.595 1.00 95.62 340 ARG A C 1
ATOM 2739 O O . ARG A 1 340 ? 20.958 -4.851 17.658 1.00 95.62 340 ARG A O 1
ATOM 2746 N N . GLN A 1 341 ? 19.874 -2.953 18.193 1.00 95.69 341 GLN A N 1
ATOM 2747 C CA . GLN A 1 341 ? 18.864 -3.603 19.016 1.00 95.69 341 GLN A CA 1
ATOM 2748 C C . GLN A 1 341 ? 18.049 -4.649 18.238 1.00 95.69 341 GLN A C 1
ATOM 2750 O O . GLN A 1 341 ? 17.731 -5.707 18.779 1.00 95.69 341 GLN A O 1
ATOM 2755 N N . ALA A 1 342 ? 17.733 -4.382 16.969 1.00 97.12 342 ALA A N 1
ATOM 2756 C CA . ALA A 1 342 ? 16.897 -5.253 16.144 1.00 97.12 342 ALA A CA 1
ATOM 2757 C C . ALA A 1 342 ? 17.685 -6.245 15.265 1.00 97.12 342 ALA A C 1
ATOM 2759 O O . ALA A 1 342 ? 17.078 -7.076 14.586 1.00 97.12 342 ALA A O 1
ATOM 2760 N N . ARG A 1 343 ? 19.026 -6.194 15.253 1.00 96.94 343 ARG A N 1
ATOM 2761 C CA . ARG A 1 343 ? 19.853 -6.860 14.226 1.00 96.94 343 ARG A CA 1
ATOM 2762 C C . ARG A 1 343 ? 19.612 -8.369 14.076 1.00 96.94 343 ARG A C 1
ATOM 2764 O O . ARG A 1 343 ? 19.661 -8.904 12.974 1.00 96.94 343 ARG A O 1
ATOM 2771 N N . HIS A 1 344 ? 19.292 -9.064 15.169 1.00 97.62 344 HIS A N 1
ATOM 2772 C CA . HIS A 1 344 ? 19.102 -10.521 15.172 1.00 97.62 344 HIS A CA 1
ATOM 2773 C C . HIS A 1 344 ? 17.673 -10.979 14.845 1.00 97.62 344 HIS A C 1
ATOM 2775 O O . HIS A 1 344 ? 17.451 -12.168 14.610 1.00 97.62 344 HIS A O 1
ATOM 2781 N N . THR A 1 345 ? 16.694 -10.075 14.849 1.00 98.00 345 THR A N 1
ATOM 2782 C CA . THR A 1 345 ? 15.272 -10.404 14.658 1.00 98.00 345 THR A CA 1
ATOM 2783 C C . THR A 1 345 ? 14.680 -9.820 13.386 1.00 98.00 345 THR A C 1
ATOM 2785 O O . THR A 1 345 ? 13.730 -10.399 12.844 1.00 98.00 345 THR A O 1
ATOM 2788 N N . LEU A 1 346 ? 15.288 -8.756 12.863 1.00 98.31 346 LEU A N 1
ATOM 2789 C CA . LEU A 1 346 ? 14.803 -8.031 11.703 1.00 98.31 346 LEU A CA 1
ATOM 2790 C C . LEU A 1 346 ? 14.808 -8.898 10.436 1.00 98.31 346 LEU A C 1
ATOM 2792 O O . LEU A 1 346 ? 15.825 -9.481 10.058 1.00 98.31 346 LEU A O 1
ATOM 2796 N N . LYS A 1 347 ? 13.652 -8.969 9.770 1.00 98.12 347 LYS A N 1
ATOM 2797 C CA . LYS A 1 347 ? 13.463 -9.629 8.467 1.00 98.12 347 LYS A CA 1
ATOM 2798 C C . LYS A 1 347 ? 13.262 -8.619 7.342 1.00 98.12 347 LYS A C 1
ATOM 2800 O O . LYS A 1 347 ? 13.689 -8.895 6.224 1.00 98.12 347 LYS A O 1
ATOM 2805 N N . THR A 1 348 ? 12.657 -7.475 7.645 1.00 98.00 348 THR A N 1
ATOM 2806 C CA . THR A 1 348 ? 12.353 -6.422 6.671 1.00 98.00 348 THR A CA 1
ATOM 2807 C C . THR A 1 348 ? 12.856 -5.089 7.207 1.00 98.00 348 THR A C 1
ATOM 2809 O O . THR A 1 348 ? 12.449 -4.678 8.297 1.00 98.00 348 THR A O 1
ATOM 2812 N N . LEU A 1 349 ? 13.723 -4.420 6.448 1.00 97.94 349 LEU A N 1
ATOM 2813 C CA . LEU A 1 349 ? 14.230 -3.084 6.754 1.00 97.94 349 LEU A CA 1
ATOM 2814 C C . LEU A 1 349 ? 13.946 -2.147 5.581 1.00 97.94 349 LEU A C 1
ATOM 2816 O O . LEU A 1 349 ? 14.477 -2.348 4.492 1.00 97.94 349 LEU A O 1
ATOM 2820 N N . GLU A 1 350 ? 13.137 -1.121 5.811 1.00 97.31 350 GLU A N 1
ATOM 2821 C CA . GLU A 1 350 ? 12.854 -0.054 4.855 1.00 97.31 350 GLU A CA 1
ATOM 2822 C C . GLU A 1 350 ? 13.323 1.295 5.413 1.00 97.31 350 GLU A C 1
ATOM 2824 O O . GLU A 1 350 ? 12.931 1.701 6.502 1.00 97.31 350 GLU A O 1
ATOM 2829 N N . LEU A 1 351 ? 14.175 1.988 4.664 1.00 95.88 351 LEU A N 1
ATOM 2830 C CA . LEU A 1 351 ? 14.785 3.259 5.038 1.00 95.88 351 LEU A CA 1
ATOM 2831 C C . LEU A 1 351 ? 14.677 4.226 3.858 1.00 95.88 351 LEU A C 1
ATOM 2833 O O . LEU A 1 351 ? 15.481 4.170 2.931 1.00 95.88 351 LEU A O 1
ATOM 2837 N N . GLU A 1 352 ? 13.687 5.111 3.852 1.00 92.94 352 GLU A N 1
ATOM 2838 C CA . GLU A 1 352 ? 13.502 6.098 2.782 1.00 92.94 352 GLU A CA 1
ATOM 2839 C C . GLU A 1 352 ? 13.896 7.493 3.269 1.00 92.94 352 GLU A C 1
ATOM 2841 O O . GLU A 1 352 ? 13.301 8.019 4.194 1.00 92.94 352 GLU A O 1
ATOM 2846 N N . CYS A 1 353 ? 14.904 8.102 2.653 1.00 89.94 353 CYS A N 1
ATOM 2847 C CA . CYS A 1 353 ? 15.417 9.451 2.907 1.00 89.94 353 CYS A CA 1
ATOM 2848 C C . CYS A 1 353 ? 15.673 9.785 4.393 1.00 89.94 353 CYS A C 1
ATOM 2850 O O . CYS A 1 353 ? 15.571 10.941 4.795 1.00 89.94 353 CYS A O 1
ATOM 2852 N N . CYS A 1 354 ? 15.996 8.785 5.217 1.00 91.75 354 CYS A N 1
ATOM 2853 C CA . CYS A 1 354 ? 16.125 8.930 6.671 1.00 91.75 354 CYS A CA 1
ATOM 2854 C C . CYS A 1 354 ? 17.515 8.565 7.217 1.00 91.75 354 CYS A C 1
ATOM 2856 O O . CYS A 1 354 ? 17.689 8.500 8.430 1.00 91.75 354 CYS A O 1
ATOM 2858 N N . LEU A 1 355 ? 18.485 8.254 6.347 1.00 92.19 355 LEU A N 1
ATOM 2859 C CA . LEU A 1 355 ? 19.845 7.972 6.810 1.00 92.19 355 LEU A CA 1
ATOM 2860 C C . LEU A 1 355 ? 20.539 9.278 7.225 1.00 92.19 355 LEU A C 1
ATOM 2862 O O . LEU A 1 355 ? 20.481 10.237 6.449 1.00 92.19 355 LEU A O 1
ATOM 2866 N N . PRO A 1 356 ? 21.248 9.295 8.367 1.00 91.00 356 PRO A N 1
ATOM 2867 C CA . PRO A 1 356 ? 22.138 10.392 8.734 1.00 91.00 356 PRO A CA 1
ATOM 2868 C C . PRO A 1 356 ? 23.200 10.635 7.652 1.00 91.00 356 PRO A C 1
ATOM 2870 O O . PRO A 1 356 ? 23.682 9.682 7.035 1.00 91.00 356 PRO A O 1
ATOM 2873 N N . ILE A 1 357 ? 23.565 11.900 7.420 1.00 85.88 357 ILE A N 1
ATOM 2874 C CA . ILE A 1 357 ? 24.577 12.281 6.417 1.00 85.88 357 ILE A CA 1
ATOM 2875 C C . ILE A 1 357 ? 25.951 11.733 6.833 1.00 85.88 357 ILE A C 1
ATOM 2877 O O . ILE A 1 357 ? 26.597 11.020 6.063 1.00 85.88 357 ILE A O 1
ATOM 2881 N N . ASP A 1 358 ? 26.324 11.961 8.093 1.00 84.06 358 ASP A N 1
ATOM 2882 C CA . ASP A 1 358 ? 27.630 11.603 8.648 1.00 84.06 358 ASP A CA 1
ATOM 2883 C C . ASP A 1 358 ? 27.553 10.282 9.413 1.00 84.06 358 ASP A C 1
ATOM 2885 O O . ASP A 1 358 ? 27.741 10.187 10.630 1.00 84.06 358 ASP A O 1
ATOM 2889 N N . LEU A 1 359 ? 27.243 9.207 8.686 1.00 87.12 359 LEU A N 1
ATOM 2890 C CA . LEU A 1 359 ? 27.401 7.862 9.240 1.00 87.12 359 LEU A CA 1
ATOM 2891 C C . LEU A 1 359 ? 28.876 7.508 9.460 1.00 87.12 359 LEU A C 1
ATOM 2893 O O . LEU A 1 359 ? 29.128 6.565 10.193 1.00 87.12 359 LEU A O 1
ATOM 2897 N N . SER A 1 360 ? 29.833 8.231 8.867 1.00 81.06 360 SER A N 1
ATOM 2898 C CA . SER A 1 360 ? 31.280 8.023 9.041 1.00 81.06 360 SER A CA 1
ATOM 2899 C C . SER A 1 360 ? 31.782 8.301 10.453 1.00 81.06 360 SER A C 1
ATOM 2901 O O . SER A 1 360 ? 32.722 7.648 10.882 1.00 81.06 360 SER A O 1
ATOM 2903 N N . ASP A 1 361 ? 31.150 9.223 11.176 1.00 81.19 361 ASP A N 1
ATOM 2904 C CA . ASP A 1 361 ? 31.712 9.770 12.419 1.00 81.19 361 ASP A CA 1
ATOM 2905 C C . ASP A 1 361 ? 31.401 8.905 13.646 1.00 81.19 361 ASP A C 1
ATOM 2907 O O . ASP A 1 361 ? 31.964 9.087 14.726 1.00 81.19 361 ASP A O 1
ATOM 2911 N N . ALA A 1 362 ? 30.492 7.939 13.500 1.00 78.81 362 ALA A N 1
ATOM 2912 C CA . ALA A 1 362 ? 30.258 6.952 14.540 1.00 78.81 362 ALA A CA 1
ATOM 2913 C C . ALA A 1 362 ? 31.484 6.024 14.658 1.00 78.81 362 ALA A C 1
ATOM 2915 O O . ALA A 1 362 ? 32.039 5.651 13.628 1.00 78.81 362 ALA A O 1
ATOM 2916 N N . PRO A 1 363 ? 31.877 5.589 15.871 1.00 82.44 363 PRO A N 1
ATOM 2917 C CA . PRO A 1 363 ? 33.095 4.804 16.091 1.00 82.44 363 PRO A CA 1
ATOM 2918 C C . PRO A 1 363 ? 33.198 3.624 15.111 1.00 82.44 363 PRO A C 1
ATOM 2920 O O . PRO A 1 363 ? 32.217 2.899 14.916 1.00 82.44 363 PRO A O 1
ATOM 2923 N N . ASP A 1 364 ? 34.364 3.494 14.470 1.00 72.44 364 ASP A N 1
ATOM 2924 C CA . ASP A 1 364 ? 34.602 2.691 13.256 1.00 72.44 364 ASP A CA 1
ATOM 2925 C C . ASP A 1 364 ? 34.395 1.173 13.424 1.00 72.44 364 ASP A C 1
ATOM 2927 O O . ASP A 1 364 ? 34.290 0.448 12.435 1.00 72.44 364 ASP A O 1
ATOM 2931 N N . ASP A 1 365 ? 34.278 0.672 14.654 1.00 72.31 365 ASP A N 1
ATOM 2932 C CA . ASP A 1 365 ? 34.543 -0.744 14.923 1.00 72.31 365 ASP A CA 1
ATOM 2933 C C . ASP A 1 365 ? 33.333 -1.690 14.864 1.00 72.31 365 ASP A C 1
ATOM 2935 O O . ASP A 1 365 ? 33.524 -2.907 14.896 1.00 72.31 365 ASP A O 1
ATOM 2939 N N . GLU A 1 366 ? 32.087 -1.208 14.769 1.00 86.38 366 GLU A N 1
ATOM 2940 C CA . GLU A 1 366 ? 30.929 -2.118 14.831 1.00 86.38 366 GLU A CA 1
ATOM 2941 C C . GLU A 1 366 ? 30.128 -2.200 13.528 1.00 86.38 366 GLU A C 1
ATOM 2943 O O . GLU A 1 366 ? 29.228 -1.401 13.258 1.00 86.38 366 GLU A O 1
ATOM 2948 N N . ILE A 1 367 ? 30.419 -3.249 12.755 1.00 93.81 367 ILE A N 1
ATOM 2949 C CA . ILE A 1 367 ? 29.575 -3.720 11.655 1.00 93.81 367 ILE A CA 1
ATOM 2950 C C . ILE A 1 367 ? 28.307 -4.362 12.240 1.00 93.81 367 ILE A C 1
ATOM 2952 O O . ILE A 1 367 ? 28.369 -5.294 13.043 1.00 93.81 367 ILE A O 1
ATOM 2956 N N . ILE A 1 368 ? 27.135 -3.901 11.808 1.00 95.88 368 ILE A N 1
ATOM 2957 C CA . ILE A 1 368 ? 25.836 -4.446 12.211 1.00 95.88 368 ILE A CA 1
ATOM 2958 C C . ILE A 1 368 ? 25.492 -5.642 11.317 1.00 95.88 368 ILE A C 1
ATOM 2960 O O . ILE A 1 368 ? 25.217 -5.477 10.131 1.00 95.88 368 ILE A O 1
ATOM 2964 N N . ASP A 1 369 ? 25.482 -6.848 11.883 1.00 96.56 369 ASP A N 1
ATOM 2965 C CA . ASP A 1 369 ? 25.112 -8.076 11.167 1.00 96.56 369 ASP A CA 1
ATOM 2966 C C . ASP A 1 369 ? 23.619 -8.415 11.308 1.00 96.56 369 ASP A C 1
ATOM 2968 O O . ASP A 1 369 ? 23.137 -8.802 12.379 1.00 96.56 369 ASP A O 1
ATOM 2972 N N . PHE A 1 370 ? 22.883 -8.296 10.201 1.00 97.12 370 PHE A N 1
ATOM 2973 C CA . PHE A 1 370 ? 21.467 -8.626 10.094 1.00 97.12 370 PHE A CA 1
ATOM 2974 C C . PHE A 1 370 ? 21.226 -10.074 9.656 1.00 97.12 370 PHE A C 1
ATOM 2976 O O . PHE A 1 370 ? 20.614 -10.326 8.620 1.00 97.12 370 PHE A O 1
ATOM 2983 N N . THR A 1 371 ? 21.641 -11.044 10.467 1.00 96.94 371 THR A N 1
ATOM 2984 C CA . THR A 1 371 ? 21.567 -12.500 10.186 1.00 96.94 371 THR A CA 1
ATOM 2985 C C . THR A 1 371 ? 20.225 -13.056 9.672 1.00 96.94 371 THR A C 1
ATOM 2987 O O . THR A 1 371 ? 20.198 -14.141 9.090 1.00 96.94 371 THR A O 1
ATOM 2990 N N . ARG A 1 372 ? 19.096 -12.365 9.889 1.00 97.38 372 ARG A N 1
ATOM 2991 C CA . ARG A 1 372 ? 17.748 -12.809 9.479 1.00 97.38 372 ARG A CA 1
ATOM 2992 C C . ARG A 1 372 ? 17.096 -11.943 8.404 1.00 97.38 372 ARG A C 1
ATOM 2994 O O . ARG A 1 372 ? 15.937 -12.202 8.062 1.00 97.38 372 ARG A O 1
ATOM 3001 N N . LEU A 1 373 ? 17.819 -10.959 7.868 1.00 97.50 373 LEU A N 1
ATOM 3002 C CA . LEU A 1 373 ? 17.274 -10.042 6.877 1.00 97.50 373 LEU A CA 1
ATOM 3003 C C . LEU A 1 373 ? 16.876 -10.806 5.614 1.00 97.50 373 LEU A C 1
ATOM 3005 O O . LEU A 1 373 ? 17.606 -11.657 5.108 1.00 97.50 373 LEU A O 1
ATOM 3009 N N . ARG A 1 374 ? 15.671 -10.521 5.135 1.00 96.25 374 ARG A N 1
ATOM 3010 C CA . ARG A 1 374 ? 15.106 -11.068 3.899 1.00 96.25 374 ARG A CA 1
ATOM 3011 C C . ARG A 1 374 ? 14.904 -9.980 2.865 1.00 96.25 374 ARG A C 1
ATOM 3013 O O . ARG A 1 374 ? 15.011 -10.263 1.677 1.00 96.25 374 ARG A O 1
ATOM 3020 N N . GLU A 1 375 ? 14.628 -8.763 3.313 1.00 96.25 375 GLU A N 1
ATOM 3021 C CA . GLU A 1 375 ? 14.370 -7.617 2.456 1.00 96.25 375 GLU A CA 1
ATOM 3022 C C . GLU A 1 375 ? 14.993 -6.354 3.054 1.00 96.25 375 GLU A C 1
ATOM 3024 O O . GLU A 1 375 ? 14.781 -6.031 4.226 1.00 96.25 375 GLU A O 1
ATOM 3029 N N . LEU A 1 376 ? 15.773 -5.655 2.233 1.00 96.62 376 LEU A N 1
ATOM 3030 C CA . LEU A 1 376 ? 16.401 -4.380 2.543 1.00 96.62 376 LEU A CA 1
ATOM 3031 C C . LEU A 1 376 ? 16.036 -3.375 1.453 1.00 96.62 376 LEU A C 1
ATOM 3033 O O . LEU A 1 376 ? 16.530 -3.464 0.329 1.00 96.62 376 LEU A O 1
ATOM 3037 N N . LYS A 1 377 ? 15.201 -2.399 1.795 1.00 95.88 377 LYS A N 1
ATOM 3038 C CA . LYS A 1 377 ? 14.837 -1.281 0.930 1.00 95.88 377 LYS A CA 1
ATOM 3039 C C . LYS A 1 377 ? 15.451 -0.004 1.480 1.00 95.88 377 LYS A C 1
ATOM 3041 O O . LYS A 1 377 ? 15.121 0.404 2.585 1.00 95.88 377 LYS A O 1
ATOM 3046 N N . VAL A 1 378 ? 16.344 0.639 0.738 1.00 95.00 378 VAL A N 1
ATOM 3047 C CA . VAL A 1 378 ? 17.012 1.862 1.201 1.00 95.00 378 VAL A CA 1
ATOM 3048 C C . VAL A 1 378 ? 17.035 2.886 0.086 1.00 95.00 378 VAL A C 1
ATOM 3050 O O . VAL A 1 378 ? 17.547 2.602 -0.988 1.00 95.00 378 VAL A O 1
ATOM 3053 N N . SER A 1 379 ? 16.523 4.082 0.353 1.00 92.06 379 SER A N 1
ATOM 3054 C CA . SER A 1 379 ? 16.556 5.222 -0.558 1.00 92.06 379 SER A CA 1
ATOM 3055 C C . SER A 1 379 ? 17.279 6.388 0.106 1.00 92.06 379 SER A C 1
ATOM 3057 O O . SER A 1 379 ? 16.675 7.044 0.943 1.00 92.06 379 SER A O 1
ATOM 3059 N N . SER A 1 380 ? 18.547 6.675 -0.191 1.00 90.19 380 SER A N 1
ATOM 3060 C CA . SER A 1 380 ? 19.252 7.796 0.462 1.00 90.19 380 SER A CA 1
ATOM 3061 C C . SER A 1 380 ? 20.573 8.166 -0.216 1.00 90.19 380 SER A C 1
ATOM 3063 O O . SER A 1 380 ? 21.208 7.330 -0.852 1.00 90.19 380 SER A O 1
ATOM 3065 N N . HIS A 1 381 ? 21.030 9.405 -0.016 1.00 87.25 381 HIS A N 1
ATOM 3066 C CA . HIS A 1 381 ? 22.370 9.852 -0.409 1.00 87.25 381 HIS A CA 1
ATOM 3067 C C . HIS A 1 381 ? 23.489 9.207 0.433 1.00 87.25 381 HIS A C 1
ATOM 3069 O O . HIS A 1 381 ? 24.567 8.943 -0.090 1.00 87.25 381 HIS A O 1
ATOM 3075 N N . ALA A 1 382 ? 23.229 8.881 1.705 1.00 89.62 382 ALA A N 1
ATOM 3076 C CA . ALA A 1 382 ? 24.195 8.243 2.613 1.00 89.62 382 ALA A CA 1
ATOM 3077 C C . ALA A 1 382 ? 24.221 6.705 2.494 1.00 89.62 382 ALA A C 1
ATOM 3079 O O . ALA A 1 382 ? 24.720 5.996 3.371 1.00 89.62 382 ALA A O 1
ATOM 3080 N N . LEU A 1 383 ? 23.669 6.165 1.402 1.00 90.56 383 LEU A N 1
ATOM 3081 C CA . LEU A 1 383 ? 23.540 4.727 1.193 1.00 90.56 383 LEU A CA 1
ATOM 3082 C C . LEU A 1 383 ? 24.896 4.007 1.217 1.00 90.56 383 LEU A C 1
ATOM 3084 O O . LEU A 1 383 ? 24.991 2.907 1.754 1.00 90.56 383 LEU A O 1
ATOM 3088 N N . HIS A 1 384 ? 25.949 4.625 0.674 1.00 89.56 384 HIS A N 1
ATOM 3089 C CA . HIS A 1 384 ? 27.284 4.024 0.648 1.00 89.56 384 HIS A CA 1
ATOM 3090 C C . HIS A 1 384 ? 27.829 3.804 2.065 1.00 89.56 384 HIS A C 1
ATOM 3092 O O . HIS A 1 384 ? 28.144 2.670 2.426 1.00 89.56 384 HIS A O 1
ATOM 3098 N N . SER A 1 385 ? 27.844 4.861 2.881 1.00 90.25 385 SER A N 1
ATOM 3099 C CA . SER A 1 385 ? 28.281 4.823 4.282 1.00 90.25 385 SER A CA 1
ATOM 3100 C C . SER A 1 385 ? 27.434 3.880 5.139 1.00 90.25 385 SER A C 1
ATOM 3102 O O . SER A 1 385 ? 27.925 3.282 6.090 1.00 90.25 385 SER A O 1
ATOM 3104 N N . PHE A 1 386 ? 26.156 3.712 4.801 1.00 93.44 386 PHE A N 1
ATOM 3105 C CA . PHE A 1 386 ? 25.309 2.720 5.454 1.00 93.44 386 PHE A CA 1
ATOM 3106 C C . PHE A 1 386 ? 25.700 1.292 5.076 1.00 93.44 386 PHE A C 1
ATOM 3108 O O . PHE A 1 386 ? 25.880 0.452 5.957 1.00 93.44 386 PHE A O 1
ATOM 3115 N N . LEU A 1 387 ? 25.878 1.003 3.783 1.00 93.06 387 LEU A N 1
ATOM 3116 C CA . LEU A 1 387 ? 26.240 -0.340 3.338 1.00 93.06 387 LEU A CA 1
ATOM 3117 C C . LEU A 1 387 ? 27.607 -0.776 3.880 1.00 93.06 387 LEU A C 1
ATOM 3119 O O . LEU A 1 387 ? 27.758 -1.949 4.209 1.00 93.06 387 LEU A O 1
ATOM 3123 N N . THR A 1 388 ? 28.585 0.116 4.056 1.00 91.44 388 THR A N 1
ATOM 3124 C CA . THR A 1 388 ? 29.878 -0.263 4.662 1.00 91.44 388 THR A CA 1
ATOM 3125 C C . THR A 1 388 ? 29.739 -0.727 6.115 1.00 91.44 388 THR A C 1
ATOM 3127 O O . THR A 1 388 ? 30.541 -1.541 6.562 1.00 91.44 388 THR A O 1
ATOM 3130 N N . ARG A 1 389 ? 28.689 -0.291 6.822 1.00 92.75 389 ARG A N 1
ATOM 3131 C CA . ARG A 1 389 ? 28.459 -0.569 8.248 1.00 92.75 389 ARG A CA 1
ATOM 3132 C C . ARG A 1 389 ? 27.505 -1.714 8.541 1.00 92.75 389 ARG A C 1
ATOM 3134 O O . ARG A 1 389 ? 27.330 -2.066 9.702 1.00 92.75 389 ARG A O 1
ATOM 3141 N N . VAL A 1 390 ? 26.874 -2.294 7.528 1.00 95.19 390 VAL A N 1
ATOM 3142 C CA . VAL A 1 390 ? 25.917 -3.388 7.726 1.00 95.19 390 VAL A CA 1
ATOM 3143 C C . VAL A 1 390 ? 26.347 -4.625 6.964 1.00 95.19 390 VAL A C 1
ATOM 3145 O O . VAL A 1 390 ? 26.967 -4.521 5.912 1.00 95.19 390 VAL A O 1
ATOM 3148 N N . THR A 1 391 ? 25.996 -5.802 7.458 1.00 94.88 391 THR A N 1
ATOM 3149 C CA . THR A 1 391 ? 26.084 -7.077 6.738 1.00 94.88 391 THR A CA 1
ATOM 3150 C C . THR A 1 391 ? 24.740 -7.788 6.832 1.00 94.88 391 THR A C 1
ATOM 3152 O O . THR A 1 391 ? 23.927 -7.489 7.704 1.00 94.88 391 THR A O 1
ATOM 3155 N N . PHE A 1 392 ? 24.443 -8.652 5.869 1.00 95.81 392 PHE A N 1
ATOM 3156 C CA . PHE A 1 392 ? 23.169 -9.363 5.788 1.00 95.81 392 PHE A CA 1
ATOM 3157 C C . PHE A 1 392 ? 23.342 -10.653 4.974 1.00 95.81 392 PHE A C 1
ATOM 3159 O O . PHE A 1 392 ? 24.293 -10.758 4.193 1.00 95.81 392 PHE A O 1
ATOM 3166 N N . PRO A 1 393 ? 22.436 -11.639 5.120 1.00 94.62 393 PRO A N 1
ATOM 3167 C CA . PRO A 1 393 ? 22.454 -12.866 4.347 1.00 94.62 393 PRO A CA 1
ATOM 3168 C C . PRO A 1 393 ? 22.488 -12.607 2.849 1.00 94.62 393 PRO A C 1
ATOM 3170 O O . PRO A 1 393 ? 21.787 -11.746 2.322 1.00 94.62 393 PRO A O 1
ATOM 3173 N N . ARG A 1 394 ? 23.217 -13.455 2.138 1.00 89.06 394 ARG A N 1
ATOM 3174 C CA . ARG A 1 394 ? 23.312 -13.439 0.678 1.00 89.06 394 ARG A CA 1
ATOM 3175 C C . ARG A 1 394 ? 21.988 -13.707 -0.048 1.00 89.06 394 ARG A C 1
ATOM 3177 O O . ARG A 1 394 ? 21.867 -13.401 -1.230 1.00 89.06 394 ARG A O 1
ATOM 3184 N N . SER A 1 395 ? 20.995 -14.254 0.655 1.00 89.00 395 SER A N 1
ATOM 3185 C CA . SER A 1 395 ? 19.616 -14.426 0.187 1.00 89.00 395 SER A CA 1
ATOM 3186 C C . SER A 1 395 ? 18.746 -13.171 0.337 1.00 89.00 395 SER A C 1
ATOM 3188 O O . SER A 1 395 ? 17.564 -13.218 -0.007 1.00 89.00 395 SER A O 1
ATOM 3190 N N . THR A 1 396 ? 19.280 -12.083 0.903 1.00 91.88 396 THR A N 1
ATOM 3191 C CA . THR A 1 396 ? 18.531 -10.841 1.131 1.00 91.88 396 THR A CA 1
ATOM 3192 C C . THR A 1 396 ? 18.181 -10.188 -0.198 1.00 91.88 396 THR A C 1
ATOM 3194 O O . THR A 1 396 ? 19.045 -9.988 -1.051 1.00 91.88 396 THR A O 1
ATOM 3197 N N . ARG A 1 397 ? 16.914 -9.809 -0.354 1.00 91.25 397 ARG A N 1
ATOM 3198 C CA . ARG A 1 397 ? 16.447 -8.994 -1.473 1.00 91.25 397 ARG A CA 1
ATOM 3199 C C . ARG A 1 397 ? 16.805 -7.542 -1.223 1.00 91.25 397 ARG A C 1
ATOM 3201 O O . ARG A 1 397 ? 16.457 -6.998 -0.177 1.00 91.25 397 ARG A O 1
ATOM 3208 N N . LEU A 1 398 ? 17.480 -6.920 -2.178 1.00 93.38 398 LEU A N 1
ATOM 3209 C CA . LEU A 1 398 ? 17.914 -5.533 -2.059 1.00 93.38 398 LEU A CA 1
ATOM 3210 C C . LEU A 1 398 ? 17.085 -4.642 -2.981 1.00 93.38 398 LEU A C 1
ATOM 3212 O O . LEU A 1 398 ? 16.941 -4.952 -4.156 1.00 93.38 398 LEU A O 1
ATOM 3216 N N . SER A 1 399 ? 16.580 -3.528 -2.461 1.00 93.56 399 SER A N 1
ATOM 3217 C CA . SER A 1 399 ? 15.931 -2.457 -3.216 1.00 93.56 399 SER A CA 1
ATOM 3218 C C . SER A 1 399 ? 16.604 -1.137 -2.865 1.00 93.56 399 SER A C 1
ATOM 3220 O O . SER A 1 399 ? 16.245 -0.484 -1.888 1.00 93.56 399 SER A O 1
ATOM 3222 N N . LEU A 1 400 ? 17.610 -0.758 -3.642 1.00 93.06 400 LEU A N 1
ATOM 3223 C CA . LEU A 1 400 ? 18.455 0.400 -3.373 1.00 93.06 400 LEU A CA 1
ATOM 3224 C C . LEU A 1 400 ? 18.054 1.545 -4.291 1.00 93.06 400 LEU A C 1
ATOM 3226 O O . LEU A 1 400 ? 18.127 1.383 -5.499 1.00 93.06 400 LEU A O 1
ATOM 3230 N N . GLU A 1 401 ? 17.651 2.688 -3.755 1.00 90.38 401 GLU A N 1
ATOM 3231 C CA . GLU A 1 401 ? 17.259 3.856 -4.537 1.00 90.38 401 GLU A CA 1
ATOM 3232 C C . GLU A 1 401 ? 18.177 5.049 -4.231 1.00 90.38 401 GLU A C 1
ATOM 3234 O O . GLU A 1 401 ? 18.471 5.364 -3.077 1.00 90.38 401 GLU A O 1
ATOM 3239 N N . LEU A 1 402 ? 18.671 5.725 -5.265 1.00 87.56 402 LEU A N 1
ATOM 3240 C CA . LEU A 1 402 ? 19.427 6.964 -5.100 1.00 87.56 402 LEU A CA 1
ATOM 3241 C C . LEU A 1 402 ? 18.528 8.161 -5.417 1.00 87.56 402 LEU A C 1
ATOM 3243 O O . LEU A 1 402 ? 18.070 8.279 -6.558 1.00 87.56 402 LEU A O 1
ATOM 3247 N N . PRO A 1 403 ? 18.254 9.043 -4.437 1.00 83.25 403 PRO A N 1
ATOM 3248 C CA . PRO A 1 403 ? 17.545 10.283 -4.702 1.00 83.25 403 PRO A CA 1
ATOM 3249 C C . PRO A 1 403 ? 18.425 11.246 -5.512 1.00 83.25 403 PRO A C 1
ATOM 3251 O O . PRO A 1 403 ? 19.577 11.487 -5.160 1.00 83.25 403 PRO A O 1
ATOM 3254 N N . GLY A 1 404 ? 17.870 11.825 -6.580 1.00 76.25 404 GLY A N 1
ATOM 3255 C CA . GLY A 1 404 ? 18.497 12.888 -7.368 1.00 76.25 404 GLY A CA 1
ATOM 3256 C C . GLY A 1 404 ? 19.529 12.410 -8.397 1.00 76.25 404 GLY A C 1
ATOM 3257 O O . GLY A 1 404 ? 20.047 11.296 -8.337 1.00 76.25 404 GLY A O 1
ATOM 3258 N N . PHE A 1 405 ? 19.850 13.288 -9.354 1.00 64.50 405 PHE A N 1
ATOM 3259 C CA . PHE A 1 405 ? 20.855 13.035 -10.388 1.00 64.50 405 PHE A CA 1
ATOM 3260 C C . PHE A 1 405 ? 21.969 14.085 -10.333 1.00 64.50 405 PHE A C 1
ATOM 3262 O O . PHE A 1 405 ? 21.771 15.250 -10.661 1.00 64.50 405 PHE A O 1
ATOM 3269 N N . ASN A 1 406 ? 23.166 13.660 -9.935 1.00 71.25 406 ASN A N 1
ATOM 3270 C CA . ASN A 1 406 ? 24.414 14.396 -10.121 1.00 71.25 406 ASN A CA 1
ATOM 3271 C C . ASN A 1 406 ? 25.455 13.396 -10.650 1.00 71.25 406 ASN A C 1
ATOM 3273 O O . ASN A 1 406 ? 25.396 12.211 -10.335 1.00 71.25 406 ASN A O 1
ATOM 3277 N N . VAL A 1 407 ? 26.416 13.835 -11.460 1.00 64.81 407 VAL A N 1
ATOM 3278 C CA . VAL A 1 407 ? 27.493 12.989 -12.006 1.00 64.81 407 VAL A CA 1
ATOM 3279 C C . VAL A 1 407 ? 28.264 12.263 -10.893 1.00 64.81 407 VAL A C 1
ATOM 3281 O O . VAL A 1 407 ? 28.667 11.113 -11.062 1.00 64.81 407 VAL A O 1
ATOM 3284 N N . THR A 1 408 ? 28.406 12.881 -9.719 1.00 69.38 408 THR A N 1
ATOM 3285 C CA . THR A 1 408 ? 28.953 12.231 -8.515 1.00 69.38 408 THR A CA 1
ATOM 3286 C C . THR A 1 408 ? 28.114 11.042 -8.037 1.00 69.38 408 THR A C 1
ATOM 3288 O O . THR A 1 408 ? 28.679 10.051 -7.578 1.00 69.38 408 THR A O 1
ATOM 3291 N N . ILE A 1 409 ? 26.790 11.081 -8.213 1.00 70.12 409 ILE A N 1
ATOM 3292 C CA . ILE A 1 409 ? 25.873 9.984 -7.866 1.00 70.12 409 ILE A CA 1
ATOM 3293 C C . ILE A 1 409 ? 26.100 8.774 -8.778 1.00 70.12 409 ILE A C 1
ATOM 3295 O O . ILE A 1 409 ? 26.028 7.655 -8.287 1.00 70.12 409 ILE A O 1
ATOM 3299 N N . LEU A 1 410 ? 26.467 8.952 -10.055 1.00 68.12 410 LEU A N 1
ATOM 3300 C CA . LEU A 1 410 ? 26.794 7.820 -10.939 1.00 68.12 410 LEU A CA 1
ATOM 3301 C C . LEU A 1 410 ? 28.030 7.042 -10.457 1.00 68.12 410 LEU A C 1
ATOM 3303 O O . LEU A 1 410 ? 28.015 5.813 -10.461 1.00 68.12 410 LEU A O 1
ATOM 3307 N N . ARG A 1 411 ? 29.066 7.736 -9.961 1.00 73.56 411 ARG A N 1
ATOM 3308 C CA . ARG A 1 411 ? 30.222 7.085 -9.308 1.00 73.56 411 ARG A CA 1
ATOM 3309 C C . ARG A 1 411 ? 29.833 6.405 -7.991 1.00 73.56 411 ARG A C 1
ATOM 3311 O O . ARG A 1 411 ? 30.321 5.322 -7.676 1.00 73.56 411 ARG A O 1
ATOM 3318 N N . GLY A 1 412 ? 28.924 7.016 -7.231 1.00 72.19 412 GLY A N 1
ATOM 3319 C CA . GLY A 1 412 ? 28.340 6.390 -6.045 1.00 72.19 412 GLY A CA 1
ATOM 3320 C C . GLY A 1 412 ? 27.589 5.102 -6.391 1.00 72.19 412 GLY A C 1
ATOM 3321 O O . GLY A 1 412 ? 27.815 4.073 -5.764 1.00 72.19 412 GLY A O 1
ATOM 3322 N N . PHE A 1 413 ? 26.759 5.132 -7.434 1.00 74.75 413 PHE A N 1
ATOM 3323 C CA . PHE A 1 413 ? 25.965 4.000 -7.914 1.00 74.75 413 PHE A CA 1
ATOM 3324 C C . PHE A 1 413 ? 26.845 2.809 -8.300 1.00 74.75 413 PHE A C 1
ATOM 3326 O O . PHE A 1 413 ? 26.587 1.681 -7.901 1.00 74.75 413 PHE A O 1
ATOM 3333 N N . SER A 1 414 ? 27.919 3.090 -9.026 1.00 74.25 414 SER A N 1
ATOM 3334 C CA . SER A 1 414 ? 29.017 2.187 -9.371 1.00 74.25 414 SER A CA 1
ATOM 3335 C C . SER A 1 414 ? 29.538 1.408 -8.148 1.00 74.25 414 SER A C 1
ATOM 3337 O O . SER A 1 414 ? 29.525 0.173 -8.092 1.00 74.25 414 SER A O 1
ATOM 3339 N N . THR A 1 415 ? 29.906 2.147 -7.103 1.00 80.50 415 THR A N 1
ATOM 3340 C CA . THR A 1 415 ? 30.451 1.588 -5.865 1.00 80.50 415 THR A CA 1
ATOM 3341 C C . THR A 1 415 ? 29.392 0.791 -5.109 1.00 80.50 415 THR A C 1
ATOM 3343 O O . THR A 1 415 ? 29.671 -0.296 -4.605 1.00 80.50 415 THR A O 1
ATOM 3346 N N . LEU A 1 416 ? 28.161 1.297 -5.075 1.00 81.19 416 LEU A N 1
ATOM 3347 C CA . LEU A 1 416 ? 27.014 0.645 -4.451 1.00 81.19 416 LEU A CA 1
ATOM 3348 C C . LEU A 1 416 ? 26.657 -0.671 -5.128 1.00 81.19 416 LEU A C 1
ATOM 3350 O O . LEU A 1 416 ? 26.414 -1.660 -4.439 1.00 81.19 416 LEU A O 1
ATOM 3354 N N . PHE A 1 417 ? 26.663 -0.697 -6.458 1.00 82.56 417 PHE A N 1
ATOM 3355 C CA . PHE A 1 417 ? 26.413 -1.902 -7.226 1.00 82.56 417 PHE A CA 1
ATOM 3356 C C . PHE A 1 417 ? 27.459 -2.961 -6.911 1.00 82.56 417 PHE A C 1
ATOM 3358 O O . PHE A 1 417 ? 27.098 -4.086 -6.576 1.00 82.56 417 PHE A O 1
ATOM 3365 N N . ARG A 1 418 ? 28.745 -2.590 -6.932 1.00 84.81 418 ARG A N 1
ATOM 3366 C CA . ARG A 1 418 ? 29.836 -3.496 -6.564 1.00 84.81 418 ARG A CA 1
ATOM 3367 C C . ARG A 1 418 ? 29.643 -4.061 -5.155 1.00 84.81 418 ARG A C 1
ATOM 3369 O O . ARG A 1 418 ? 29.627 -5.277 -4.991 1.00 84.81 418 ARG A O 1
ATOM 3376 N N . MET A 1 419 ? 29.376 -3.214 -4.164 1.00 84.00 419 MET A N 1
ATOM 3377 C CA . MET A 1 419 ? 29.145 -3.658 -2.783 1.00 84.00 419 MET A CA 1
ATOM 3378 C C . MET A 1 419 ? 27.923 -4.571 -2.638 1.00 84.00 419 MET A C 1
ATOM 3380 O O . MET A 1 419 ? 27.979 -5.573 -1.929 1.00 84.00 419 MET A O 1
ATOM 3384 N N . ALA A 1 420 ? 26.812 -4.243 -3.301 1.00 84.69 420 ALA A N 1
ATOM 3385 C CA . ALA A 1 420 ? 25.621 -5.086 -3.326 1.00 84.69 420 ALA A CA 1
ATOM 3386 C C . ALA A 1 420 ? 25.918 -6.433 -4.003 1.00 84.69 420 ALA A C 1
ATOM 3388 O O . ALA A 1 420 ? 25.499 -7.482 -3.516 1.00 84.69 420 ALA A O 1
ATOM 3389 N N . SER A 1 421 ? 26.690 -6.407 -5.092 1.00 82.06 421 SER A N 1
ATOM 3390 C CA . SER A 1 421 ? 27.045 -7.582 -5.883 1.00 82.06 421 SER A CA 1
ATOM 3391 C C . SER A 1 421 ? 27.965 -8.555 -5.146 1.00 82.06 421 SER A C 1
ATOM 3393 O O . SER A 1 421 ? 27.777 -9.763 -5.233 1.00 82.06 421 SER A O 1
ATOM 3395 N N . GLU A 1 422 ? 28.907 -8.043 -4.355 1.00 84.94 422 GLU A N 1
ATOM 3396 C CA . GLU A 1 422 ? 29.809 -8.850 -3.524 1.00 84.94 422 GLU A CA 1
ATOM 3397 C C . GLU A 1 422 ? 29.066 -9.547 -2.369 1.00 84.94 422 GLU A C 1
ATOM 3399 O O . GLU A 1 422 ? 29.555 -10.527 -1.800 1.00 84.94 422 GLU A O 1
ATOM 3404 N N . ARG A 1 423 ? 27.871 -9.055 -2.020 1.00 83.31 423 ARG A N 1
ATOM 3405 C CA . ARG A 1 423 ? 27.105 -9.489 -0.845 1.00 83.31 423 ARG A CA 1
ATOM 3406 C C . ARG A 1 423 ? 25.894 -10.356 -1.146 1.00 83.31 423 ARG A C 1
ATOM 3408 O O . ARG A 1 423 ? 25.339 -10.916 -0.207 1.00 83.31 423 ARG A O 1
ATOM 3415 N N . ILE A 1 424 ? 25.482 -10.491 -2.402 1.00 82.25 424 ILE A N 1
ATOM 3416 C CA . ILE A 1 424 ? 24.367 -11.360 -2.801 1.00 82.25 424 ILE A CA 1
ATOM 3417 C C . ILE A 1 424 ? 24.924 -12.666 -3.385 1.00 82.25 424 ILE A C 1
ATOM 3419 O O . ILE A 1 424 ? 25.826 -12.661 -4.220 1.00 82.25 424 ILE A O 1
ATOM 3423 N N . ASP A 1 425 ? 24.365 -13.810 -2.984 1.00 75.25 425 ASP A N 1
ATOM 3424 C 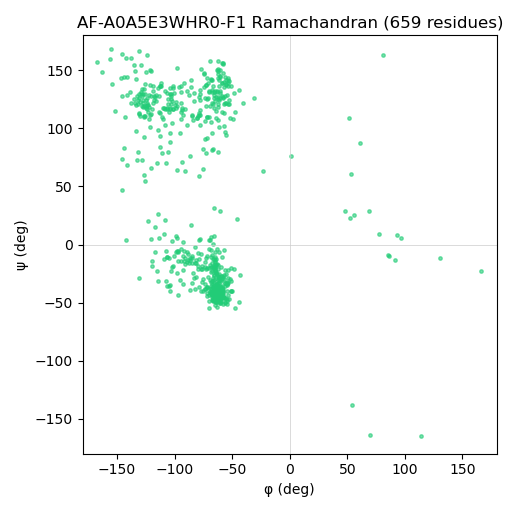CA . ASP A 1 425 ? 24.740 -15.096 -3.584 1.00 75.25 425 ASP A CA 1
ATOM 3425 C C . ASP A 1 425 ? 24.174 -15.211 -4.987 1.00 75.25 425 ASP A C 1
ATOM 3427 O O . ASP A 1 425 ? 22.999 -14.922 -5.238 1.00 75.25 425 ASP A O 1
ATOM 3431 N N . GLY A 1 426 ? 25.004 -15.719 -5.894 1.00 70.12 426 GLY A N 1
ATOM 3432 C CA . GLY A 1 426 ? 24.575 -15.956 -7.261 1.00 70.12 426 GLY A CA 1
ATOM 3433 C C . GLY A 1 426 ? 24.314 -14.663 -8.027 1.00 70.12 426 GLY A C 1
ATOM 3434 O O . GLY A 1 426 ? 23.536 -14.675 -8.976 1.00 70.12 426 GLY A O 1
ATOM 3435 N N . VAL A 1 427 ? 24.983 -13.548 -7.704 1.00 76.12 427 VAL A N 1
ATOM 3436 C CA . VAL A 1 427 ? 25.021 -12.415 -8.653 1.00 76.12 427 VAL A CA 1
ATOM 3437 C C . VAL A 1 427 ? 25.583 -12.878 -9.987 1.00 76.12 427 VAL A C 1
ATOM 3439 O O . VAL A 1 427 ? 25.091 -12.506 -11.046 1.00 76.12 427 VAL A O 1
ATOM 3442 N N . SER A 1 428 ? 26.552 -13.791 -9.946 1.00 76.81 428 SER A N 1
ATOM 3443 C CA . SER A 1 428 ? 27.032 -14.454 -11.145 1.00 76.81 428 SER A CA 1
ATOM 3444 C C . SER A 1 428 ? 25.978 -15.340 -11.833 1.00 76.81 428 SER A C 1
ATOM 3446 O O . SER A 1 428 ? 26.122 -15.607 -13.020 1.00 76.81 428 SER A O 1
ATOM 3448 N N . SER A 1 429 ? 24.913 -15.767 -11.162 1.00 80.62 429 SER A N 1
ATOM 3449 C CA . SER A 1 429 ? 23.788 -16.442 -11.815 1.00 80.62 429 SER A CA 1
ATOM 3450 C C . SER A 1 429 ? 22.696 -15.485 -12.299 1.00 80.62 429 SER A C 1
ATOM 3452 O O . SER A 1 429 ? 21.791 -15.939 -12.992 1.00 80.62 429 SER A O 1
ATOM 3454 N N . LEU A 1 430 ? 22.765 -14.182 -11.984 1.00 83.94 430 LEU A N 1
ATOM 3455 C CA . LEU A 1 430 ? 21.802 -13.208 -12.500 1.00 83.94 430 LEU A CA 1
ATOM 3456 C C . LEU A 1 430 ? 21.981 -13.063 -14.011 1.00 83.94 430 LEU A C 1
ATOM 3458 O O . LEU A 1 430 ? 23.057 -12.726 -14.499 1.00 83.94 430 LEU A O 1
ATOM 3462 N N . ASN A 1 431 ? 20.917 -13.350 -14.747 1.00 87.81 431 ASN A N 1
ATOM 3463 C CA . ASN A 1 431 ? 20.938 -13.477 -16.204 1.00 87.81 431 ASN A CA 1
ATOM 3464 C C . ASN A 1 431 ? 19.668 -12.901 -16.861 1.00 87.81 431 ASN A C 1
ATOM 3466 O O . ASN A 1 431 ? 19.513 -12.965 -18.080 1.00 87.81 431 ASN A O 1
ATOM 3470 N N . ALA A 1 432 ? 18.763 -12.309 -16.080 1.00 90.56 432 ALA A N 1
ATOM 3471 C CA . ALA A 1 432 ? 17.622 -11.546 -16.577 1.00 90.56 432 ALA A CA 1
ATOM 3472 C C . ALA A 1 432 ? 17.615 -10.145 -15.957 1.00 90.56 432 ALA A C 1
ATOM 3474 O O . ALA A 1 432 ? 17.869 -9.993 -14.760 1.00 90.56 432 ALA A O 1
ATOM 3475 N N . LEU A 1 433 ? 17.321 -9.138 -16.780 1.00 93.44 433 LEU A N 1
ATOM 3476 C CA . LEU A 1 433 ? 17.313 -7.730 -16.394 1.00 93.44 433 LEU A CA 1
ATOM 3477 C C . LEU A 1 433 ? 15.990 -7.082 -16.818 1.00 93.44 433 LEU A C 1
ATOM 3479 O O . LEU A 1 433 ? 15.579 -7.203 -17.970 1.00 93.44 433 LEU A O 1
ATOM 3483 N N . VAL A 1 434 ? 15.320 -6.387 -15.902 1.00 92.25 434 VAL A N 1
ATOM 3484 C CA . VAL A 1 434 ? 14.151 -5.548 -16.197 1.00 92.25 434 VAL A CA 1
ATOM 3485 C C . VAL A 1 434 ? 14.527 -4.101 -15.937 1.00 92.25 434 VAL A C 1
ATOM 3487 O O . VAL A 1 434 ? 14.999 -3.752 -14.862 1.00 92.25 434 VAL A O 1
ATOM 3490 N N . LEU A 1 435 ? 14.280 -3.253 -16.920 1.00 91.06 435 LEU A N 1
ATOM 3491 C CA . LEU A 1 435 ? 14.296 -1.810 -16.773 1.00 91.06 435 LEU A CA 1
ATOM 3492 C C . LEU A 1 435 ? 12.859 -1.355 -16.696 1.00 91.06 435 LEU A C 1
ATOM 3494 O O . LEU A 1 435 ? 12.074 -1.641 -17.600 1.00 91.06 435 LEU A O 1
ATOM 3498 N N . ARG A 1 436 ? 12.515 -0.656 -15.627 1.00 90.50 436 ARG A N 1
ATOM 3499 C CA . ARG A 1 436 ? 11.209 -0.031 -15.480 1.00 90.50 436 ARG A CA 1
ATOM 3500 C C . ARG A 1 436 ? 11.387 1.425 -15.126 1.00 90.50 436 ARG A C 1
ATOM 3502 O O . ARG A 1 436 ? 12.164 1.735 -14.228 1.00 90.50 436 ARG A O 1
ATOM 3509 N N . ASP A 1 437 ? 10.656 2.306 -15.782 1.00 87.38 437 ASP A N 1
ATOM 3510 C CA . ASP A 1 437 ? 10.317 3.552 -15.126 1.00 87.38 437 ASP A CA 1
ATOM 3511 C C . ASP A 1 437 ? 9.057 3.361 -14.296 1.00 87.38 437 ASP A C 1
ATOM 3513 O O . ASP A 1 437 ? 8.131 2.620 -14.627 1.00 87.38 437 ASP A O 1
ATOM 3517 N N . SER A 1 438 ? 9.064 4.001 -13.139 1.00 83.75 438 SER A N 1
ATOM 3518 C CA . SER A 1 438 ? 7.867 4.176 -12.346 1.00 83.75 438 SER A CA 1
ATOM 3519 C C . SER A 1 438 ? 7.663 5.672 -12.195 1.00 83.75 438 SER A C 1
ATOM 3521 O O . SER A 1 438 ? 8.468 6.306 -11.499 1.00 83.75 438 SER A O 1
ATOM 3523 N N . PRO A 1 439 ? 6.613 6.254 -12.800 1.00 79.00 439 PRO A N 1
ATOM 3524 C CA . PRO A 1 439 ? 6.208 7.589 -12.414 1.00 79.00 439 PRO A CA 1
ATOM 3525 C C . PRO A 1 439 ? 5.881 7.542 -10.922 1.00 79.00 439 PRO A C 1
ATOM 3527 O O . PRO A 1 439 ? 5.145 6.676 -10.442 1.00 79.00 439 PRO A O 1
ATOM 3530 N N . SER A 1 440 ? 6.487 8.442 -10.167 1.00 77.06 440 SER A N 1
ATOM 3531 C CA . SER A 1 440 ? 6.195 8.651 -8.759 1.00 77.06 440 SER A CA 1
ATOM 3532 C C . SER A 1 440 ? 5.821 10.111 -8.560 1.00 77.06 440 SER A C 1
ATOM 3534 O O . SER A 1 440 ? 6.140 10.983 -9.368 1.00 77.06 440 SER A O 1
ATOM 3536 N N . MET A 1 441 ? 5.192 10.415 -7.431 1.00 65.75 441 MET A N 1
ATOM 3537 C CA . MET A 1 441 ? 4.835 11.805 -7.117 1.00 65.75 441 MET A CA 1
ATOM 3538 C C . MET A 1 441 ? 6.070 12.687 -6.878 1.00 65.75 441 MET A C 1
ATOM 3540 O O . MET A 1 441 ? 5.975 13.912 -6.845 1.00 65.75 441 MET A O 1
ATOM 3544 N N . ARG A 1 442 ? 7.250 12.070 -6.728 1.00 66.19 442 ARG A N 1
ATOM 3545 C CA . ARG A 1 442 ? 8.540 12.745 -6.553 1.00 66.19 442 ARG A CA 1
ATOM 3546 C C . ARG A 1 442 ? 9.342 12.865 -7.858 1.00 66.19 442 ARG A C 1
ATOM 3548 O O . ARG A 1 442 ? 10.468 13.349 -7.819 1.00 66.19 442 ARG A O 1
ATOM 3555 N N . GLY A 1 443 ? 8.766 12.467 -8.992 1.00 79.00 443 GLY A N 1
ATOM 3556 C CA . GLY A 1 443 ? 9.436 12.358 -10.288 1.00 79.00 443 GLY A CA 1
ATOM 3557 C C . GLY A 1 443 ? 9.517 10.907 -10.744 1.00 79.00 443 GLY A C 1
ATOM 3558 O O . GLY A 1 443 ? 8.813 10.050 -10.210 1.00 79.00 443 GLY A O 1
ATOM 3559 N N . THR A 1 444 ? 10.354 10.606 -11.724 1.00 81.31 444 THR A N 1
ATOM 3560 C CA . THR A 1 444 ? 10.411 9.249 -12.270 1.00 81.31 444 THR A CA 1
ATOM 3561 C C . THR A 1 444 ? 11.584 8.484 -11.701 1.00 81.31 444 THR A C 1
ATOM 3563 O O . THR A 1 444 ? 12.713 8.969 -11.707 1.00 81.31 444 THR A O 1
ATOM 3566 N N . THR A 1 445 ? 11.332 7.270 -11.222 1.00 86.00 445 THR A N 1
ATOM 3567 C CA . THR A 1 445 ? 12.398 6.362 -10.799 1.00 86.00 445 THR A CA 1
ATOM 3568 C C . THR A 1 445 ? 12.677 5.365 -11.912 1.00 86.00 445 THR A C 1
ATOM 3570 O O . THR A 1 445 ? 11.811 4.553 -12.239 1.00 86.00 445 THR A O 1
ATOM 3573 N N . LEU A 1 446 ? 13.893 5.384 -12.460 1.00 87.69 446 LEU A N 1
ATOM 3574 C CA . LEU A 1 446 ? 14.398 4.295 -13.293 1.00 87.69 446 LEU A CA 1
ATOM 3575 C C . LEU A 1 446 ? 14.875 3.181 -12.371 1.00 87.69 446 LEU A C 1
ATOM 3577 O O . LEU A 1 446 ? 15.868 3.342 -11.668 1.00 87.69 446 LEU A O 1
ATOM 3581 N N . SER A 1 447 ? 14.165 2.062 -12.364 1.00 89.94 447 SER A N 1
ATOM 3582 C CA . SER A 1 447 ? 14.544 0.875 -11.605 1.00 89.94 447 SER A CA 1
ATOM 3583 C C . SER A 1 447 ? 15.133 -0.187 -12.529 1.00 89.94 447 SER A C 1
ATOM 3585 O O . SER A 1 447 ? 14.591 -0.472 -13.598 1.00 89.94 447 SER A O 1
ATOM 3587 N N . ILE A 1 448 ? 16.240 -0.775 -12.095 1.00 91.19 448 ILE A N 1
ATOM 3588 C CA . ILE A 1 448 ? 16.937 -1.891 -12.723 1.00 91.19 448 ILE A CA 1
ATOM 3589 C C . ILE A 1 448 ? 16.738 -3.097 -11.810 1.00 91.19 448 ILE A C 1
ATOM 3591 O O . ILE A 1 448 ? 17.310 -3.158 -10.720 1.00 91.19 448 ILE A O 1
ATOM 3595 N N . ASP A 1 449 ? 15.925 -4.051 -12.241 1.00 91.31 449 ASP A N 1
ATOM 3596 C CA . ASP A 1 449 ? 15.644 -5.268 -11.492 1.00 91.31 449 ASP A CA 1
ATOM 3597 C C . ASP A 1 449 ? 16.423 -6.447 -12.098 1.00 91.31 449 ASP A C 1
ATOM 3599 O O . ASP A 1 449 ? 16.358 -6.695 -13.303 1.00 91.31 449 ASP A O 1
ATOM 3603 N N . LEU A 1 450 ? 17.150 -7.197 -11.270 1.00 89.69 450 LEU A N 1
ATOM 3604 C CA . LEU A 1 450 ? 17.956 -8.350 -11.674 1.00 89.69 450 LEU A CA 1
ATOM 3605 C C . LEU A 1 450 ? 17.390 -9.659 -11.104 1.00 89.69 450 LEU A C 1
ATOM 3607 O O . LEU A 1 450 ? 17.049 -9.751 -9.917 1.00 89.69 450 LEU A O 1
ATOM 3611 N N . TYR A 1 451 ? 17.348 -10.689 -11.950 1.00 89.19 451 TYR A N 1
ATOM 3612 C CA . TYR A 1 451 ? 16.742 -11.997 -11.678 1.00 89.19 451 TYR A CA 1
ATOM 3613 C C . TYR A 1 451 ? 17.736 -13.143 -11.897 1.00 89.19 451 TYR A C 1
ATOM 3615 O O . TYR A 1 451 ? 18.602 -13.064 -12.766 1.00 89.19 451 TYR A O 1
ATOM 3623 N N . ASP A 1 452 ? 17.582 -14.219 -11.123 1.00 84.25 452 ASP A N 1
ATOM 3624 C CA . ASP A 1 452 ? 18.465 -15.396 -11.069 1.00 84.25 452 ASP A CA 1
ATOM 3625 C C . ASP A 1 452 ? 18.148 -16.489 -12.103 1.00 84.25 452 ASP A C 1
ATOM 3627 O O . ASP A 1 452 ? 18.942 -17.413 -12.277 1.00 84.25 452 ASP A O 1
ATOM 3631 N N . SER A 1 453 ? 17.002 -16.412 -12.791 1.00 81.00 453 SER A N 1
ATOM 3632 C CA . SER A 1 453 ? 16.551 -17.479 -13.692 1.00 81.00 453 SER A CA 1
ATOM 3633 C C . SER A 1 453 ? 15.889 -16.978 -14.977 1.00 81.00 453 SER A C 1
ATOM 3635 O O . SER A 1 453 ? 14.711 -17.214 -15.252 1.00 81.00 453 SER A O 1
ATOM 3637 N N . ALA A 1 454 ? 16.685 -16.356 -15.842 1.00 79.50 454 ALA A N 1
ATOM 3638 C CA . ALA A 1 454 ? 16.323 -16.101 -17.231 1.00 79.50 454 ALA A CA 1
ATOM 3639 C C . ALA A 1 454 ? 15.912 -17.382 -17.946 1.00 79.50 454 ALA A C 1
ATOM 3641 O O . ALA A 1 454 ? 15.006 -17.340 -18.758 1.00 79.50 454 ALA A O 1
ATOM 3642 N N . GLN A 1 455 ? 16.513 -18.533 -17.629 1.00 76.75 455 GLN A N 1
ATOM 3643 C CA . GLN A 1 455 ? 16.101 -19.800 -18.233 1.00 76.75 455 GLN A CA 1
ATOM 3644 C C . GLN A 1 455 ? 14.676 -20.196 -17.846 1.00 76.75 455 GLN A C 1
ATOM 3646 O O . GLN A 1 455 ? 13.942 -20.648 -18.719 1.00 76.75 455 GLN A O 1
ATOM 3651 N N . SER A 1 456 ? 14.247 -19.995 -16.593 1.00 80.81 456 SER A N 1
ATOM 3652 C CA . SER A 1 456 ? 12.847 -20.229 -16.211 1.00 80.81 456 SER A CA 1
ATOM 3653 C C . SER A 1 456 ? 11.909 -19.248 -16.912 1.00 80.81 456 SER A C 1
ATOM 3655 O O . SER A 1 456 ? 10.843 -19.660 -17.355 1.00 80.81 456 SER A O 1
ATOM 3657 N N . ILE A 1 457 ? 12.311 -17.979 -17.037 1.00 79.31 457 ILE A N 1
ATOM 3658 C CA . ILE A 1 457 ? 11.556 -16.921 -17.733 1.00 79.31 457 ILE A CA 1
ATOM 3659 C C . ILE A 1 457 ? 11.432 -17.240 -19.231 1.00 79.31 457 ILE A C 1
ATOM 3661 O O . ILE A 1 457 ? 10.347 -17.180 -19.801 1.00 79.31 457 ILE A O 1
ATOM 3665 N N . ILE A 1 458 ? 12.531 -17.622 -19.879 1.00 80.31 458 ILE A N 1
ATOM 3666 C CA . ILE A 1 458 ? 12.582 -17.981 -21.298 1.00 80.31 458 ILE A CA 1
ATOM 3667 C C . ILE A 1 458 ? 11.788 -19.267 -21.531 1.00 80.31 458 ILE A C 1
ATOM 3669 O O . ILE A 1 458 ? 10.949 -19.308 -22.424 1.00 80.31 458 ILE A O 1
ATOM 3673 N N . SER A 1 459 ? 11.992 -20.301 -20.712 1.00 82.50 459 SER A N 1
ATOM 3674 C CA . SER A 1 459 ? 11.306 -21.589 -20.872 1.00 82.50 459 SER A CA 1
ATOM 3675 C C . SER A 1 459 ? 9.804 -21.467 -20.638 1.00 82.50 459 SER A C 1
ATOM 3677 O O . SER A 1 459 ? 9.036 -22.043 -21.401 1.00 82.50 459 SER A O 1
ATOM 3679 N N . SER A 1 460 ? 9.359 -20.700 -19.634 1.00 77.50 460 SER A N 1
ATOM 3680 C CA . SER A 1 460 ? 7.927 -20.448 -19.426 1.00 77.50 460 SER A CA 1
ATOM 3681 C C . SER A 1 460 ? 7.317 -19.685 -20.600 1.00 77.50 460 SER A C 1
ATOM 3683 O O . SER A 1 460 ? 6.212 -20.006 -21.024 1.00 77.50 460 SER A O 1
ATOM 3685 N N . THR A 1 461 ? 8.062 -18.740 -21.180 1.00 74.88 461 THR A N 1
ATOM 3686 C CA . THR A 1 461 ? 7.628 -17.981 -22.361 1.00 74.88 461 THR A CA 1
ATOM 3687 C C . THR A 1 461 ? 7.527 -18.871 -23.601 1.00 74.88 461 THR A C 1
ATOM 3689 O O . THR A 1 461 ? 6.533 -18.805 -24.318 1.00 74.88 461 THR A O 1
ATOM 3692 N N . LEU A 1 462 ? 8.526 -19.725 -23.844 1.00 76.94 462 LEU A N 1
ATOM 3693 C CA . LEU A 1 462 ? 8.588 -20.596 -25.022 1.00 76.94 462 LEU A CA 1
ATOM 3694 C C . LEU A 1 462 ? 7.599 -21.769 -24.956 1.00 76.94 462 LEU A C 1
ATOM 3696 O O . LEU A 1 462 ? 7.076 -22.171 -25.997 1.00 76.94 462 LEU A O 1
ATOM 3700 N N . ASN A 1 463 ? 7.341 -22.300 -23.755 1.00 76.69 463 ASN A N 1
ATOM 3701 C CA . ASN A 1 463 ? 6.491 -23.474 -23.533 1.00 76.69 463 ASN A CA 1
ATOM 3702 C C . ASN A 1 463 ? 5.014 -23.136 -23.274 1.00 76.69 463 ASN A C 1
ATOM 3704 O O . ASN A 1 463 ? 4.202 -24.054 -23.207 1.00 76.69 463 ASN A O 1
ATOM 3708 N N . ALA A 1 464 ? 4.630 -21.859 -23.155 1.00 65.44 464 ALA A N 1
ATOM 3709 C CA . ALA A 1 464 ? 3.239 -21.440 -22.928 1.00 65.44 464 ALA A CA 1
ATOM 3710 C C . ALA A 1 464 ? 2.273 -21.750 -24.097 1.00 65.44 464 ALA A C 1
ATOM 3712 O O . ALA A 1 464 ? 1.107 -21.351 -24.063 1.00 65.44 464 ALA A O 1
ATOM 3713 N N . GLY A 1 465 ? 2.722 -22.479 -25.122 1.00 61.66 465 GLY A N 1
ATOM 3714 C CA . GLY A 1 465 ? 1.889 -22.977 -26.209 1.00 61.66 465 GLY A CA 1
ATOM 3715 C C . GLY A 1 465 ? 0.879 -24.019 -25.725 1.00 61.66 465 GLY A C 1
ATOM 3716 O O . GLY A 1 465 ? 1.147 -25.207 -25.839 1.00 61.66 465 GLY A O 1
ATOM 3717 N N . ALA A 1 466 ? -0.253 -23.564 -25.170 1.00 53.88 466 ALA A N 1
ATOM 3718 C CA . ALA A 1 466 ? -1.590 -24.187 -25.236 1.00 53.88 466 ALA A CA 1
ATOM 3719 C C . ALA A 1 466 ? -2.589 -23.593 -24.220 1.00 53.88 466 ALA A C 1
ATOM 3721 O O . ALA A 1 466 ? -3.795 -23.705 -24.427 1.00 53.88 466 ALA A O 1
ATOM 3722 N N . THR A 1 467 ? -2.140 -22.971 -23.124 1.00 57.78 467 THR A N 1
ATOM 3723 C CA . THR A 1 467 ? -3.039 -22.518 -22.044 1.00 57.78 467 THR A CA 1
ATOM 3724 C C . THR A 1 467 ? -2.918 -21.013 -21.804 1.00 57.78 467 THR A C 1
ATOM 3726 O O . THR A 1 467 ? -1.855 -20.524 -21.441 1.00 57.78 467 THR A O 1
ATOM 3729 N N . HIS A 1 468 ? -4.028 -20.292 -21.999 1.00 58.81 468 HIS A N 1
ATOM 3730 C CA . HIS A 1 468 ? -4.202 -18.827 -22.026 1.00 58.81 468 HIS A CA 1
ATOM 3731 C C . HIS A 1 468 ? -3.846 -18.034 -20.745 1.00 58.81 468 HIS A C 1
ATOM 3733 O O . HIS A 1 468 ? -4.425 -16.979 -20.488 1.00 58.81 468 HIS A O 1
ATOM 3739 N N . THR A 1 469 ? -2.920 -18.476 -19.899 1.00 61.03 469 THR A N 1
ATOM 3740 C CA . THR A 1 469 ? -2.527 -17.674 -18.733 1.00 61.03 469 THR A CA 1
ATOM 3741 C C . THR A 1 469 ? -1.588 -16.548 -19.175 1.00 61.03 469 THR A C 1
ATOM 3743 O O . THR A 1 469 ? -0.408 -16.772 -19.431 1.00 61.03 469 THR A O 1
ATOM 3746 N N . HIS A 1 470 ? -2.127 -15.327 -19.268 1.00 67.56 470 HIS A N 1
ATOM 3747 C CA . HIS A 1 470 ? -1.460 -14.065 -19.643 1.00 67.56 470 HIS A CA 1
ATOM 3748 C C . HIS A 1 470 ? -0.395 -13.573 -18.633 1.00 67.56 470 HIS A C 1
ATOM 3750 O O . HIS A 1 470 ? -0.219 -12.371 -18.430 1.00 67.56 470 HIS A O 1
ATOM 3756 N N . THR A 1 471 ? 0.299 -14.468 -17.935 1.00 74.62 471 THR A N 1
ATOM 3757 C CA . THR A 1 471 ? 1.225 -14.083 -16.869 1.00 74.62 471 THR A CA 1
ATOM 3758 C C . THR A 1 471 ? 2.546 -13.596 -17.458 1.00 74.62 471 THR A C 1
ATOM 3760 O O . THR A 1 471 ? 3.310 -14.378 -18.018 1.00 74.62 471 THR A O 1
ATOM 3763 N N . ASP A 1 472 ? 2.809 -12.297 -17.315 1.00 79.06 472 ASP A N 1
ATOM 3764 C CA . ASP A 1 472 ? 4.117 -11.682 -17.556 1.00 79.06 472 ASP A CA 1
ATOM 3765 C C . ASP A 1 472 ? 5.192 -12.436 -16.747 1.00 79.06 472 ASP A C 1
ATOM 3767 O O . ASP A 1 472 ? 5.084 -12.517 -15.517 1.00 79.06 472 ASP A O 1
ATOM 3771 N N . PRO A 1 473 ? 6.222 -13.007 -17.395 1.00 73.38 473 PRO A N 1
ATOM 3772 C CA . PRO A 1 473 ? 7.157 -13.929 -16.763 1.00 73.38 473 PRO A CA 1
ATOM 3773 C C . PRO A 1 473 ? 8.062 -13.203 -15.767 1.00 73.38 473 PRO A C 1
ATOM 3775 O O . PRO A 1 473 ? 8.612 -13.831 -14.867 1.00 73.38 473 PRO A O 1
ATOM 3778 N N . PHE A 1 474 ? 8.184 -11.879 -15.897 1.00 78.94 474 PHE A N 1
ATOM 3779 C CA . PHE A 1 474 ? 8.892 -11.028 -14.953 1.00 78.94 474 PHE A CA 1
ATOM 3780 C C . PHE A 1 474 ? 7.983 -10.562 -13.806 1.00 78.94 474 PHE A C 1
ATOM 3782 O O . PHE A 1 474 ? 8.490 -10.080 -12.797 1.00 78.94 474 PHE A O 1
ATOM 3789 N N . ALA A 1 475 ? 6.653 -10.678 -13.931 1.00 76.19 475 ALA A N 1
ATOM 3790 C CA . ALA A 1 475 ? 5.704 -10.306 -12.877 1.00 76.19 475 ALA A CA 1
ATOM 3791 C C . ALA A 1 475 ? 5.503 -11.408 -11.826 1.00 76.19 475 ALA A C 1
ATOM 3793 O O . ALA A 1 475 ? 5.221 -11.097 -10.672 1.00 76.19 475 ALA A O 1
ATOM 3794 N N . SER A 1 476 ? 5.659 -12.684 -12.194 1.00 70.19 476 SER A N 1
ATOM 3795 C CA . SER A 1 476 ? 5.534 -13.810 -11.253 1.00 70.19 476 SER A CA 1
ATOM 3796 C C . SER A 1 476 ? 6.747 -13.982 -10.337 1.00 70.19 476 SER A C 1
ATOM 3798 O O . SER A 1 476 ? 6.645 -14.610 -9.285 1.00 70.19 476 SER A O 1
ATOM 3800 N N . SER A 1 477 ? 7.902 -13.447 -10.732 1.00 79.88 477 SER A N 1
ATOM 3801 C CA . SER A 1 477 ? 9.138 -13.509 -9.956 1.00 79.88 477 SER A CA 1
ATOM 3802 C C . SER A 1 477 ? 9.401 -12.189 -9.243 1.00 79.88 477 SER A C 1
ATOM 3804 O O . SER A 1 477 ? 9.313 -11.119 -9.839 1.00 79.88 477 SER A O 1
ATOM 3806 N N . THR A 1 478 ? 9.803 -12.256 -7.978 1.00 81.19 478 THR A N 1
ATOM 3807 C CA . THR A 1 478 ? 10.370 -11.104 -7.269 1.00 81.19 478 THR A CA 1
ATOM 3808 C C . THR A 1 478 ? 11.856 -10.981 -7.609 1.00 81.19 478 THR A C 1
ATOM 3810 O O . THR A 1 478 ? 12.560 -11.989 -7.482 1.00 81.19 478 THR A O 1
ATOM 3813 N N . PRO A 1 479 ? 12.359 -9.799 -7.995 1.00 84.75 479 PRO A N 1
ATOM 3814 C CA . PRO A 1 479 ? 13.778 -9.627 -8.281 1.00 84.75 479 PRO A CA 1
ATOM 3815 C C . PRO A 1 479 ? 14.638 -9.860 -7.036 1.00 84.75 479 PRO A C 1
ATOM 3817 O O . PRO A 1 479 ? 14.202 -9.619 -5.907 1.00 84.75 479 PRO A O 1
ATOM 3820 N N . ARG A 1 480 ? 15.875 -10.326 -7.241 1.00 86.25 480 ARG A N 1
ATOM 3821 C CA . ARG A 1 480 ? 16.855 -10.462 -6.149 1.00 86.25 480 ARG A CA 1
ATOM 3822 C C . ARG A 1 480 ? 17.496 -9.124 -5.795 1.00 86.25 480 ARG A C 1
ATOM 3824 O O . ARG A 1 480 ? 17.745 -8.857 -4.622 1.00 86.25 480 ARG A O 1
ATOM 3831 N N . LEU A 1 481 ? 17.742 -8.293 -6.803 1.00 88.56 481 LEU A N 1
ATOM 3832 C CA . LEU A 1 481 ? 18.304 -6.955 -6.657 1.00 88.56 481 LEU A CA 1
ATOM 3833 C C . LEU A 1 481 ? 17.476 -5.982 -7.494 1.00 88.56 481 LEU A C 1
ATOM 3835 O O . LEU A 1 481 ? 17.250 -6.215 -8.673 1.00 88.56 481 LEU A O 1
ATOM 3839 N N . THR A 1 482 ? 17.018 -4.907 -6.878 1.00 88.88 482 THR A N 1
ATOM 3840 C CA . THR A 1 482 ? 16.373 -3.751 -7.493 1.00 88.88 482 THR A CA 1
ATOM 3841 C C . THR A 1 482 ? 17.250 -2.541 -7.213 1.00 88.88 482 THR A C 1
ATOM 3843 O O . THR A 1 482 ? 17.605 -2.279 -6.063 1.00 88.88 482 THR A O 1
ATOM 3846 N N . LEU A 1 483 ? 17.602 -1.801 -8.255 1.00 87.50 483 LEU A N 1
ATOM 3847 C CA . LEU A 1 483 ? 18.371 -0.567 -8.158 1.00 87.50 483 LEU A CA 1
ATOM 3848 C C . LEU A 1 483 ? 17.562 0.560 -8.788 1.00 87.50 483 LEU A C 1
ATOM 3850 O O . LEU A 1 483 ? 17.398 0.594 -10.000 1.00 87.50 483 LEU A O 1
ATOM 3854 N N . GLY A 1 484 ? 17.039 1.464 -7.975 1.00 86.25 484 GLY A N 1
ATOM 3855 C CA . GLY A 1 484 ? 16.348 2.671 -8.395 1.00 86.25 484 GLY A CA 1
ATOM 3856 C C . GLY A 1 484 ? 17.294 3.865 -8.513 1.00 86.25 484 GLY A C 1
ATOM 3857 O O . GLY A 1 484 ? 18.141 4.105 -7.654 1.00 86.25 484 GLY A O 1
ATOM 3858 N N . ILE A 1 485 ? 17.112 4.670 -9.548 1.00 84.12 485 ILE A N 1
ATOM 3859 C CA . ILE A 1 485 ? 17.649 6.027 -9.642 1.00 84.12 485 ILE A CA 1
ATOM 3860 C C . ILE A 1 485 ? 16.447 6.950 -9.789 1.00 84.12 485 ILE A C 1
ATOM 3862 O O . ILE A 1 485 ? 15.693 6.831 -10.756 1.00 84.12 485 ILE A O 1
ATOM 3866 N N . ARG A 1 486 ? 16.238 7.836 -8.814 1.00 83.75 486 ARG A N 1
ATOM 3867 C CA . ARG A 1 486 ? 15.095 8.752 -8.785 1.00 83.75 486 ARG A CA 1
ATOM 3868 C C . ARG A 1 486 ? 15.478 10.080 -9.423 1.00 83.75 486 ARG A C 1
ATOM 3870 O O . ARG A 1 486 ? 16.325 10.803 -8.898 1.00 83.75 486 ARG A O 1
ATOM 3877 N N . PHE A 1 487 ? 14.811 10.426 -10.514 1.00 80.06 487 PHE A N 1
ATOM 3878 C CA . PHE A 1 487 ? 14.964 11.707 -11.193 1.00 80.06 487 PHE A CA 1
ATOM 3879 C C . PHE A 1 487 ? 13.907 12.701 -10.697 1.00 80.06 487 PHE A C 1
ATOM 3881 O O . PHE A 1 487 ? 12.738 12.327 -10.574 1.00 80.06 487 PHE A O 1
ATOM 3888 N N . PRO A 1 488 ? 14.270 13.966 -10.420 1.00 75.69 488 PRO A N 1
ATOM 3889 C CA . PRO A 1 488 ? 13.289 15.011 -10.146 1.00 75.69 488 PRO A CA 1
ATOM 3890 C C . PRO A 1 488 ? 12.365 15.205 -11.354 1.00 75.69 488 PRO A C 1
ATOM 3892 O O . PRO A 1 488 ? 12.829 15.170 -12.491 1.00 75.69 488 PRO A O 1
ATOM 3895 N N . ALA A 1 489 ? 11.081 15.497 -11.121 1.00 67.56 489 ALA A N 1
ATOM 3896 C CA . ALA A 1 489 ? 10.070 15.654 -12.179 1.00 67.56 489 ALA A CA 1
ATOM 3897 C C . ALA A 1 489 ? 10.430 16.673 -13.289 1.00 67.56 489 ALA A C 1
ATOM 3899 O O . ALA A 1 489 ? 9.898 16.587 -14.390 1.00 67.56 489 ALA A O 1
ATOM 3900 N N . TYR A 1 490 ? 11.337 17.617 -13.013 1.00 65.81 490 TYR A N 1
ATOM 3901 C CA . TYR A 1 490 ? 11.755 18.679 -13.940 1.00 65.81 490 TYR A CA 1
ATOM 3902 C C . TYR A 1 490 ? 13.165 18.497 -14.513 1.00 65.81 490 TYR A C 1
ATOM 3904 O O . TYR A 1 490 ? 13.592 19.276 -15.358 1.00 65.81 490 TYR A O 1
ATOM 3912 N N . GLN A 1 491 ? 13.905 17.493 -14.046 1.00 63.59 491 GLN A N 1
ATOM 3913 C CA . GLN A 1 491 ? 15.257 17.185 -14.501 1.00 63.59 491 GLN A CA 1
ATOM 3914 C C . GLN A 1 491 ? 15.249 15.770 -15.049 1.00 63.59 491 GLN A C 1
ATOM 3916 O O . GLN A 1 491 ? 15.848 14.853 -14.483 1.00 63.59 491 GLN A O 1
ATOM 3921 N N . TYR A 1 492 ? 14.513 15.592 -16.145 1.00 61.47 492 TYR A N 1
ATOM 3922 C CA . TYR A 1 492 ? 14.646 14.359 -16.892 1.00 61.47 492 TYR A CA 1
ATOM 3923 C C . TYR A 1 492 ? 16.089 14.248 -17.373 1.00 61.47 492 TYR A C 1
ATOM 3925 O O . TYR A 1 492 ? 16.638 15.228 -17.887 1.00 61.47 492 TYR A O 1
ATOM 3933 N N . PRO A 1 493 ? 16.741 13.093 -17.189 1.00 53.53 493 PRO A N 1
ATOM 3934 C CA . PRO A 1 493 ? 18.054 12.905 -17.751 1.00 53.53 493 PRO A CA 1
ATOM 3935 C C . PRO A 1 493 ? 17.876 12.961 -19.263 1.00 53.53 493 PRO A C 1
ATOM 3937 O O . PRO A 1 493 ? 17.293 12.060 -19.856 1.00 53.53 493 PRO A O 1
ATOM 3940 N N . GLU A 1 494 ? 18.452 13.965 -19.913 1.00 58.72 494 GLU A N 1
ATOM 3941 C CA . GLU A 1 494 ? 18.642 13.925 -21.364 1.00 58.72 494 GLU A CA 1
ATOM 3942 C C . GLU A 1 494 ? 19.456 12.691 -21.805 1.00 58.72 494 GLU A C 1
ATOM 3944 O O . GLU A 1 494 ? 19.668 12.498 -22.994 1.00 58.72 494 GLU A O 1
ATOM 3949 N N . GLN A 1 495 ? 19.973 11.861 -20.884 1.00 68.62 495 GLN A N 1
ATOM 3950 C CA . GLN A 1 495 ? 20.915 10.793 -21.206 1.00 68.62 495 GLN A CA 1
ATOM 3951 C C . GLN A 1 495 ? 20.730 9.545 -20.319 1.00 68.62 495 GLN A C 1
ATOM 3953 O O . GLN A 1 495 ? 21.591 9.263 -19.481 1.00 68.62 495 GLN A O 1
ATOM 3958 N N . PRO A 1 496 ? 19.669 8.735 -20.511 1.00 70.94 496 PRO A N 1
ATOM 3959 C CA . PRO A 1 496 ? 19.621 7.362 -19.990 1.00 70.94 496 PRO A CA 1
ATOM 3960 C C . PRO A 1 496 ? 20.871 6.562 -20.383 1.00 70.94 496 PRO A C 1
ATOM 3962 O O . PRO A 1 496 ? 21.371 5.742 -19.618 1.00 70.94 496 PRO A O 1
ATOM 3965 N N . GLU A 1 497 ? 21.441 6.885 -21.544 1.00 72.94 497 GLU A N 1
ATOM 3966 C CA . GLU A 1 497 ? 22.735 6.405 -22.027 1.00 72.94 497 GLU A CA 1
ATOM 3967 C C . GLU A 1 497 ? 23.857 6.562 -20.994 1.00 72.94 497 GLU A C 1
ATOM 3969 O O . GLU A 1 497 ? 24.650 5.641 -20.825 1.00 72.94 497 GLU A O 1
ATOM 3974 N N . ARG A 1 498 ? 23.907 7.668 -20.234 1.00 77.88 498 ARG A N 1
ATOM 3975 C CA . ARG A 1 498 ? 24.908 7.850 -19.167 1.00 77.88 498 ARG A CA 1
ATOM 3976 C C . ARG A 1 498 ? 24.741 6.846 -18.040 1.00 77.88 498 ARG A C 1
ATOM 3978 O O . ARG A 1 498 ? 25.744 6.378 -17.506 1.00 77.88 498 ARG A O 1
ATOM 3985 N N . VAL A 1 499 ? 23.498 6.524 -17.677 1.00 77.88 499 VAL A N 1
ATOM 3986 C CA . VAL A 1 499 ? 23.223 5.493 -16.669 1.00 77.88 499 VAL A CA 1
ATOM 3987 C C . VAL A 1 499 ? 23.782 4.169 -17.167 1.00 77.88 499 VAL A C 1
ATOM 3989 O O . VAL A 1 499 ? 24.560 3.538 -16.462 1.00 77.88 499 VAL A O 1
ATOM 3992 N N . PHE A 1 500 ? 23.483 3.788 -18.408 1.00 78.38 500 PHE A N 1
ATOM 3993 C CA . PHE A 1 500 ? 24.000 2.547 -18.978 1.00 78.38 500 PHE A CA 1
ATOM 3994 C C . PHE A 1 500 ? 25.514 2.513 -19.152 1.00 78.38 500 PHE A C 1
ATOM 3996 O O . PHE A 1 500 ? 26.133 1.490 -18.871 1.00 78.38 500 PHE A O 1
ATOM 4003 N N . HIS A 1 501 ? 26.124 3.619 -19.573 1.00 81.56 501 HIS A N 1
ATOM 4004 C CA . HIS A 1 501 ? 27.576 3.729 -19.647 1.00 81.56 501 HIS A CA 1
ATOM 4005 C C . HIS A 1 501 ? 28.216 3.527 -18.273 1.00 81.56 501 HIS A C 1
ATOM 4007 O O . HIS A 1 501 ? 29.177 2.770 -18.170 1.00 81.56 501 HIS A O 1
ATOM 4013 N N . GLY A 1 502 ? 27.645 4.120 -17.219 1.00 79.44 502 GLY A N 1
ATOM 4014 C CA . GLY A 1 502 ? 28.090 3.882 -15.845 1.00 79.44 502 GLY A CA 1
ATOM 4015 C C . GLY A 1 502 ? 27.859 2.440 -15.386 1.00 79.44 502 GLY A C 1
ATOM 4016 O O . GLY A 1 502 ? 28.707 1.863 -14.714 1.00 79.44 502 GLY A O 1
ATOM 4017 N N . LEU A 1 503 ? 26.745 1.820 -15.783 1.00 81.69 503 LEU A N 1
ATOM 4018 C CA . LEU A 1 503 ? 26.464 0.415 -15.485 1.00 81.69 503 LEU A CA 1
ATOM 4019 C C . LEU A 1 503 ? 27.440 -0.539 -16.178 1.00 81.69 503 LEU A C 1
ATOM 4021 O O . LEU A 1 503 ? 27.808 -1.542 -15.575 1.00 81.69 503 LEU A O 1
ATOM 4025 N N . ARG A 1 504 ? 27.875 -0.237 -17.408 1.00 85.62 504 ARG A N 1
ATOM 4026 C CA . ARG A 1 504 ? 28.767 -1.093 -18.212 1.00 85.62 504 ARG A CA 1
ATOM 4027 C C . ARG A 1 504 ? 30.105 -1.378 -17.531 1.00 85.62 504 ARG A C 1
ATOM 4029 O O . ARG A 1 504 ? 30.707 -2.414 -17.785 1.00 85.62 504 ARG A O 1
ATOM 4036 N N . GLU A 1 505 ? 30.566 -0.478 -16.670 1.00 83.88 505 GLU A N 1
ATOM 4037 C CA . GLU A 1 505 ? 31.782 -0.677 -15.878 1.00 83.88 505 GLU A CA 1
ATOM 4038 C C . GLU A 1 505 ? 31.667 -1.842 -14.871 1.00 83.88 505 GLU A C 1
ATOM 4040 O O . GLU A 1 505 ? 32.690 -2.368 -14.439 1.00 83.88 505 GLU A O 1
ATOM 4045 N N . TYR A 1 506 ? 30.450 -2.267 -14.502 1.00 79.00 506 TYR A N 1
ATOM 4046 C CA . TYR A 1 506 ? 30.227 -3.255 -13.431 1.00 79.00 506 TYR A CA 1
ATOM 4047 C C . TYR A 1 506 ? 29.290 -4.397 -13.819 1.00 79.00 506 TYR A C 1
ATOM 4049 O O . TYR A 1 506 ? 29.393 -5.503 -13.287 1.00 79.00 506 TYR A O 1
ATOM 4057 N N . LEU A 1 507 ? 28.359 -4.137 -14.732 1.00 84.88 507 LEU A N 1
ATOM 4058 C CA . LEU A 1 507 ? 27.505 -5.138 -15.337 1.00 84.88 507 LEU A CA 1
ATOM 4059 C C . LEU A 1 507 ? 28.138 -5.601 -16.640 1.00 84.88 507 LEU A C 1
ATOM 4061 O O . LEU A 1 507 ? 28.194 -4.867 -17.626 1.00 84.88 507 LEU A O 1
ATOM 4065 N N . ASP A 1 508 ? 28.538 -6.868 -16.664 1.00 89.81 508 ASP A N 1
ATOM 4066 C CA . ASP A 1 508 ? 28.784 -7.555 -17.922 1.00 89.81 508 ASP A CA 1
ATOM 4067 C C . ASP A 1 508 ? 27.433 -7.863 -18.582 1.00 89.81 508 ASP A C 1
ATOM 4069 O O . ASP A 1 508 ? 26.792 -8.889 -18.332 1.00 89.81 508 ASP A O 1
ATOM 4073 N N . PHE A 1 509 ? 26.978 -6.924 -19.409 1.00 90.56 509 PHE A N 1
ATOM 4074 C CA . PHE A 1 509 ? 25.723 -7.027 -20.143 1.00 90.56 509 PHE A CA 1
ATOM 4075 C C . PHE A 1 509 ? 25.666 -8.247 -21.079 1.00 90.56 509 PHE A C 1
ATOM 4077 O O . PHE A 1 509 ? 24.573 -8.717 -21.402 1.00 90.56 509 PHE A O 1
ATOM 4084 N N . ALA A 1 510 ? 26.809 -8.840 -21.452 1.00 90.81 510 ALA A N 1
ATOM 4085 C CA . ALA A 1 510 ? 26.843 -10.079 -22.228 1.00 90.81 510 ALA A CA 1
ATOM 4086 C C . ALA A 1 510 ? 26.261 -11.278 -21.460 1.00 90.81 510 ALA A C 1
ATOM 4088 O O . ALA A 1 510 ? 25.979 -12.318 -22.051 1.00 90.81 510 ALA A O 1
ATOM 4089 N N . ARG A 1 511 ? 26.056 -11.162 -20.146 1.00 90.38 511 ARG A N 1
ATOM 4090 C CA . ARG A 1 511 ? 25.552 -12.246 -19.289 1.00 90.38 511 ARG A CA 1
ATOM 4091 C C . ARG A 1 511 ? 24.039 -12.313 -19.209 1.00 90.38 511 ARG A C 1
ATOM 4093 O O . ARG A 1 511 ? 23.525 -13.274 -18.642 1.00 90.38 511 ARG A O 1
ATOM 4100 N N . PHE A 1 512 ? 23.340 -11.323 -19.757 1.00 92.94 512 PHE A N 1
ATOM 4101 C CA . PHE A 1 512 ? 21.890 -11.210 -19.667 1.00 92.94 512 PHE A CA 1
ATOM 4102 C C . PHE A 1 512 ? 21.237 -11.621 -20.994 1.00 92.94 512 PHE A C 1
ATOM 4104 O O . PHE A 1 512 ? 20.990 -10.775 -21.853 1.00 92.94 512 PHE A O 1
ATOM 4111 N N . PRO A 1 513 ? 20.934 -12.919 -21.195 1.00 93.94 513 PRO A N 1
ATOM 4112 C CA . PRO A 1 513 ? 20.185 -13.389 -22.353 1.00 93.94 513 PRO A CA 1
ATOM 4113 C C . PRO A 1 513 ? 18.737 -12.891 -22.388 1.00 93.94 513 PRO A C 1
ATOM 4115 O O . PRO A 1 513 ? 18.095 -13.063 -23.422 1.00 93.94 513 PRO A O 1
ATOM 4118 N N . ALA A 1 514 ? 18.203 -12.312 -21.309 1.00 93.94 514 ALA A N 1
ATOM 4119 C CA . ALA A 1 514 ? 16.846 -11.777 -21.265 1.00 93.94 514 ALA A CA 1
ATOM 4120 C C . ALA A 1 514 ? 16.817 -10.332 -20.742 1.00 93.94 514 ALA A C 1
ATOM 4122 O O . ALA A 1 514 ? 17.320 -10.048 -19.653 1.00 93.94 514 ALA A O 1
ATOM 4123 N N . LEU A 1 515 ? 16.168 -9.448 -21.500 1.00 94.75 515 LEU A N 1
ATOM 4124 C CA . LEU A 1 515 ? 15.961 -8.039 -21.175 1.00 94.75 515 LEU A CA 1
ATOM 4125 C C . LEU A 1 515 ? 14.474 -7.706 -21.260 1.00 94.75 515 LEU A C 1
ATOM 4127 O O . LEU A 1 515 ? 13.826 -8.034 -22.250 1.00 94.75 515 LEU A O 1
ATOM 4131 N N . SER A 1 516 ? 13.943 -7.010 -20.261 1.00 94.44 516 SER A N 1
ATOM 4132 C CA . SER A 1 516 ? 12.616 -6.402 -20.308 1.00 94.44 516 SER A CA 1
ATOM 4133 C C . SER A 1 516 ? 12.725 -4.886 -20.224 1.00 94.44 516 SER A C 1
ATOM 4135 O O . SER A 1 516 ? 13.309 -4.365 -19.282 1.00 94.44 516 SER A O 1
ATOM 4137 N N . LEU A 1 517 ? 12.094 -4.172 -21.147 1.00 93.50 517 LEU A N 1
ATOM 4138 C CA . LEU A 1 517 ? 12.009 -2.717 -21.184 1.00 93.50 517 LEU A CA 1
ATOM 4139 C C . LEU A 1 517 ? 10.572 -2.294 -20.891 1.00 93.50 517 LEU A C 1
ATOM 4141 O O . LEU A 1 517 ? 9.677 -2.516 -21.700 1.00 93.50 517 LEU A O 1
ATOM 4145 N N . ARG A 1 518 ? 10.344 -1.696 -19.726 1.00 91.88 518 ARG A N 1
ATOM 4146 C CA . ARG A 1 518 ? 9.068 -1.116 -19.298 1.00 91.88 518 ARG A CA 1
ATOM 4147 C C . ARG A 1 518 ? 9.254 0.380 -19.132 1.00 91.88 518 ARG A C 1
ATOM 4149 O O . ARG A 1 518 ? 9.345 0.873 -18.017 1.00 91.88 518 ARG A O 1
ATOM 4156 N N . LEU A 1 519 ? 9.420 1.048 -20.264 1.00 85.81 519 LEU A N 1
ATOM 4157 C CA . LEU A 1 519 ? 9.762 2.459 -20.311 1.00 85.81 519 LEU A CA 1
ATOM 4158 C C . LEU A 1 519 ? 8.575 3.251 -20.863 1.00 85.81 519 LEU A C 1
ATOM 4160 O O . LEU A 1 519 ? 7.944 2.849 -21.845 1.00 85.81 519 LEU A O 1
ATOM 4164 N N . CYS A 1 520 ? 8.276 4.383 -20.249 1.00 81.62 520 CYS A N 1
ATOM 4165 C CA . CYS A 1 520 ? 7.320 5.368 -20.680 1.00 81.62 520 CYS A CA 1
ATOM 4166 C C . CYS A 1 520 ? 7.729 5.866 -22.061 1.00 81.62 520 CYS A C 1
ATOM 4168 O O . CYS A 1 520 ? 8.773 6.491 -22.273 1.00 81.62 520 CYS A O 1
ATOM 4170 N N . ALA A 1 521 ? 6.876 5.557 -23.035 1.00 67.88 521 ALA A N 1
ATOM 4171 C CA . ALA A 1 521 ? 7.224 5.719 -24.432 1.00 67.88 521 ALA A CA 1
ATOM 4172 C C . ALA A 1 521 ? 7.515 7.175 -24.848 1.00 67.88 521 ALA A C 1
ATOM 4174 O O . ALA A 1 521 ? 8.131 7.372 -25.888 1.00 67.88 521 ALA A O 1
ATOM 4175 N N . ASP A 1 522 ? 7.097 8.173 -24.071 1.00 75.56 522 ASP A N 1
ATOM 4176 C CA . ASP A 1 522 ? 7.245 9.585 -24.446 1.00 75.56 522 ASP A CA 1
ATOM 4177 C C . ASP A 1 522 ? 8.559 10.200 -23.931 1.00 75.56 522 ASP A C 1
ATOM 4179 O O . ASP A 1 522 ? 8.946 11.278 -24.367 1.00 75.56 522 ASP A O 1
ATOM 4183 N N . GLU A 1 523 ? 9.270 9.509 -23.038 1.00 74.31 523 GLU A N 1
ATOM 4184 C CA . GLU A 1 523 ? 10.422 10.075 -22.323 1.00 74.31 523 GLU A CA 1
ATOM 4185 C C . GLU A 1 523 ? 11.767 9.589 -22.872 1.00 74.31 523 GLU A C 1
ATOM 4187 O O . GLU A 1 523 ? 12.790 10.251 -22.718 1.00 74.31 523 GLU A O 1
ATOM 4192 N N . TRP A 1 524 ? 11.776 8.435 -23.541 1.00 77.75 524 TRP A N 1
ATOM 4193 C CA . TRP A 1 524 ? 12.983 7.839 -24.107 1.00 77.75 524 TRP A CA 1
ATOM 4194 C C . TRP A 1 524 ? 13.018 7.997 -25.618 1.00 77.75 524 TRP A C 1
ATOM 4196 O O . TRP A 1 524 ? 12.147 7.452 -26.308 1.00 77.75 524 TRP A O 1
ATOM 4206 N N . THR A 1 525 ? 14.062 8.656 -26.126 1.00 84.50 525 THR A N 1
ATOM 4207 C CA . THR A 1 525 ? 14.327 8.768 -27.565 1.00 84.50 525 THR A CA 1
ATOM 4208 C C . THR A 1 525 ? 14.571 7.391 -28.193 1.00 84.50 525 THR A C 1
ATOM 4210 O O . THR A 1 525 ? 14.925 6.419 -27.515 1.00 84.50 525 THR A O 1
ATOM 4213 N N . GLY A 1 526 ? 14.373 7.290 -29.512 1.00 83.69 526 GLY A N 1
ATOM 4214 C CA . GLY A 1 526 ? 14.695 6.069 -30.257 1.00 83.69 526 GLY A CA 1
ATOM 4215 C C . GLY A 1 526 ? 16.169 5.676 -30.112 1.00 83.69 526 GLY A C 1
ATOM 4216 O O . GLY A 1 526 ? 16.467 4.498 -29.928 1.00 83.69 526 GLY A O 1
ATOM 4217 N N . ASP A 1 527 ? 17.070 6.661 -30.095 1.00 83.62 527 ASP A N 1
ATOM 4218 C CA . ASP A 1 527 ? 18.5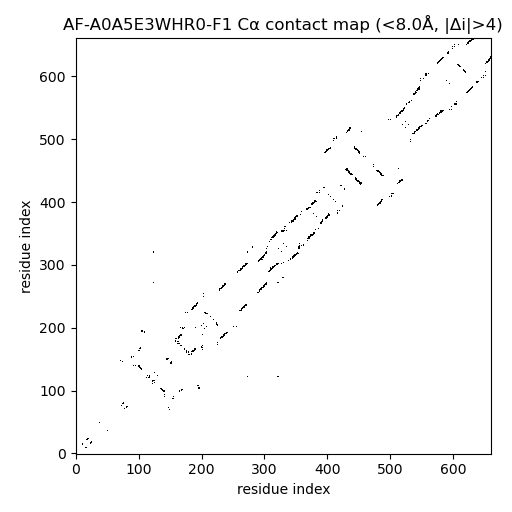09 6.457 -29.896 1.00 83.62 527 ASP A CA 1
ATOM 4219 C C . ASP A 1 527 ? 18.838 5.882 -28.523 1.00 83.62 527 ASP A C 1
ATOM 4221 O O . ASP A 1 527 ? 19.512 4.857 -28.447 1.00 83.62 527 ASP A O 1
ATOM 4225 N N . ALA A 1 528 ? 18.264 6.430 -27.449 1.00 83.56 528 ALA A N 1
ATOM 4226 C CA . ALA A 1 528 ? 18.507 5.924 -26.100 1.00 83.56 528 ALA A CA 1
ATOM 4227 C C . ALA A 1 528 ? 18.065 4.457 -25.946 1.00 83.56 528 ALA A C 1
ATOM 4229 O O . ALA A 1 528 ? 18.719 3.666 -25.266 1.00 83.56 528 ALA A O 1
ATOM 4230 N N . ARG A 1 529 ? 16.966 4.063 -26.605 1.00 87.19 529 ARG A N 1
ATOM 4231 C CA . ARG A 1 529 ? 16.493 2.667 -26.627 1.00 87.19 529 ARG A CA 1
ATOM 4232 C C . ARG A 1 529 ? 17.414 1.762 -27.437 1.00 87.19 529 ARG A C 1
ATOM 4234 O O . ARG A 1 529 ? 17.728 0.669 -26.968 1.00 87.19 529 ARG A O 1
ATOM 4241 N N . ARG A 1 530 ? 17.863 2.217 -28.613 1.00 86.75 530 ARG A N 1
ATOM 4242 C CA . ARG A 1 530 ? 18.852 1.506 -29.440 1.00 86.75 530 ARG A CA 1
ATOM 4243 C C . ARG A 1 530 ? 20.138 1.275 -28.661 1.00 86.75 530 ARG A C 1
ATOM 4245 O O . ARG A 1 530 ? 20.598 0.140 -28.566 1.00 86.75 530 ARG A O 1
ATOM 4252 N N . ALA A 1 531 ? 20.673 2.336 -28.063 1.00 85.19 531 ALA A N 1
ATOM 4253 C CA . ALA A 1 531 ? 21.876 2.296 -27.250 1.00 85.19 531 ALA A CA 1
ATOM 4254 C C . ALA A 1 531 ? 21.717 1.316 -26.082 1.00 85.19 531 ALA A C 1
ATOM 4256 O O . ALA A 1 531 ? 22.596 0.486 -25.870 1.00 85.19 531 ALA A O 1
ATOM 4257 N N . ALA A 1 532 ? 20.575 1.338 -25.383 1.00 87.12 532 ALA A N 1
ATOM 4258 C CA . ALA A 1 532 ? 20.291 0.409 -24.291 1.00 87.12 532 ALA A CA 1
ATOM 4259 C C . ALA A 1 532 ? 20.298 -1.060 -24.746 1.00 87.12 532 ALA A C 1
ATOM 4261 O O . ALA A 1 532 ? 20.986 -1.873 -24.137 1.00 87.12 532 ALA A O 1
ATOM 4262 N N . VAL A 1 533 ? 19.583 -1.415 -25.823 1.00 90.38 533 VAL A N 1
ATOM 4263 C CA . VAL A 1 533 ? 19.530 -2.803 -26.333 1.00 90.38 533 VAL A CA 1
ATOM 4264 C C . VAL A 1 533 ? 20.894 -3.266 -26.847 1.00 90.38 533 VAL A C 1
ATOM 4266 O O . VAL A 1 533 ? 21.300 -4.401 -26.602 1.00 90.38 533 VAL A O 1
ATOM 4269 N N . ALA A 1 534 ? 21.636 -2.385 -27.515 1.00 89.12 534 ALA A N 1
ATOM 4270 C CA . ALA A 1 534 ? 22.935 -2.699 -28.101 1.00 89.12 534 ALA A CA 1
ATOM 4271 C C . ALA A 1 534 ? 24.017 -3.064 -27.084 1.00 89.12 534 ALA A C 1
ATOM 4273 O O . ALA A 1 534 ? 25.022 -3.667 -27.457 1.00 89.12 534 ALA A O 1
ATOM 4274 N N . MET A 1 535 ? 23.817 -2.735 -25.808 1.00 89.19 535 MET A N 1
ATOM 4275 C CA . MET A 1 535 ? 24.736 -3.146 -24.753 1.00 89.19 535 MET A CA 1
ATOM 4276 C C . MET A 1 535 ? 24.650 -4.634 -24.425 1.00 89.19 535 MET A C 1
ATOM 4278 O O . MET A 1 535 ? 25.551 -5.129 -23.762 1.00 89.19 535 MET A O 1
ATOM 4282 N N . PHE A 1 536 ? 23.641 -5.363 -24.911 1.00 92.06 536 PHE A N 1
ATOM 4283 C CA . PHE A 1 536 ? 23.407 -6.775 -24.604 1.00 92.06 536 PHE A CA 1
ATOM 4284 C C . PHE A 1 536 ? 23.781 -7.682 -25.796 1.00 92.06 536 PHE A C 1
ATOM 4286 O O . PHE A 1 536 ? 22.901 -8.139 -26.526 1.00 92.06 536 PHE A O 1
ATOM 4293 N N . PRO A 1 537 ? 25.072 -8.004 -26.017 1.00 91.19 537 PRO A N 1
ATOM 4294 C CA . PRO A 1 537 ? 25.518 -8.720 -27.220 1.00 91.19 537 PRO A CA 1
ATOM 4295 C C . PRO A 1 537 ? 25.015 -10.170 -27.313 1.00 91.19 537 PRO A C 1
ATOM 4297 O O . PRO A 1 537 ? 24.994 -10.749 -28.396 1.00 91.19 537 PRO A O 1
ATOM 4300 N N . ARG A 1 538 ? 24.603 -10.774 -26.189 1.00 91.81 538 ARG A N 1
ATOM 4301 C CA . ARG A 1 538 ? 24.064 -12.147 -26.127 1.00 91.81 538 ARG A CA 1
ATOM 4302 C C . ARG A 1 538 ? 22.558 -12.191 -25.868 1.00 91.81 538 ARG A C 1
ATOM 4304 O O . ARG A 1 538 ? 22.049 -13.200 -25.376 1.00 91.81 538 ARG A O 1
ATOM 4311 N N . LEU A 1 539 ? 21.853 -11.099 -26.155 1.00 93.19 539 LEU A N 1
ATOM 4312 C CA . LEU A 1 539 ? 20.421 -11.009 -25.919 1.00 93.19 539 LEU A CA 1
ATOM 4313 C C . LEU A 1 539 ? 19.663 -12.051 -26.755 1.00 93.19 539 LEU A C 1
ATOM 4315 O O . LEU A 1 539 ? 19.747 -12.072 -27.978 1.00 93.19 539 LEU A O 1
ATOM 4319 N N . SER A 1 540 ? 18.918 -12.924 -26.081 1.00 93.12 540 SER A N 1
ATOM 4320 C CA . SER A 1 540 ? 18.079 -13.957 -26.702 1.00 93.12 540 SER A CA 1
ATOM 4321 C C . SER A 1 540 ? 16.591 -13.624 -26.618 1.00 93.12 540 SER A C 1
ATOM 4323 O O . SER A 1 540 ? 15.857 -13.891 -27.562 1.00 93.12 540 SER A O 1
ATOM 4325 N N . LEU A 1 541 ? 16.155 -12.996 -25.525 1.00 93.94 541 LEU A N 1
ATOM 4326 C CA . LEU A 1 541 ? 14.780 -12.579 -25.283 1.00 93.94 541 LEU A CA 1
ATOM 4327 C C . LEU A 1 541 ? 14.750 -11.076 -25.014 1.00 93.94 541 LEU A C 1
ATOM 4329 O O . LEU A 1 541 ? 15.322 -10.617 -24.027 1.00 93.94 541 LEU A O 1
ATOM 4333 N N . LEU A 1 542 ? 14.030 -10.329 -25.846 1.00 95.19 542 LEU A N 1
ATOM 4334 C CA . LEU A 1 542 ? 13.729 -8.922 -25.609 1.00 95.19 542 LEU A CA 1
ATOM 4335 C C . LEU A 1 542 ? 12.229 -8.764 -25.383 1.00 95.19 542 LEU A C 1
ATOM 4337 O O . LEU A 1 542 ? 11.436 -8.983 -26.292 1.00 95.19 542 LEU A O 1
ATOM 4341 N N . HIS A 1 543 ? 11.846 -8.372 -24.177 1.00 94.88 543 HIS A N 1
ATOM 4342 C CA . HIS A 1 543 ? 10.477 -8.060 -23.795 1.00 94.88 543 HIS A CA 1
ATOM 4343 C C . HIS A 1 543 ? 10.299 -6.537 -23.735 1.00 94.88 543 HIS A C 1
ATOM 4345 O O . HIS A 1 543 ? 11.058 -5.855 -23.058 1.00 94.88 543 HIS A O 1
ATOM 4351 N N . VAL A 1 544 ? 9.325 -5.971 -24.441 1.00 94.06 544 VAL A N 1
ATOM 4352 C CA . VAL A 1 544 ? 9.093 -4.521 -24.505 1.00 94.06 544 VAL A CA 1
ATOM 4353 C C . VAL A 1 544 ? 7.641 -4.226 -24.167 1.00 94.06 544 VAL A C 1
ATOM 4355 O O . VAL A 1 544 ? 6.729 -4.636 -24.884 1.00 94.06 544 VAL A O 1
ATOM 4358 N N . VAL A 1 545 ? 7.428 -3.479 -23.088 1.00 92.19 545 VAL A N 1
ATOM 4359 C CA . VAL A 1 545 ? 6.113 -2.999 -22.670 1.00 92.19 545 VAL A CA 1
ATOM 4360 C C . VAL A 1 545 ? 5.892 -1.594 -23.225 1.00 92.19 545 VAL A C 1
ATOM 4362 O O . VAL A 1 545 ? 6.747 -0.727 -23.081 1.00 92.19 545 VAL A O 1
ATOM 4365 N N . ASN A 1 546 ? 4.732 -1.384 -23.844 1.00 91.31 546 ASN A N 1
ATOM 4366 C CA . ASN A 1 546 ? 4.330 -0.178 -24.563 1.00 91.31 546 ASN A CA 1
ATOM 4367 C C . ASN A 1 546 ? 5.357 0.234 -25.642 1.00 91.31 546 ASN A C 1
ATOM 4369 O O . ASN A 1 546 ? 5.917 1.329 -25.585 1.00 91.31 546 ASN A O 1
ATOM 4373 N N . PRO A 1 547 ? 5.620 -0.630 -26.645 1.00 91.31 547 PRO A N 1
ATOM 4374 C CA . PRO A 1 547 ? 6.717 -0.446 -27.602 1.00 91.31 547 PRO A CA 1
ATOM 4375 C C . PRO A 1 547 ? 6.577 0.787 -28.509 1.00 91.31 547 PRO A C 1
ATOM 4377 O O . PRO A 1 547 ? 7.577 1.256 -29.051 1.00 91.31 547 PRO A O 1
ATOM 4380 N N . LEU A 1 548 ? 5.360 1.310 -28.697 1.00 88.06 548 LEU A N 1
A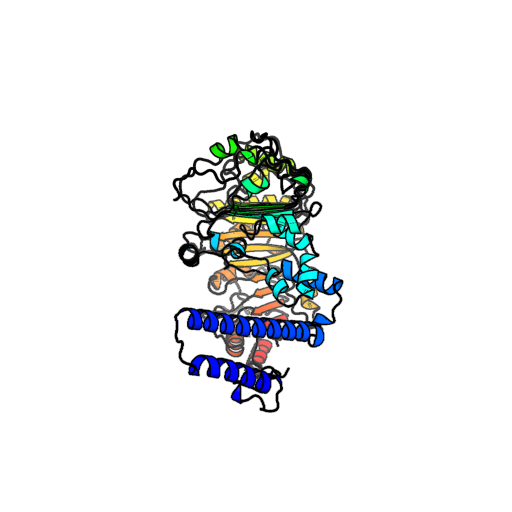TOM 4381 C CA . LEU A 1 548 ? 5.093 2.433 -29.599 1.00 88.06 548 LEU A CA 1
ATOM 4382 C C . LEU A 1 548 ? 5.056 3.774 -28.854 1.00 88.06 548 LEU A C 1
ATOM 4384 O O . LEU A 1 548 ? 4.416 3.907 -27.812 1.00 88.06 548 LEU A O 1
ATOM 4388 N N . VAL A 1 549 ? 5.706 4.785 -29.435 1.00 75.06 549 VAL A N 1
ATOM 4389 C CA . VAL A 1 549 ? 5.700 6.181 -28.961 1.00 75.06 549 VAL A CA 1
ATOM 4390 C C . VAL A 1 549 ? 4.493 6.923 -29.525 1.00 75.06 549 VAL A C 1
ATOM 4392 O O . VAL A 1 549 ? 4.193 6.798 -30.712 1.00 75.06 549 VAL A O 1
ATOM 4395 N N . SER A 1 550 ? 3.804 7.703 -28.688 1.00 66.06 550 SER A N 1
ATOM 4396 C CA . SER A 1 550 ? 2.517 8.324 -29.033 1.00 66.06 550 SER A CA 1
ATOM 4397 C C . SER A 1 550 ? 2.606 9.407 -30.122 1.00 66.06 550 SER A C 1
ATOM 4399 O O . SER A 1 550 ? 1.621 9.662 -30.812 1.00 66.06 550 SER A O 1
ATOM 4401 N N . THR A 1 551 ? 3.781 10.010 -30.326 1.00 61.47 551 THR A N 1
ATOM 4402 C CA . THR A 1 551 ? 3.948 11.234 -31.130 1.00 61.47 551 THR A CA 1
ATOM 4403 C C . THR A 1 551 ? 4.605 11.044 -32.501 1.00 61.47 551 THR A C 1
ATOM 4405 O O . THR A 1 551 ? 4.564 11.963 -33.319 1.00 61.47 551 THR A O 1
ATOM 4408 N N . HIS A 1 552 ? 5.181 9.876 -32.816 1.00 59.47 552 HIS A N 1
ATOM 4409 C CA . HIS A 1 552 ? 6.012 9.713 -34.019 1.00 59.47 552 HIS A CA 1
ATOM 4410 C C . HIS A 1 552 ? 5.653 8.475 -34.849 1.00 59.47 552 HIS A C 1
ATOM 4412 O O . HIS A 1 552 ? 6.378 7.482 -34.877 1.00 59.47 552 HIS A O 1
ATOM 4418 N N . ALA A 1 553 ? 4.584 8.575 -35.646 1.00 56.88 553 ALA A N 1
ATOM 4419 C CA . ALA A 1 553 ? 4.254 7.586 -36.683 1.00 56.88 553 ALA A CA 1
ATOM 4420 C C . ALA A 1 553 ? 5.363 7.408 -37.752 1.00 56.88 553 ALA A C 1
ATOM 4422 O O . ALA A 1 553 ? 5.297 6.487 -38.565 1.00 56.88 553 ALA A O 1
ATOM 4423 N N . ALA A 1 554 ? 6.375 8.285 -37.765 1.00 56.50 554 ALA A N 1
ATOM 4424 C CA . ALA A 1 554 ? 7.488 8.257 -38.708 1.00 56.50 554 ALA A CA 1
ATOM 4425 C C . ALA A 1 554 ? 8.792 7.643 -38.161 1.00 56.50 554 ALA A C 1
ATOM 4427 O O . ALA A 1 554 ? 9.692 7.403 -38.963 1.00 56.50 554 ALA A O 1
ATOM 4428 N N . ALA A 1 555 ? 8.911 7.374 -36.857 1.00 69.56 555 ALA A N 1
ATOM 4429 C CA . ALA A 1 555 ? 10.151 6.849 -36.283 1.00 69.56 555 ALA A CA 1
ATOM 4430 C C . ALA A 1 555 ? 10.366 5.365 -36.634 1.00 69.56 555 ALA A C 1
ATOM 4432 O O . ALA A 1 555 ? 9.410 4.609 -36.795 1.00 69.56 555 ALA A O 1
ATOM 4433 N N . GLU A 1 556 ? 11.622 4.955 -36.783 1.00 81.31 556 GLU A N 1
ATOM 4434 C CA . GLU A 1 556 ? 12.011 3.553 -36.962 1.00 81.31 556 GLU A CA 1
ATOM 4435 C C . GLU A 1 556 ? 11.787 2.743 -35.677 1.00 81.31 556 GLU A C 1
ATOM 4437 O O . GLU A 1 556 ? 11.754 3.312 -34.587 1.00 81.31 556 GLU A O 1
ATOM 4442 N N . PHE A 1 557 ? 11.665 1.413 -35.785 1.00 85.06 557 PHE A N 1
ATOM 4443 C CA . PHE A 1 557 ? 11.566 0.544 -34.610 1.00 85.06 557 PHE A CA 1
ATOM 4444 C C . PHE A 1 557 ? 12.928 0.469 -33.893 1.00 85.06 557 PHE A C 1
ATOM 4446 O O . PHE A 1 557 ? 13.856 -0.158 -34.414 1.00 85.06 557 PHE A O 1
ATOM 4453 N N . PRO A 1 558 ? 13.090 1.062 -32.697 1.00 84.12 558 PRO A N 1
ATOM 4454 C CA . PRO A 1 558 ? 14.413 1.311 -32.122 1.00 84.12 558 PRO A CA 1
ATOM 4455 C C . PRO A 1 558 ? 15.052 0.073 -31.473 1.00 84.12 558 PRO A C 1
ATOM 4457 O O . PRO A 1 558 ? 16.108 0.171 -30.865 1.00 84.12 558 PRO A O 1
ATOM 4460 N N . TYR A 1 559 ? 14.417 -1.095 -31.548 1.00 86.94 559 TYR A N 1
ATOM 4461 C CA . TYR A 1 559 ? 14.834 -2.267 -30.776 1.00 86.94 559 TYR A CA 1
ATOM 4462 C C . TYR A 1 559 ? 15.568 -3.338 -31.599 1.00 86.94 559 TYR A C 1
ATOM 4464 O O . TYR A 1 559 ? 16.119 -4.262 -31.012 1.00 86.94 559 TYR A O 1
ATOM 4472 N N . ILE A 1 560 ? 15.557 -3.247 -32.936 1.00 84.12 560 ILE A N 1
ATOM 4473 C CA . ILE A 1 560 ? 16.115 -4.280 -33.841 1.00 84.12 560 ILE A CA 1
ATOM 4474 C C . ILE A 1 560 ? 17.251 -3.726 -34.721 1.00 84.12 560 ILE A C 1
ATOM 4476 O O . ILE A 1 560 ? 18.010 -4.487 -35.316 1.00 84.12 560 ILE A O 1
ATOM 4480 N N . LEU A 1 561 ? 17.405 -2.404 -34.798 1.00 74.50 561 LEU A N 1
ATOM 4481 C CA . LEU A 1 561 ? 18.384 -1.787 -35.688 1.00 74.50 561 LEU A CA 1
ATOM 4482 C C . LEU A 1 561 ? 19.833 -1.980 -35.199 1.00 74.50 561 LEU A C 1
ATOM 4484 O O . LEU A 1 561 ? 20.085 -1.917 -33.989 1.00 74.50 561 LEU A O 1
ATOM 4488 N N . PRO A 1 562 ? 20.797 -2.181 -36.119 1.00 67.38 562 PRO A N 1
ATOM 4489 C CA . PRO A 1 562 ? 22.212 -2.099 -35.784 1.00 67.38 562 PRO A CA 1
ATOM 4490 C C . PRO A 1 562 ? 22.537 -0.694 -35.262 1.00 67.38 562 PRO A C 1
ATOM 4492 O O . PRO A 1 562 ? 21.946 0.292 -35.696 1.00 67.38 562 PRO A O 1
ATOM 4495 N N . VAL A 1 563 ? 23.457 -0.606 -34.300 1.00 64.12 563 VAL A N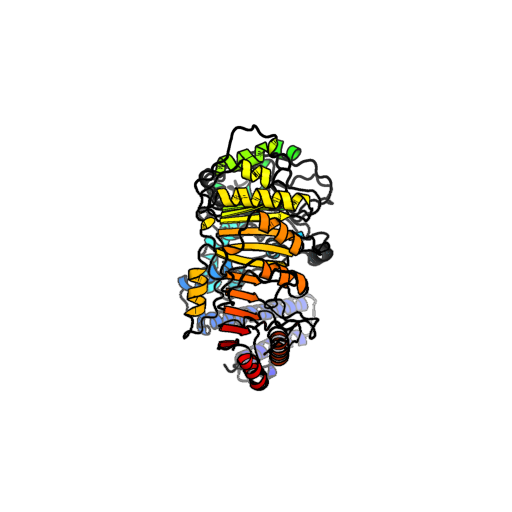 1
ATOM 4496 C CA . VAL A 1 563 ? 23.981 0.693 -33.862 1.00 64.12 563 VAL A CA 1
ATOM 4497 C C . VAL A 1 563 ? 25.086 1.086 -34.820 1.00 64.12 563 VAL A C 1
ATOM 4499 O O . VAL A 1 563 ? 26.038 0.324 -34.997 1.00 64.12 563 VAL A O 1
ATOM 4502 N N . ASP A 1 564 ? 24.941 2.260 -35.426 1.00 65.56 564 ASP A N 1
ATOM 4503 C CA . ASP A 1 564 ? 25.928 2.814 -36.343 1.00 65.56 564 ASP A CA 1
ATOM 4504 C C . ASP A 1 564 ? 27.316 2.838 -35.682 1.00 65.56 564 ASP A C 1
ATOM 4506 O O . ASP A 1 564 ? 27.500 3.387 -34.595 1.00 65.56 564 ASP A O 1
ATOM 4510 N N . GLY A 1 565 ? 28.303 2.213 -36.332 1.00 67.25 565 GLY A N 1
ATOM 4511 C CA . GLY A 1 565 ? 29.707 2.270 -35.915 1.00 67.25 565 GLY A CA 1
ATOM 4512 C C . GLY A 1 565 ? 30.239 1.111 -35.060 1.00 67.25 565 GLY A C 1
ATOM 4513 O O . GLY A 1 565 ? 31.398 1.179 -34.652 1.00 67.25 565 GLY A O 1
ATOM 4514 N N . GLN A 1 566 ? 29.482 0.035 -34.803 1.00 63.19 566 GLN A N 1
ATOM 4515 C CA . GLN A 1 566 ? 30.101 -1.212 -34.316 1.00 63.19 566 GLN A CA 1
ATOM 4516 C C . GLN A 1 566 ? 30.772 -1.972 -35.472 1.00 63.19 566 GLN A C 1
ATOM 4518 O O . GLN A 1 566 ? 30.133 -2.247 -36.483 1.00 63.19 566 GLN A O 1
ATOM 4523 N N . GLN A 1 567 ? 32.069 -2.273 -35.316 1.00 57.41 567 GLN A N 1
ATOM 4524 C CA . GLN A 1 567 ? 32.894 -3.008 -36.285 1.00 57.41 567 GLN A CA 1
ATOM 4525 C C . GLN A 1 567 ? 32.254 -4.344 -36.697 1.00 57.41 567 GLN A C 1
ATOM 4527 O O . GLN A 1 567 ? 31.716 -5.063 -35.860 1.00 57.41 567 GLN A O 1
ATOM 4532 N N . GLU A 1 568 ? 32.373 -4.667 -37.988 1.00 58.94 568 GLU A N 1
ATOM 4533 C CA . GLU A 1 568 ? 31.761 -5.816 -38.680 1.00 58.94 568 GLU A CA 1
ATOM 4534 C C . GLU A 1 568 ? 32.196 -7.207 -38.159 1.00 58.94 568 GLU A C 1
ATOM 4536 O O . GLU A 1 568 ? 31.623 -8.209 -38.576 1.00 58.94 568 GLU A O 1
ATOM 4541 N N . ASP A 1 569 ? 33.166 -7.289 -37.241 1.00 56.66 569 ASP A N 1
ATOM 4542 C CA . ASP A 1 569 ? 33.852 -8.544 -36.897 1.00 56.66 569 ASP A CA 1
ATOM 4543 C C . ASP A 1 569 ? 33.172 -9.401 -35.810 1.00 56.66 569 ASP A C 1
ATOM 4545 O O . ASP A 1 569 ? 33.516 -10.575 -35.661 1.00 56.66 569 ASP A O 1
ATOM 4549 N N . GLU A 1 570 ? 32.192 -8.883 -35.059 1.00 68.19 570 GLU A N 1
ATOM 4550 C CA . GLU A 1 570 ? 31.427 -9.707 -34.111 1.00 68.19 570 GLU A CA 1
ATOM 4551 C C . GLU A 1 570 ? 30.054 -10.069 -34.686 1.00 68.19 570 GLU A C 1
ATOM 4553 O O . GLU A 1 570 ? 29.129 -9.252 -34.704 1.00 68.19 570 GLU A O 1
ATOM 4558 N N . GLU A 1 571 ? 29.904 -11.325 -35.127 1.00 70.62 571 GLU A N 1
ATOM 4559 C CA . GLU A 1 571 ? 28.612 -11.924 -35.472 1.00 70.62 571 GLU A CA 1
ATOM 4560 C C . GLU A 1 571 ? 27.658 -11.812 -34.271 1.00 70.62 571 GLU A C 1
ATOM 4562 O O . GLU A 1 571 ? 27.635 -12.658 -33.371 1.00 70.62 571 GLU A O 1
ATOM 4567 N N . ARG A 1 572 ? 26.842 -10.751 -34.239 1.00 73.69 572 ARG A N 1
ATOM 4568 C CA . ARG A 1 572 ? 25.727 -10.662 -33.293 1.00 73.69 572 ARG A CA 1
ATOM 4569 C C . ARG A 1 572 ? 24.853 -11.895 -33.486 1.00 73.69 572 ARG A C 1
ATOM 4571 O O . ARG A 1 572 ? 24.606 -12.323 -34.609 1.00 73.69 572 ARG A O 1
ATOM 4578 N N . LYS A 1 573 ? 24.401 -12.501 -32.393 1.00 82.56 573 LYS A N 1
ATOM 4579 C CA . LYS A 1 573 ? 23.449 -13.609 -32.466 1.00 82.56 573 LYS A CA 1
ATOM 4580 C C . LYS A 1 573 ? 22.055 -13.031 -32.717 1.00 82.56 573 LYS A C 1
ATOM 4582 O O . LYS A 1 573 ? 21.639 -12.120 -32.005 1.00 82.56 573 LYS A O 1
ATOM 4587 N N . ALA A 1 574 ? 21.321 -13.608 -33.668 1.00 85.31 574 ALA A N 1
ATOM 4588 C CA . ALA A 1 574 ? 19.937 -13.218 -33.917 1.00 85.31 574 ALA A CA 1
ATOM 4589 C C . ALA A 1 574 ? 19.087 -13.411 -32.655 1.00 85.31 574 ALA A C 1
ATOM 4591 O O . ALA A 1 574 ? 19.227 -14.423 -31.958 1.00 85.31 574 ALA A O 1
ATOM 4592 N N . LEU A 1 575 ? 18.191 -12.457 -32.387 1.00 92.06 575 LEU A N 1
ATOM 4593 C CA . LEU A 1 575 ? 17.285 -12.519 -31.246 1.00 92.06 575 LEU A CA 1
ATOM 4594 C C . LEU A 1 575 ? 16.400 -13.773 -31.359 1.00 92.06 575 LEU A C 1
ATOM 4596 O O . LEU A 1 575 ? 15.737 -13.998 -32.372 1.00 92.06 575 LEU A O 1
ATOM 4600 N N . ASP A 1 576 ? 16.373 -14.607 -30.321 1.00 92.75 576 ASP A N 1
ATOM 4601 C CA . ASP A 1 576 ? 15.557 -15.823 -30.330 1.00 92.75 576 ASP A CA 1
ATOM 4602 C C . ASP A 1 576 ? 14.064 -15.470 -30.169 1.00 92.75 576 ASP A C 1
ATOM 4604 O O . ASP A 1 576 ? 13.205 -16.077 -30.809 1.00 92.75 576 ASP A O 1
ATOM 4608 N N . THR A 1 577 ? 13.725 -14.476 -29.343 1.00 93.38 577 THR A N 1
ATOM 4609 C CA . THR A 1 577 ? 12.339 -14.044 -29.113 1.00 93.38 577 THR A CA 1
ATOM 4610 C C . THR A 1 577 ? 12.224 -12.539 -28.875 1.00 93.38 577 THR A C 1
ATOM 4612 O O . THR A 1 577 ? 12.861 -11.986 -27.981 1.00 93.38 577 THR A O 1
ATOM 4615 N N . LEU A 1 578 ? 11.343 -11.888 -29.635 1.00 94.75 578 LEU A N 1
ATOM 4616 C CA . LEU A 1 578 ? 10.872 -10.527 -29.381 1.00 94.75 578 LEU A CA 1
ATOM 4617 C C . LEU A 1 578 ? 9.456 -10.579 -28.807 1.00 94.75 578 LEU A C 1
ATOM 4619 O O . LEU A 1 578 ? 8.533 -11.017 -29.485 1.00 94.75 578 LEU A O 1
ATOM 4623 N N . TRP A 1 579 ? 9.256 -10.123 -27.578 1.00 94.62 579 TRP A N 1
ATOM 4624 C CA . TRP A 1 579 ? 7.943 -10.087 -26.944 1.00 94.62 579 TRP A CA 1
ATOM 4625 C C . TRP A 1 579 ? 7.483 -8.649 -26.728 1.00 94.62 579 TRP A C 1
ATOM 4627 O O . TRP A 1 579 ? 8.044 -7.914 -25.926 1.00 94.62 579 TRP A O 1
ATOM 4637 N N . LEU A 1 580 ? 6.438 -8.245 -27.435 1.00 94.50 580 LEU A N 1
ATOM 4638 C CA . LEU A 1 580 ? 5.841 -6.921 -27.361 1.00 94.50 580 LEU A CA 1
ATOM 4639 C C . LEU A 1 580 ? 4.543 -6.973 -26.558 1.00 94.50 580 LEU A C 1
ATOM 4641 O O . LEU A 1 580 ? 3.672 -7.788 -26.852 1.00 94.50 580 LEU A O 1
ATOM 4645 N N . VAL A 1 581 ? 4.389 -6.091 -25.572 1.00 93.00 581 VAL A N 1
ATOM 4646 C CA . VAL A 1 581 ? 3.181 -6.005 -24.741 1.00 93.00 581 VAL A CA 1
ATOM 4647 C C . VAL A 1 581 ? 2.647 -4.584 -24.758 1.00 93.00 581 VAL A C 1
ATOM 4649 O O . VAL A 1 581 ? 3.313 -3.674 -24.283 1.00 93.00 581 VAL A O 1
ATOM 4652 N N . GLN A 1 582 ? 1.426 -4.370 -25.232 1.00 92.88 582 GLN A N 1
ATOM 4653 C CA . GLN A 1 582 ? 0.721 -3.106 -25.035 1.00 92.88 582 GLN A CA 1
ATOM 4654 C C . GLN A 1 582 ? -0.157 -3.224 -23.790 1.00 92.88 582 GLN A C 1
ATOM 4656 O O . GLN A 1 582 ? -1.087 -4.028 -23.778 1.00 92.88 582 GLN A O 1
ATOM 4661 N N . ARG A 1 583 ? 0.131 -2.439 -22.745 1.00 90.06 583 ARG A N 1
ATOM 4662 C CA . ARG A 1 583 ? -0.690 -2.380 -21.522 1.00 90.06 583 ARG A CA 1
ATOM 4663 C C . ARG A 1 583 ? -1.652 -1.211 -21.538 1.00 90.06 583 ARG A C 1
ATOM 4665 O O . ARG A 1 583 ? -2.822 -1.375 -21.212 1.00 90.06 583 ARG A O 1
ATOM 4672 N N . ASP A 1 584 ? -1.155 -0.056 -21.957 1.00 84.31 584 ASP A N 1
ATOM 4673 C CA . ASP A 1 584 ? -1.896 1.188 -21.831 1.00 84.31 584 ASP A CA 1
ATOM 4674 C C . ASP A 1 584 ? -2.557 1.533 -23.161 1.00 84.31 584 ASP A C 1
ATOM 4676 O O . ASP A 1 584 ? -1.879 1.742 -24.168 1.00 84.31 584 ASP A O 1
ATOM 4680 N N . ALA A 1 585 ? -3.883 1.646 -23.190 1.00 74.69 585 ALA A N 1
ATOM 4681 C CA . ALA A 1 585 ? -4.557 2.334 -24.286 1.00 74.69 585 ALA A CA 1
ATOM 4682 C C . ALA A 1 585 ? -4.309 3.837 -24.119 1.00 74.69 585 ALA A C 1
ATOM 4684 O O . ALA A 1 585 ? -5.155 4.559 -23.594 1.00 74.69 585 ALA A O 1
ATOM 4685 N N . LYS A 1 586 ? -3.123 4.324 -24.505 1.00 67.56 586 LYS A N 1
ATOM 4686 C CA . LYS A 1 586 ? -2.873 5.769 -24.516 1.00 67.56 586 LYS A CA 1
ATOM 4687 C C . LYS A 1 586 ? -3.941 6.440 -25.393 1.00 67.56 586 LYS A C 1
ATOM 4689 O O . LYS A 1 586 ? -4.108 6.076 -26.558 1.00 67.56 586 LYS A O 1
ATOM 4694 N N . LEU A 1 587 ? -4.679 7.362 -24.766 1.00 52.94 587 LEU A N 1
ATOM 4695 C CA . LEU A 1 587 ? -5.731 8.259 -25.272 1.00 52.94 587 LEU A CA 1
ATOM 4696 C C . LEU A 1 587 ? -6.057 8.110 -26.772 1.00 52.94 587 LEU A C 1
ATOM 4698 O O . LEU A 1 587 ? -5.686 8.940 -27.596 1.00 52.94 587 LEU A O 1
ATOM 4702 N N . GLY A 1 588 ? -6.793 7.052 -27.123 1.00 68.12 588 GLY A N 1
ATOM 4703 C CA . GLY A 1 588 ? -7.484 6.961 -28.412 1.00 68.12 588 GLY A CA 1
ATOM 4704 C C . GLY A 1 588 ? -6.748 6.273 -29.564 1.00 68.12 588 GLY A C 1
ATOM 4705 O O . GLY A 1 588 ? -7.278 6.269 -30.677 1.00 68.12 588 GLY A O 1
ATOM 4706 N N . THR A 1 589 ? -5.588 5.637 -29.355 1.00 79.75 589 THR A N 1
ATOM 4707 C CA . THR A 1 589 ? -5.029 4.767 -30.409 1.00 79.75 589 THR A CA 1
ATOM 4708 C C . THR A 1 589 ? -5.853 3.486 -30.530 1.00 79.75 589 THR A C 1
ATOM 4710 O O . THR A 1 589 ? -5.831 2.622 -29.655 1.00 79.75 589 THR A O 1
ATOM 4713 N N . SER A 1 590 ? -6.600 3.354 -31.630 1.00 89.00 590 SER A N 1
ATOM 4714 C CA . SER A 1 590 ? -7.353 2.130 -31.916 1.00 89.00 590 SER A CA 1
ATOM 4715 C C . SER A 1 590 ? -6.410 0.930 -32.076 1.00 89.00 590 SER A C 1
ATOM 4717 O O . SER A 1 590 ? -5.283 1.089 -32.548 1.00 89.00 590 SER A O 1
ATOM 4719 N N . TYR A 1 591 ? -6.881 -0.280 -31.754 1.00 90.50 591 TYR A N 1
ATOM 4720 C CA . TYR A 1 591 ? -6.120 -1.521 -31.971 1.00 90.50 591 TYR A CA 1
ATOM 4721 C C . TYR A 1 591 ? -5.580 -1.635 -33.408 1.00 90.50 591 TYR A C 1
ATOM 4723 O O . TYR A 1 591 ? -4.427 -2.003 -33.620 1.00 90.50 591 TYR A O 1
ATOM 4731 N N . HIS A 1 592 ? -6.387 -1.234 -34.396 1.00 90.62 592 HIS A N 1
ATOM 4732 C CA . HIS A 1 592 ? -5.987 -1.199 -35.802 1.00 90.62 592 HIS A CA 1
ATOM 4733 C C . HIS A 1 592 ? -4.841 -0.207 -36.055 1.00 90.62 592 HIS A C 1
ATOM 4735 O O . HIS A 1 592 ? -3.843 -0.575 -36.667 1.00 90.62 592 HIS A O 1
ATOM 4741 N N . SER A 1 593 ? -4.948 1.025 -35.546 1.00 89.56 593 SER A N 1
ATOM 4742 C CA . SER A 1 593 ? -3.903 2.053 -35.677 1.00 89.56 593 SER A CA 1
ATOM 4743 C C . SER A 1 593 ? -2.596 1.634 -35.007 1.00 89.56 593 SER A C 1
ATOM 4745 O O . SER A 1 593 ? -1.520 1.902 -35.534 1.00 89.56 593 SER A O 1
ATOM 4747 N N . TRP A 1 594 ? -2.691 0.959 -33.861 1.00 90.69 594 TRP A N 1
ATOM 4748 C CA . TRP A 1 594 ? -1.543 0.411 -33.149 1.00 90.69 594 TRP A CA 1
ATOM 4749 C C . TRP A 1 594 ? -0.855 -0.696 -33.960 1.00 90.69 594 TRP A C 1
ATOM 4751 O O . TRP A 1 594 ? 0.353 -0.626 -34.179 1.00 90.69 594 TRP A O 1
ATOM 4761 N N . CYS A 1 595 ? -1.619 -1.662 -34.487 1.00 91.50 595 CYS A N 1
ATOM 4762 C CA . CYS A 1 595 ? -1.076 -2.713 -35.352 1.00 91.50 595 CYS A CA 1
ATOM 4763 C C . CYS A 1 595 ? -0.427 -2.125 -36.612 1.00 91.50 595 CYS A C 1
ATOM 4765 O O . CYS A 1 595 ? 0.649 -2.566 -37.005 1.00 91.50 595 CYS A O 1
ATOM 4767 N N . ASP A 1 596 ? -1.062 -1.132 -37.244 1.00 90.81 596 ASP A N 1
ATOM 4768 C CA . ASP A 1 596 ? -0.551 -0.483 -38.457 1.00 90.81 596 ASP A CA 1
ATOM 4769 C C . ASP A 1 596 ? 0.778 0.235 -38.200 1.00 90.81 596 ASP A C 1
ATOM 4771 O O . ASP A 1 596 ? 1.740 0.102 -38.958 1.00 90.81 596 ASP A O 1
ATOM 4775 N N . ALA A 1 597 ? 0.847 0.994 -37.104 1.00 90.25 597 ALA A N 1
ATOM 4776 C CA . ALA A 1 597 ? 2.071 1.656 -36.680 1.00 90.25 597 ALA A CA 1
ATOM 4777 C C . ALA A 1 597 ? 3.180 0.631 -36.404 1.00 90.25 597 ALA A C 1
ATOM 4779 O O . ALA A 1 597 ? 4.280 0.782 -36.936 1.00 90.25 597 ALA A O 1
ATOM 4780 N N . LEU A 1 598 ? 2.881 -0.445 -35.671 1.00 91.50 598 LEU A N 1
ATOM 4781 C CA . LEU A 1 598 ? 3.842 -1.513 -35.401 1.00 91.50 598 LEU A CA 1
ATOM 4782 C C . LEU A 1 598 ? 4.345 -2.172 -36.694 1.00 91.50 598 LEU A C 1
ATOM 4784 O O . LEU A 1 598 ? 5.552 -2.276 -36.896 1.00 91.50 598 LEU A O 1
ATOM 4788 N N . ALA A 1 599 ? 3.442 -2.553 -37.602 1.00 91.19 599 ALA A N 1
ATOM 4789 C CA . ALA A 1 599 ? 3.793 -3.169 -38.880 1.00 91.19 599 ALA A CA 1
ATOM 4790 C C . ALA A 1 599 ? 4.696 -2.261 -39.726 1.00 91.19 599 ALA A C 1
ATOM 4792 O O . ALA A 1 599 ? 5.701 -2.713 -40.277 1.00 91.19 599 ALA A O 1
ATOM 4793 N N . ARG A 1 600 ? 4.375 -0.963 -39.811 1.00 90.19 600 ARG A N 1
ATOM 4794 C CA . ARG A 1 600 ? 5.197 0.016 -40.537 1.00 90.19 600 ARG A CA 1
ATOM 4795 C C . ARG A 1 600 ? 6.583 0.170 -39.920 1.00 90.19 600 ARG A C 1
ATOM 4797 O O . ARG A 1 600 ? 7.558 0.203 -40.667 1.00 90.19 600 ARG A O 1
ATOM 4804 N N . GLN A 1 601 ? 6.683 0.244 -38.594 1.00 89.31 601 GLN A N 1
ATOM 4805 C CA . GLN A 1 601 ? 7.970 0.361 -37.907 1.00 89.31 601 GLN A CA 1
ATOM 4806 C C . GLN A 1 601 ? 8.830 -0.900 -38.085 1.00 89.31 601 GLN A C 1
ATOM 4808 O O . GLN A 1 601 ? 10.014 -0.778 -38.394 1.00 89.31 601 GLN A O 1
ATOM 4813 N N . LEU A 1 602 ? 8.240 -2.097 -37.976 1.00 90.38 602 LEU A N 1
ATOM 4814 C CA . LEU A 1 602 ? 8.947 -3.369 -38.177 1.00 90.38 602 LEU A CA 1
ATOM 4815 C C . LEU A 1 602 ? 9.453 -3.530 -39.615 1.00 90.38 602 LEU A C 1
ATOM 4817 O O . LEU A 1 602 ? 10.613 -3.877 -39.806 1.00 90.38 602 LEU A O 1
ATOM 4821 N N . ARG A 1 603 ? 8.634 -3.210 -40.629 1.00 89.06 603 ARG A N 1
ATOM 4822 C CA . ARG A 1 603 ? 9.056 -3.261 -42.044 1.00 89.06 603 ARG A CA 1
ATOM 4823 C C . ARG A 1 603 ? 10.212 -2.317 -42.354 1.00 89.06 603 ARG A C 1
ATOM 4825 O O . ARG A 1 603 ? 11.069 -2.649 -43.164 1.00 89.06 603 ARG A O 1
ATOM 4832 N N . ARG A 1 604 ? 10.230 -1.136 -41.728 1.00 86.75 604 ARG A N 1
ATOM 4833 C CA . ARG A 1 604 ? 11.343 -0.185 -41.867 1.00 86.75 604 ARG A CA 1
ATOM 4834 C C . ARG A 1 604 ? 12.610 -0.697 -41.193 1.00 86.75 604 ARG A C 1
ATOM 4836 O O . ARG A 1 604 ? 13.685 -0.544 -41.754 1.00 86.75 604 ARG A O 1
ATOM 4843 N N . ALA A 1 605 ? 12.478 -1.309 -40.018 1.00 86.06 605 ALA A N 1
ATOM 4844 C CA . ALA A 1 605 ? 13.618 -1.819 -39.262 1.00 86.06 605 ALA A CA 1
ATOM 4845 C C . ALA A 1 605 ? 14.188 -3.141 -39.802 1.00 86.06 605 ALA A C 1
ATOM 4847 O O . ALA A 1 605 ? 15.339 -3.460 -39.524 1.00 86.06 605 ALA A O 1
ATOM 4848 N N . MET A 1 606 ? 13.408 -3.905 -40.572 1.00 85.38 606 MET A N 1
ATOM 4849 C CA . MET A 1 606 ? 13.811 -5.190 -41.151 1.00 85.38 606 MET A CA 1
ATOM 4850 C C . MET A 1 606 ? 13.542 -5.223 -42.665 1.00 85.38 606 MET A C 1
ATOM 4852 O O . MET A 1 606 ? 12.602 -5.888 -43.109 1.00 85.38 606 MET A O 1
ATOM 4856 N N . PRO A 1 607 ? 14.324 -4.502 -43.489 1.00 77.62 607 PRO A N 1
ATOM 4857 C CA . PRO A 1 607 ? 14.120 -4.520 -44.932 1.00 77.62 607 PRO A CA 1
ATOM 4858 C C . PRO A 1 607 ? 14.553 -5.872 -45.511 1.00 77.62 607 PRO A C 1
ATOM 4860 O O . PRO A 1 607 ? 15.595 -6.406 -45.142 1.00 77.62 607 PRO A O 1
ATOM 4863 N N . VAL A 1 608 ? 13.773 -6.404 -46.454 1.00 68.44 608 VAL A N 1
ATOM 4864 C CA . VAL A 1 608 ? 13.963 -7.749 -47.037 1.00 68.44 608 VAL A CA 1
ATOM 4865 C C . VAL A 1 608 ? 15.340 -7.925 -47.704 1.00 68.44 608 VAL A C 1
ATOM 4867 O O . VAL A 1 608 ? 15.890 -9.020 -47.678 1.00 68.44 608 VAL A O 1
ATOM 4870 N N . GLU A 1 609 ? 15.940 -6.851 -48.229 1.00 65.56 609 GLU A N 1
ATOM 4871 C CA . GLU A 1 609 ? 17.339 -6.806 -48.673 1.00 65.56 609 GLU A CA 1
ATOM 4872 C C . GLU A 1 609 ? 17.871 -5.368 -48.551 1.00 65.56 609 GLU A C 1
ATOM 4874 O O . GLU A 1 609 ? 17.417 -4.478 -49.272 1.00 65.56 609 GLU A O 1
ATOM 4879 N N . VAL A 1 610 ? 18.856 -5.116 -47.680 1.00 55.69 610 VAL A N 1
ATOM 4880 C CA . VAL A 1 610 ? 19.590 -3.839 -47.681 1.00 55.69 610 VAL A CA 1
ATOM 4881 C C . VAL A 1 610 ? 20.966 -4.061 -48.297 1.00 55.69 610 VAL A C 1
ATOM 4883 O O . VAL A 1 610 ? 21.808 -4.764 -47.741 1.00 55.69 610 VAL A O 1
ATOM 4886 N N . ARG A 1 611 ? 21.210 -3.450 -49.460 1.00 54.38 611 ARG A N 1
ATOM 4887 C CA . ARG A 1 611 ? 22.562 -3.285 -50.008 1.00 54.38 611 ARG A CA 1
ATOM 4888 C C . ARG A 1 611 ? 23.073 -1.905 -49.609 1.00 54.38 611 ARG A C 1
ATOM 4890 O O . ARG A 1 611 ? 22.778 -0.932 -50.296 1.00 54.38 611 ARG A O 1
ATOM 4897 N N . VAL A 1 612 ? 23.837 -1.820 -48.522 1.00 54.31 612 VAL A N 1
ATOM 4898 C CA . VAL A 1 612 ? 24.631 -0.621 -48.206 1.00 54.31 612 VAL A CA 1
ATOM 4899 C C . VAL A 1 612 ? 26.059 -0.902 -48.659 1.00 54.31 612 VAL A C 1
ATOM 4901 O O . VAL A 1 612 ? 26.636 -1.905 -48.267 1.00 54.31 612 VAL A O 1
ATOM 4904 N N . SER A 1 613 ? 26.616 -0.066 -49.537 1.00 55.03 613 SER A N 1
ATOM 4905 C CA . SER A 1 613 ? 28.041 -0.117 -49.923 1.00 55.03 613 SER A CA 1
ATOM 4906 C C . SER A 1 613 ? 28.568 -1.459 -50.474 1.00 55.03 613 SER A C 1
ATOM 4908 O O . SER A 1 613 ? 29.761 -1.731 -50.410 1.00 55.03 613 SER A O 1
ATOM 4910 N N . GLY A 1 614 ? 27.704 -2.297 -51.059 1.00 63.75 614 GLY A N 1
ATOM 4911 C CA . GLY A 1 614 ? 28.100 -3.571 -51.680 1.00 63.75 614 GLY A CA 1
ATOM 4912 C C . GLY A 1 614 ? 28.184 -4.768 -50.724 1.00 63.75 614 GLY A C 1
ATOM 4913 O O . GLY A 1 614 ? 28.237 -5.903 -51.199 1.00 63.75 614 GLY A O 1
ATOM 4914 N N . THR A 1 615 ? 28.096 -4.554 -49.411 1.00 54.12 615 THR A N 1
ATOM 4915 C CA . THR A 1 615 ? 27.955 -5.613 -48.406 1.00 54.12 615 THR A CA 1
ATOM 4916 C C . THR A 1 615 ? 26.475 -5.956 -48.208 1.00 54.12 615 THR A C 1
ATOM 4918 O O . THR A 1 615 ? 25.608 -5.091 -48.063 1.00 54.12 615 THR A O 1
ATOM 4921 N N . ARG A 1 616 ? 26.149 -7.254 -48.291 1.00 53.88 616 ARG A N 1
ATOM 4922 C CA . ARG A 1 616 ? 24.799 -7.761 -48.005 1.00 53.88 616 ARG A CA 1
ATOM 4923 C C . ARG A 1 616 ? 24.675 -7.966 -46.503 1.00 53.88 616 ARG A C 1
ATOM 4925 O O . ARG A 1 616 ? 25.210 -8.937 -45.979 1.00 53.88 616 ARG A O 1
ATOM 4932 N N . PHE A 1 617 ? 23.922 -7.099 -45.842 1.00 55.66 617 PHE A N 1
ATOM 4933 C CA . PHE A 1 617 ? 23.487 -7.345 -44.474 1.00 55.66 617 PHE A CA 1
ATOM 4934 C C . PHE A 1 617 ? 22.140 -8.059 -44.531 1.00 55.66 617 PHE A C 1
ATOM 4936 O O . PHE A 1 617 ? 21.163 -7.506 -45.036 1.00 55.66 617 PHE A O 1
ATOM 4943 N N . ALA A 1 618 ? 22.082 -9.296 -44.043 1.00 58.09 618 ALA A N 1
ATOM 4944 C CA . ALA A 1 618 ? 20.804 -9.904 -43.704 1.00 58.09 618 ALA A CA 1
ATOM 4945 C C . ALA A 1 618 ? 20.413 -9.354 -42.322 1.00 58.09 618 ALA A C 1
ATOM 4947 O O . ALA A 1 618 ? 21.086 -9.701 -41.346 1.00 58.09 618 ALA A O 1
ATOM 4948 N N . PRO A 1 619 ? 19.401 -8.471 -42.200 1.00 62.47 619 PRO A N 1
ATOM 4949 C CA . PRO A 1 619 ? 18.927 -8.070 -40.885 1.00 62.47 619 PRO A CA 1
ATOM 4950 C C . PRO A 1 619 ? 18.524 -9.331 -40.124 1.00 62.47 619 PRO A C 1
ATOM 4952 O O . PRO A 1 619 ? 17.790 -10.179 -40.635 1.00 62.47 619 PRO A O 1
ATOM 4955 N N . GLN A 1 620 ? 19.050 -9.482 -38.913 1.00 74.88 620 GLN A N 1
ATOM 4956 C CA . GLN A 1 620 ? 18.756 -10.634 -38.076 1.00 74.88 620 GLN A CA 1
ATOM 4957 C C . GLN A 1 620 ? 17.356 -10.486 -37.488 1.00 74.88 620 GLN A C 1
ATOM 4959 O O . GLN A 1 620 ? 17.178 -10.028 -36.359 1.00 74.88 620 GLN A O 1
ATOM 4964 N N . ALA A 1 621 ? 16.356 -10.850 -38.288 1.00 83.81 621 ALA A N 1
ATOM 4965 C CA . ALA A 1 621 ? 14.980 -10.933 -37.836 1.00 83.81 621 ALA A CA 1
ATOM 4966 C C . ALA A 1 621 ? 14.894 -11.869 -36.615 1.00 83.81 621 ALA A C 1
ATOM 4968 O O . ALA A 1 621 ? 15.589 -12.895 -36.572 1.00 83.81 621 ALA A O 1
ATOM 4969 N N . PRO A 1 622 ? 14.058 -11.540 -35.615 1.00 92.25 622 PRO A N 1
ATOM 4970 C CA . PRO A 1 622 ? 13.871 -12.421 -34.477 1.00 92.25 622 PRO A CA 1
ATOM 4971 C C . PRO A 1 622 ? 13.297 -13.763 -34.943 1.00 92.25 622 PRO A C 1
ATOM 4973 O O . PRO A 1 622 ? 12.433 -13.803 -35.819 1.00 92.25 622 PRO A O 1
ATOM 4976 N N . LYS A 1 623 ? 13.735 -14.877 -34.345 1.00 92.25 623 LYS A N 1
ATOM 4977 C CA . LYS A 1 623 ? 13.224 -16.211 -34.722 1.00 92.25 623 LYS A CA 1
ATOM 4978 C C . LYS A 1 623 ? 11.736 -16.365 -34.409 1.00 92.25 623 LYS A C 1
ATOM 4980 O O . LYS A 1 623 ? 11.006 -17.005 -35.162 1.00 92.25 623 LYS A O 1
ATOM 4985 N N . ARG A 1 624 ? 11.301 -15.782 -33.290 1.00 92.25 624 ARG A N 1
ATOM 4986 C CA . ARG A 1 624 ? 9.908 -15.735 -32.846 1.00 92.25 624 ARG A CA 1
ATOM 4987 C C . ARG A 1 624 ? 9.556 -14.323 -32.398 1.00 92.25 624 ARG A C 1
ATOM 4989 O O . ARG A 1 624 ? 10.355 -13.661 -31.736 1.00 92.25 624 ARG A O 1
ATOM 4996 N N . MET A 1 625 ? 8.342 -13.886 -32.696 1.00 94.50 625 MET A N 1
ATOM 4997 C CA . MET A 1 625 ? 7.752 -12.701 -32.094 1.00 94.50 625 MET A CA 1
ATOM 4998 C C . MET A 1 625 ? 6.452 -13.058 -31.384 1.00 94.50 625 MET A C 1
ATOM 5000 O O . MET A 1 625 ? 5.638 -13.808 -31.907 1.00 94.50 625 MET A O 1
ATOM 5004 N N . ARG A 1 626 ? 6.248 -12.510 -30.192 1.00 92.81 626 ARG A N 1
ATOM 5005 C CA . ARG A 1 626 ? 4.989 -12.590 -29.456 1.00 92.81 626 ARG A CA 1
ATOM 5006 C C . ARG A 1 626 ? 4.440 -11.190 -29.249 1.00 92.81 626 ARG A C 1
ATOM 5008 O O . ARG A 1 626 ? 5.191 -10.281 -28.901 1.00 92.81 626 ARG A O 1
ATOM 5015 N N . VAL A 1 627 ? 3.142 -11.020 -29.450 1.00 93.38 627 VAL A N 1
ATOM 5016 C CA . VAL A 1 627 ? 2.463 -9.733 -29.356 1.00 93.38 627 VAL A CA 1
ATOM 5017 C C . VAL A 1 627 ? 1.230 -9.858 -28.468 1.00 93.38 627 VAL A C 1
ATOM 5019 O O . VAL A 1 627 ? 0.237 -10.468 -28.860 1.00 93.38 627 VAL A O 1
ATOM 5022 N N . ASP A 1 628 ? 1.280 -9.232 -27.292 1.00 92.06 628 ASP A N 1
ATOM 5023 C CA . ASP A 1 628 ? 0.174 -9.197 -26.338 1.00 92.06 628 ASP A CA 1
ATOM 5024 C C . ASP A 1 628 ? -0.438 -7.786 -26.289 1.00 92.06 628 ASP A C 1
ATOM 5026 O O . ASP A 1 628 ? 0.215 -6.820 -25.897 1.00 92.06 628 ASP A O 1
ATOM 5030 N N . TYR A 1 629 ? -1.709 -7.649 -26.659 1.00 91.50 629 TYR A N 1
ATOM 5031 C CA . TYR A 1 629 ? -2.470 -6.405 -26.551 1.00 91.50 629 TYR A CA 1
ATOM 5032 C C . TYR A 1 629 ? -3.505 -6.542 -25.430 1.00 91.50 629 TYR A C 1
ATOM 5034 O O . TYR A 1 629 ? -4.524 -7.216 -25.590 1.00 91.50 629 TYR A O 1
ATOM 5042 N N . LEU A 1 630 ? -3.216 -5.941 -24.273 1.00 89.31 630 LEU A N 1
ATOM 5043 C CA . LEU A 1 630 ? -4.039 -6.064 -23.066 1.00 89.31 630 LEU A CA 1
ATOM 5044 C C . LEU A 1 630 ? -5.242 -5.109 -22.977 1.00 89.31 630 LEU A C 1
ATOM 5046 O O . LEU A 1 630 ? -6.181 -5.457 -22.261 1.00 89.31 630 LEU A O 1
ATOM 5050 N N . PRO A 1 631 ? -5.281 -3.933 -23.639 1.00 90.12 631 PRO A N 1
ATOM 5051 C CA . PRO A 1 631 ? -6.495 -3.132 -23.633 1.00 90.12 631 PRO A CA 1
ATOM 5052 C C . PRO A 1 631 ? -7.664 -3.868 -24.292 1.00 90.12 631 PRO A C 1
ATOM 5054 O O . PRO A 1 631 ? -7.486 -4.563 -25.291 1.00 90.12 631 PRO A O 1
ATOM 5057 N N . VAL A 1 632 ? -8.870 -3.680 -23.751 1.00 89.00 632 VAL A N 1
ATOM 5058 C CA . VAL A 1 632 ? -10.094 -4.306 -24.272 1.00 89.00 632 VAL A CA 1
ATOM 5059 C C . VAL A 1 632 ? -10.343 -3.841 -25.707 1.00 89.00 632 VAL A C 1
ATOM 5061 O O . VAL A 1 632 ? -10.444 -2.642 -25.979 1.00 89.00 632 VAL A O 1
ATOM 5064 N N . VAL A 1 633 ? -10.458 -4.795 -26.633 1.00 86.25 633 VAL A N 1
ATOM 5065 C CA . VAL A 1 633 ? -10.670 -4.517 -28.061 1.00 86.25 633 VAL A CA 1
ATOM 5066 C C . VAL A 1 633 ? -12.096 -4.891 -28.462 1.00 86.25 633 VAL A C 1
ATOM 5068 O O . VAL A 1 63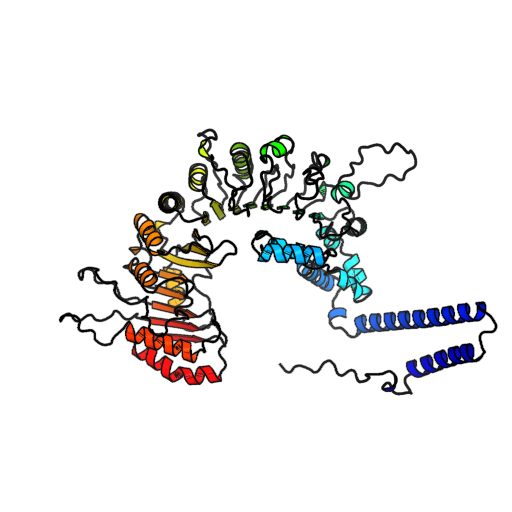3 ? -12.412 -6.083 -28.482 1.00 86.25 633 VAL A O 1
ATOM 5071 N N . PRO A 1 634 ? -12.937 -3.926 -28.891 1.00 87.06 634 PRO A N 1
ATOM 5072 C CA . PRO A 1 634 ? -14.251 -4.229 -29.451 1.00 87.06 634 PRO A CA 1
ATOM 5073 C C . PRO A 1 634 ? -14.152 -5.234 -30.607 1.00 87.06 634 PRO A C 1
ATOM 5075 O O . PRO A 1 634 ? -13.276 -5.112 -31.467 1.00 87.06 634 PRO A O 1
ATOM 5078 N N . SER A 1 635 ? -15.077 -6.194 -30.680 1.00 86.31 635 SER A N 1
ATOM 5079 C CA . SER A 1 635 ? -15.062 -7.282 -31.677 1.00 86.31 635 SER A CA 1
ATOM 5080 C C . SER A 1 635 ? -14.901 -6.787 -33.123 1.00 86.31 635 SER A C 1
ATOM 5082 O O . SER A 1 635 ? -14.118 -7.347 -33.893 1.00 86.31 635 SER A O 1
ATOM 5084 N N . MET A 1 636 ? -15.556 -5.676 -33.481 1.00 84.50 636 MET A N 1
ATOM 5085 C CA . MET A 1 636 ? -15.447 -5.073 -34.815 1.00 84.50 636 MET A CA 1
ATOM 5086 C C . MET A 1 636 ? -14.029 -4.583 -35.145 1.00 84.50 636 MET A C 1
ATOM 5088 O O . MET A 1 636 ? -13.603 -4.682 -36.296 1.00 84.50 636 MET A O 1
ATOM 5092 N N . ALA A 1 637 ? -13.271 -4.091 -34.160 1.00 84.25 637 ALA A N 1
ATOM 5093 C CA . ALA A 1 637 ? -11.911 -3.596 -34.371 1.00 84.25 637 ALA A CA 1
ATOM 5094 C C . ALA A 1 637 ? -10.913 -4.730 -34.665 1.00 84.25 637 ALA A C 1
ATOM 5096 O O . ALA A 1 637 ? -9.958 -4.513 -35.411 1.00 84.25 637 ALA A O 1
ATOM 5097 N N . ARG A 1 638 ? -11.164 -5.948 -34.161 1.00 84.75 638 ARG A N 1
ATOM 5098 C CA . ARG A 1 638 ? -10.327 -7.131 -34.438 1.00 84.75 638 ARG A CA 1
ATOM 5099 C C . ARG A 1 638 ? -10.369 -7.528 -35.911 1.00 84.75 638 ARG A C 1
ATOM 5101 O O . ARG A 1 638 ? -9.325 -7.754 -36.514 1.00 84.75 638 ARG A O 1
ATOM 5108 N N . SER A 1 639 ? -11.562 -7.532 -36.513 1.00 85.56 639 SER A N 1
ATOM 5109 C CA . SER A 1 639 ? -11.746 -7.909 -37.926 1.00 85.56 639 SER A CA 1
ATOM 5110 C C . SER A 1 639 ? -10.945 -7.024 -38.892 1.00 85.56 639 SER A C 1
ATOM 5112 O O . SER A 1 639 ? -10.371 -7.515 -39.861 1.00 85.56 639 SER A O 1
ATOM 5114 N N . LYS A 1 640 ? -10.822 -5.726 -38.582 1.00 85.12 640 LYS A N 1
ATOM 5115 C CA . LYS A 1 640 ? -10.069 -4.757 -39.392 1.00 85.12 640 LYS A CA 1
ATOM 5116 C C . LYS A 1 640 ? -8.551 -4.917 -39.278 1.00 85.12 640 LYS A C 1
ATOM 5118 O O . LYS A 1 640 ? -7.831 -4.398 -40.124 1.00 85.12 640 LYS A O 1
ATOM 5123 N N . ALA A 1 641 ? -8.045 -5.583 -38.242 1.00 85.25 641 ALA A N 1
ATOM 5124 C CA . ALA A 1 641 ? -6.609 -5.751 -38.018 1.00 85.25 641 ALA A CA 1
ATOM 5125 C C . ALA A 1 641 ? -6.024 -7.000 -38.703 1.00 85.25 641 ALA A C 1
ATOM 5127 O O . ALA A 1 641 ? -4.813 -7.060 -38.885 1.00 85.25 641 ALA A O 1
ATOM 5128 N N . VAL A 1 642 ? -6.854 -7.956 -39.147 1.00 87.06 642 VAL A N 1
ATOM 5129 C CA . VAL A 1 642 ? -6.407 -9.241 -39.729 1.00 87.06 642 VAL A CA 1
ATOM 5130 C C . VAL A 1 642 ? -5.423 -9.049 -40.889 1.00 87.06 642 VAL A C 1
ATOM 5132 O O . VAL A 1 642 ? -4.395 -9.716 -40.944 1.00 87.06 642 VAL A O 1
ATOM 5135 N N . GLY A 1 643 ? -5.694 -8.105 -41.798 1.00 84.06 643 GLY A N 1
ATOM 5136 C CA . GLY A 1 643 ? -4.794 -7.824 -42.923 1.00 84.06 643 GLY A CA 1
ATOM 5137 C C . GLY A 1 643 ? -3.435 -7.255 -42.494 1.00 84.06 643 GLY A C 1
ATOM 5138 O O . GLY A 1 643 ? -2.417 -7.559 -43.106 1.00 84.06 643 GLY A O 1
ATOM 5139 N N . ILE A 1 644 ? -3.405 -6.472 -41.414 1.00 84.00 644 ILE A N 1
ATOM 5140 C CA . ILE A 1 644 ? -2.173 -5.879 -40.876 1.00 84.00 644 ILE A CA 1
ATOM 5141 C C . ILE A 1 644 ? -1.343 -6.932 -40.146 1.00 84.00 644 ILE A C 1
ATOM 5143 O O . ILE A 1 644 ? -0.126 -6.966 -40.307 1.00 84.00 644 ILE A O 1
ATOM 5147 N N . VAL A 1 645 ? -2.008 -7.811 -39.394 1.00 86.31 645 VAL A N 1
ATOM 5148 C CA . VAL A 1 645 ? -1.384 -8.945 -38.703 1.00 86.31 645 VAL A CA 1
ATOM 5149 C C . VAL A 1 645 ? -0.624 -9.834 -39.691 1.00 86.31 645 VAL A C 1
ATOM 5151 O O . VAL A 1 645 ? 0.552 -10.110 -39.466 1.00 86.31 645 VAL A O 1
ATOM 5154 N N . ARG A 1 646 ? -1.227 -10.170 -40.839 1.00 87.56 646 ARG A N 1
ATOM 5155 C CA . ARG A 1 646 ? -0.536 -10.918 -41.909 1.00 87.56 646 ARG A CA 1
ATOM 5156 C C . ARG A 1 646 ? 0.701 -10.184 -42.424 1.00 87.56 646 ARG A C 1
ATOM 5158 O O . ARG A 1 646 ? 1.740 -10.785 -42.654 1.00 87.56 646 ARG A O 1
ATOM 5165 N N . GLY A 1 647 ? 0.611 -8.862 -42.532 1.00 86.19 647 GLY A N 1
ATOM 5166 C CA . GLY A 1 647 ? 1.729 -8.016 -42.929 1.00 86.19 647 GLY A CA 1
ATOM 5167 C C . GLY A 1 647 ? 2.900 -7.976 -41.939 1.00 86.19 647 GLY A C 1
ATOM 5168 O O . GLY A 1 647 ? 3.986 -7.550 -42.322 1.00 86.19 647 GLY A O 1
ATOM 5169 N N . ILE A 1 648 ? 2.681 -8.378 -40.685 1.00 87.00 648 ILE A N 1
ATOM 5170 C CA . ILE A 1 648 ? 3.719 -8.558 -39.664 1.00 87.00 648 ILE A CA 1
ATOM 5171 C C . ILE A 1 648 ? 4.323 -9.971 -39.759 1.00 87.00 648 ILE A C 1
ATOM 5173 O O . ILE A 1 648 ? 5.537 -10.121 -39.637 1.00 87.00 648 ILE A O 1
ATOM 5177 N N . GLU A 1 649 ? 3.499 -10.987 -40.029 1.00 87.88 649 GLU A N 1
ATOM 5178 C CA . GLU A 1 649 ? 3.929 -12.378 -40.272 1.00 87.88 649 GLU A CA 1
ATOM 5179 C C . GLU A 1 649 ? 4.828 -12.515 -41.512 1.00 87.88 649 GLU A C 1
ATOM 5181 O O . GLU A 1 649 ? 5.684 -13.390 -41.565 1.00 87.88 649 GLU A O 1
ATOM 5186 N N . GLU A 1 650 ? 4.694 -11.620 -42.493 1.00 87.75 650 GLU A N 1
ATOM 5187 C CA . GLU A 1 650 ? 5.608 -11.543 -43.644 1.00 87.75 650 GLU A CA 1
ATOM 5188 C C . GLU A 1 650 ? 7.039 -11.137 -43.254 1.00 87.75 650 GLU A C 1
ATOM 5190 O O . GLU A 1 650 ? 7.988 -11.467 -43.963 1.00 87.75 650 GLU A O 1
ATOM 5195 N N . VAL A 1 651 ? 7.200 -10.408 -42.145 1.00 84.94 651 VAL A N 1
ATOM 5196 C CA . VAL A 1 651 ? 8.496 -9.875 -41.697 1.00 84.94 651 VAL A CA 1
ATOM 5197 C C . VAL A 1 651 ? 9.165 -10.804 -40.684 1.00 84.94 651 VAL A C 1
ATOM 5199 O O . VAL A 1 651 ? 10.391 -10.868 -40.621 1.00 84.94 651 VAL A O 1
ATOM 5202 N N . VAL A 1 652 ? 8.376 -11.531 -39.886 1.00 87.44 652 VAL A N 1
ATOM 5203 C CA . VAL A 1 652 ? 8.877 -12.412 -38.824 1.00 87.44 652 VAL A CA 1
ATOM 5204 C C . VAL A 1 652 ? 8.355 -13.841 -39.024 1.00 87.44 652 VAL A C 1
ATOM 5206 O O . VAL A 1 652 ? 7.141 -14.025 -39.045 1.00 87.44 652 VAL A O 1
ATOM 5209 N N . PRO A 1 653 ? 9.228 -14.871 -39.068 1.00 85.94 653 PRO A N 1
ATOM 5210 C CA . PRO A 1 653 ? 8.839 -16.242 -39.428 1.00 85.94 653 PRO A CA 1
ATOM 5211 C C . PRO A 1 653 ? 7.757 -16.890 -38.551 1.00 85.94 653 PRO A C 1
ATOM 5213 O O . PRO A 1 653 ? 7.059 -17.794 -39.001 1.00 85.94 653 PRO A O 1
ATOM 5216 N N . SER A 1 654 ? 7.650 -16.480 -37.286 1.00 90.81 654 SER A N 1
ATOM 5217 C CA . SER A 1 654 ? 6.713 -17.044 -36.313 1.00 90.81 654 SER A CA 1
ATOM 5218 C C . SER A 1 654 ? 6.179 -15.933 -35.421 1.00 90.81 654 SER A C 1
ATOM 5220 O O . SER A 1 654 ? 6.921 -15.431 -34.574 1.00 90.81 654 SER A O 1
ATOM 5222 N N . VAL A 1 655 ? 4.901 -15.575 -35.574 1.00 92.06 655 VAL A N 1
ATOM 5223 C CA . VAL A 1 655 ? 4.242 -14.549 -34.752 1.00 92.06 655 VAL A CA 1
ATOM 5224 C C . VAL A 1 655 ? 3.112 -15.162 -33.927 1.00 92.06 655 VAL A C 1
ATOM 5226 O O . VAL A 1 655 ? 2.193 -15.767 -34.469 1.00 92.06 655 VAL A O 1
ATOM 5229 N N . GLU A 1 656 ? 3.170 -14.992 -32.610 1.00 91.75 656 GLU A N 1
ATOM 5230 C CA . GLU A 1 656 ? 2.117 -15.379 -31.669 1.00 91.75 656 GLU A CA 1
ATOM 5231 C C . GLU A 1 656 ? 1.337 -14.133 -31.231 1.00 91.75 656 GLU A C 1
ATOM 5233 O O . GLU A 1 656 ? 1.935 -13.160 -30.771 1.00 91.75 656 GLU A O 1
ATOM 5238 N N . TRP A 1 657 ? 0.008 -14.159 -31.347 1.00 90.00 657 TRP A N 1
ATOM 5239 C CA . TRP A 1 657 ? -0.859 -13.039 -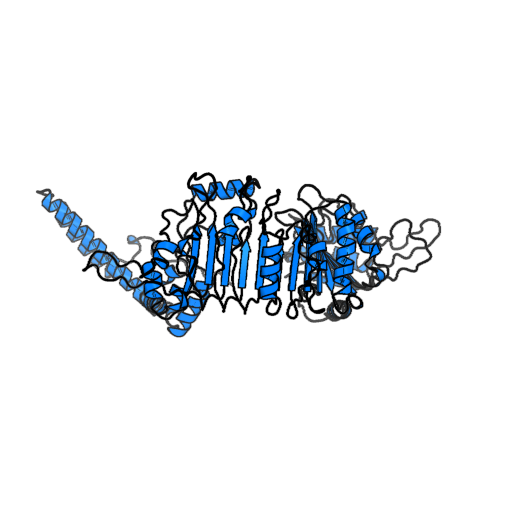30.971 1.00 90.00 657 TRP A CA 1
ATOM 5240 C C . TRP A 1 657 ? -1.731 -13.375 -29.770 1.00 90.00 657 TRP A C 1
ATOM 5242 O O . TRP A 1 657 ? -2.363 -14.430 -29.717 1.00 90.00 657 TRP A O 1
ATOM 5252 N N . SER A 1 658 ? -1.833 -12.429 -28.843 1.00 88.88 658 SER A N 1
ATOM 5253 C CA . SER A 1 658 ? -2.714 -12.499 -27.685 1.00 88.88 658 SER A CA 1
ATOM 5254 C C . SER A 1 658 ? -3.446 -11.170 -27.521 1.00 88.88 658 SER A C 1
ATOM 5256 O O . SER A 1 658 ? -2.820 -10.120 -27.404 1.00 88.88 658 SER A O 1
ATOM 5258 N N . VAL A 1 659 ? -4.779 -11.182 -27.542 1.00 86.50 659 VAL A N 1
ATOM 5259 C CA . VAL A 1 659 ? -5.604 -9.967 -27.425 1.00 86.50 659 VAL A CA 1
ATOM 5260 C C . VAL A 1 659 ? -6.619 -10.179 -26.313 1.00 86.50 659 VAL A C 1
ATOM 5262 O O . VAL A 1 659 ? -7.379 -11.148 -26.362 1.00 86.50 659 VAL A O 1
ATOM 5265 N N . ALA A 1 660 ? -6.641 -9.283 -25.325 1.00 85.19 660 ALA A N 1
ATOM 5266 C CA . ALA A 1 660 ? -7.597 -9.351 -24.225 1.00 85.19 660 ALA A CA 1
ATOM 5267 C C . ALA A 1 660 ? -9.041 -9.315 -24.752 1.00 85.19 660 ALA A C 1
ATOM 5269 O O . ALA A 1 660 ? -9.386 -8.443 -25.558 1.00 85.19 660 ALA A O 1
ATOM 5270 N N . ALA A 1 661 ? -9.832 -10.316 -24.336 1.00 75.31 661 ALA A N 1
ATOM 5271 C CA . ALA A 1 661 ? -11.257 -10.494 -24.640 1.00 75.31 661 ALA A CA 1
ATOM 5272 C C . ALA A 1 661 ? -12.076 -9.233 -24.348 1.00 75.31 661 ALA A C 1
ATOM 5274 O O . ALA A 1 661 ? -11.956 -8.705 -23.221 1.00 75.31 661 ALA A O 1
#

Radius of gyration: 33.38 Å; Cα contacts (8 Å, |Δi|>4): 1072; chains: 1; bounding box: 98×53×101 Å